Protein AF-0000000072307096 (afdb_homodimer)

Radius of gyration: 30.8 Å; Cα contacts (8 Å, |Δi|>4): 710; chains: 2; bounding box: 93×84×82 Å

Secondary structure (DSSP, 8-state):
---------THHHHHHHHHGGG-----S-------TTSS--GGG-----TTPPEEEEEEEEEEEEE-GGGPBPPGGG-S-EEEEEEEETTEEEEESSPP-TTSPPPHHHHHT-EE-TT-EEEE-TT--SSSSEEEEE-TT--EEEEE-SSHHHHHHHHHHHHHHHHHHBPPPPP------SS--PPP---SBP-S-HHHHHHHHHHHHHHHHHHHHHHHHHHHHHHHHHHHHHHHHHHT---HHHHHHHHHHHHHHHHHHHHHT-S-----------------------/---------THHHHHHHHHGGG-----S-------TTSS--GGG-----TTPPEEEEEEEEEEEEE-GGGPBPPGGG-S-EEEEEEEETTEEEEESSPP-TTSPPPHHHHHT-EE-TT-EEEE-TT--SSSSEEEEE-TT--EEEEE-SSHHHHHHHHHHHHHHHHHHBPPPPP------SS--PPP---SBP-S-HHHHHHHHHHHHHHHHHHHHHHHHHHHHHHHHHHHHHHHHHHT---HHHHHHHHHHHHHHHHHHHHHT-S-----------------------

pLDDT: mean 71.33, std 25.33, range [21.66, 97.88]

Structure (mmCIF, N/CA/C/O backbone):
data_AF-0000000072307096-model_v1
#
loop_
_entity.id
_entity.type
_entity.pdbx_description
1 polymer 'PH domain-containing protein'
#
loop_
_atom_site.group_PDB
_atom_site.id
_atom_site.type_symbol
_atom_site.label_atom_id
_atom_site.label_alt_id
_atom_site.label_comp_id
_atom_site.label_asym_id
_atom_site.label_entity_id
_atom_site.label_seq_id
_atom_site.pdbx_PDB_ins_code
_atom_site.Cartn_x
_atom_site.Cartn_y
_atom_site.Cartn_z
_atom_site.occupancy
_atom_site.B_iso_or_equiv
_atom_site.auth_seq_id
_atom_site.auth_comp_id
_atom_site.auth_asym_id
_atom_site.auth_atom_id
_atom_site.pdbx_PDB_model_num
ATOM 1 N N . MET A 1 1 ? -25.578 -25.109 53.594 1 22.08 1 MET A N 1
ATOM 2 C CA . MET A 1 1 ? -24.125 -24.984 53.656 1 22.08 1 MET A CA 1
ATOM 3 C C . MET A 1 1 ? -23.469 -25.406 52.344 1 22.08 1 MET A C 1
ATOM 5 O O . MET A 1 1 ? -22.281 -25.719 52.312 1 22.08 1 MET A O 1
ATOM 9 N N . SER A 1 2 ? -24.062 -25.375 51.312 1 25.19 2 SER A N 1
ATOM 10 C CA . SER A 1 2 ? -23.938 -26.109 50.062 1 25.19 2 SER A CA 1
ATOM 11 C C . SER A 1 2 ? -22.719 -25.625 49.281 1 25.19 2 SER A C 1
ATOM 13 O O . SER A 1 2 ? -22.578 -24.438 49.031 1 25.19 2 SER A O 1
ATOM 15 N N . SER A 1 3 ? -21.609 -26.375 49.312 1 24.27 3 SER A N 1
ATOM 16 C CA . SER A 1 3 ? -20.172 -26.281 49.031 1 24.27 3 SER A CA 1
ATOM 17 C C . SER A 1 3 ? -19.922 -26.047 47.562 1 24.27 3 SER A C 1
ATOM 19 O O . SER A 1 3 ? -20.25 -26.906 46.719 1 24.27 3 SER A O 1
ATOM 21 N N . LEU A 1 4 ? -20.172 -24.906 47.062 1 25.03 4 LEU A N 1
ATOM 22 C CA . LEU A 1 4 ? -20.141 -24.438 45.688 1 25.03 4 LEU A CA 1
ATOM 23 C C . LEU A 1 4 ? -18.766 -24.703 45.062 1 25.03 4 LEU A C 1
ATOM 25 O O . LEU A 1 4 ? -17.766 -24.172 45.531 1 25.03 4 LEU A O 1
ATOM 29 N N . ASN A 1 5 ? -18.516 -25.953 44.625 1 25.84 5 ASN A N 1
ATOM 30 C CA . ASN A 1 5 ? -17.328 -26.594 44.031 1 25.84 5 ASN A CA 1
ATOM 31 C C . ASN A 1 5 ? -16.719 -25.75 42.938 1 25.84 5 ASN A C 1
ATOM 33 O O . ASN A 1 5 ? -17.406 -25.391 41.969 1 25.84 5 ASN A O 1
ATOM 37 N N . LEU A 1 6 ? -15.75 -24.984 43.25 1 24.81 6 LEU A N 1
ATOM 38 C CA . LEU A 1 6 ? -14.867 -24 42.625 1 24.81 6 LEU A CA 1
ATOM 39 C C . LEU A 1 6 ? -14.164 -24.578 41.406 1 24.81 6 LEU A C 1
ATOM 41 O O . LEU A 1 6 ? -13.477 -25.594 41.5 1 24.81 6 LEU A O 1
ATOM 45 N N . PHE A 1 7 ? -14.844 -24.625 40.219 1 28.94 7 PHE A N 1
ATOM 46 C CA . PHE A 1 7 ? -14.383 -25.266 39 1 28.94 7 PHE A CA 1
ATOM 47 C C . PHE A 1 7 ? -12.922 -24.938 38.719 1 28.94 7 PHE A C 1
ATOM 49 O O . PHE A 1 7 ? -12.484 -23.812 38.938 1 28.94 7 PHE A O 1
ATOM 56 N N . PRO A 1 8 ? -12.016 -25.969 38.812 1 31.23 8 PRO A N 1
ATOM 57 C CA . PRO A 1 8 ? -10.562 -25.891 38.656 1 31.23 8 PRO A CA 1
ATOM 58 C C . PRO A 1 8 ? -10.133 -25.062 37.469 1 31.23 8 PRO A C 1
ATOM 60 O O . PRO A 1 8 ? -10.852 -24.984 36.469 1 31.23 8 PRO A O 1
ATOM 63 N N . SER A 1 9 ? -9.523 -23.953 37.719 1 31.58 9 SER A N 1
ATOM 64 C CA . SER A 1 9 ? -9.078 -22.891 36.812 1 31.58 9 SER A CA 1
ATOM 65 C C . SER A 1 9 ? -8.234 -23.453 35.656 1 31.58 9 SER A C 1
ATOM 67 O O . SER A 1 9 ? -7.301 -24.219 35.906 1 31.58 9 SER A O 1
ATOM 69 N N . ASP A 1 10 ? -8.828 -23.672 34.469 1 30.02 10 ASP A N 1
ATOM 70 C CA . ASP A 1 10 ? -8.328 -24.203 33.188 1 30.02 10 ASP A CA 1
ATOM 71 C C . ASP A 1 10 ? -6.977 -23.594 32.844 1 30.02 10 ASP A C 1
ATOM 73 O O . ASP A 1 10 ? -6.453 -23.812 31.75 1 30.02 10 ASP A O 1
ATOM 77 N N . GLU A 1 11 ? -6.496 -22.719 33.656 1 30.25 11 GLU A N 1
ATOM 78 C CA . GLU A 1 11 ? -5.203 -22.078 33.438 1 30.25 11 GLU A CA 1
ATOM 79 C C . GLU A 1 11 ? -4.074 -23.109 33.406 1 30.25 11 GLU A C 1
ATOM 81 O O . GLU A 1 11 ? -3.086 -22.938 32.688 1 30.25 11 GLU A O 1
ATOM 86 N N . ASP A 1 12 ? -4.102 -24.031 34.344 1 28.72 12 ASP A N 1
ATOM 87 C CA . ASP A 1 12 ? -2.998 -24.953 34.594 1 28.72 12 ASP A CA 1
ATOM 88 C C . ASP A 1 12 ? -2.762 -25.859 33.406 1 28.72 12 ASP A C 1
ATOM 90 O O . ASP A 1 12 ? -1.631 -26.281 33.156 1 28.72 12 ASP A O 1
ATOM 94 N N . GLU A 1 13 ? -3.877 -26.312 32.812 1 30.36 13 GLU A N 1
ATOM 95 C CA . GLU A 1 13 ? -3.703 -27.328 31.797 1 30.36 13 GLU A CA 1
ATOM 96 C C . GLU A 1 13 ? -2.959 -26.766 30.578 1 30.36 13 GLU A C 1
ATOM 98 O O . GLU A 1 13 ? -2.318 -27.5 29.844 1 30.36 13 GLU A O 1
ATOM 103 N N . LEU A 1 14 ? -3.197 -25.469 30.391 1 29.59 14 LEU A N 1
ATOM 104 C CA . LEU A 1 14 ? -2.592 -24.938 29.172 1 29.59 14 LEU A CA 1
ATOM 105 C C . LEU A 1 14 ? -1.073 -24.859 29.312 1 29.59 14 LEU A C 1
ATOM 107 O O . LEU A 1 14 ? -0.349 -25.062 28.328 1 29.59 14 LEU A O 1
ATOM 111 N N . ARG A 1 15 ? -0.475 -24.688 30.469 1 30.3 15 ARG A N 1
ATOM 112 C CA . ARG A 1 15 ? 0.961 -24.609 30.703 1 30.3 15 ARG A CA 1
ATOM 113 C C . ARG A 1 15 ? 1.629 -25.969 30.516 1 30.3 15 ARG A C 1
ATOM 115 O O . ARG A 1 15 ? 2.805 -26.031 30.141 1 30.3 15 ARG A O 1
ATOM 122 N N . LYS A 1 16 ? 1.022 -27 31.016 1 31.73 16 LYS A N 1
ATOM 123 C CA . LYS A 1 16 ? 1.671 -28.312 30.969 1 31.73 16 LYS A CA 1
ATOM 124 C C . LYS A 1 16 ? 1.947 -28.75 29.531 1 31.73 16 LYS A C 1
ATOM 126 O O . LYS A 1 16 ? 2.984 -29.344 29.25 1 31.73 16 LYS A O 1
ATOM 131 N N . SER A 1 17 ? 0.899 -28.562 28.672 1 29.41 17 SER A N 1
ATOM 132 C CA . SER A 1 17 ? 1.1 -29.109 27.328 1 29.41 17 SER A CA 1
ATOM 133 C C . SER A 1 17 ? 2.248 -28.406 26.609 1 29.41 17 SER A C 1
ATOM 135 O O . SER A 1 17 ? 2.865 -28.984 25.719 1 29.41 17 SER A O 1
ATOM 137 N N . LEU A 1 18 ? 2.568 -27.234 27 1 29.7 18 LEU A N 1
ATOM 138 C CA . LEU A 1 18 ? 3.699 -26.547 26.375 1 29.7 18 LEU A CA 1
ATOM 139 C C . LEU A 1 18 ? 5.02 -27.078 26.922 1 29.7 18 LEU A C 1
ATOM 141 O O . LEU A 1 18 ? 6.008 -27.188 26.188 1 29.7 18 LEU A O 1
ATOM 145 N N . SER A 1 19 ? 5.07 -27.359 28.141 1 29.02 19 SER A N 1
ATOM 146 C CA . SER A 1 19 ? 6.32 -27.734 28.797 1 29.02 19 SER A CA 1
ATOM 147 C C . SER A 1 19 ? 6.781 -29.109 28.359 1 29.02 19 SER A C 1
ATOM 149 O O . SER A 1 19 ? 7.953 -29.469 28.516 1 29.02 19 SER A O 1
ATOM 151 N N . GLU A 1 20 ? 5.859 -30.125 28.312 1 30.7 20 GLU A N 1
ATOM 152 C CA . GLU A 1 20 ? 6.336 -31.469 28.016 1 30.7 20 GLU A CA 1
ATOM 153 C C . GLU A 1 20 ? 7.133 -31.484 26.719 1 30.7 20 GLU A C 1
ATOM 155 O O . GLU A 1 20 ? 7.883 -32.438 26.453 1 30.7 20 GLU A O 1
ATOM 160 N N . LEU A 1 21 ? 6.863 -30.625 25.797 1 26.22 21 LEU A N 1
ATOM 161 C CA . LEU A 1 21 ? 7.66 -30.781 24.594 1 26.22 21 LEU A CA 1
ATOM 162 C C . LEU A 1 21 ? 9.117 -30.422 24.844 1 26.22 21 LEU A C 1
ATOM 164 O O . LEU A 1 21 ? 10 -30.781 24.062 1 26.22 21 LEU A O 1
ATOM 168 N N . VAL A 1 22 ? 9.391 -29.594 25.875 1 26.91 22 VAL A N 1
ATOM 169 C CA . VAL A 1 22 ? 10.773 -29.156 26.016 1 26.91 22 VAL A CA 1
ATOM 170 C C . VAL A 1 22 ? 11.539 -30.156 26.891 1 26.91 22 VAL A C 1
ATOM 172 O O . VAL A 1 22 ? 12.68 -29.891 27.281 1 26.91 22 VAL A O 1
ATOM 175 N N . ASP A 1 23 ? 10.906 -31.109 27.438 1 25.27 23 ASP A N 1
ATOM 176 C CA . ASP A 1 23 ? 11.711 -31.812 28.438 1 25.27 23 ASP A CA 1
ATOM 177 C C . ASP A 1 23 ? 13.016 -32.312 27.828 1 25.27 23 ASP A C 1
ATOM 179 O O . ASP A 1 23 ? 13.094 -32.594 26.625 1 25.27 23 ASP A O 1
ATOM 183 N N . ASP A 1 24 ? 14.094 -32.438 28.656 1 24.56 24 ASP A N 1
ATOM 184 C CA . ASP A 1 24 ? 15.539 -32.594 28.766 1 24.56 24 ASP A CA 1
ATOM 185 C C . ASP A 1 24 ? 16.016 -33.906 28.156 1 24.56 24 ASP A C 1
ATOM 187 O O . ASP A 1 24 ? 17.219 -34.156 28.047 1 24.56 24 ASP A O 1
ATOM 191 N N . LYS A 1 25 ? 15.438 -35.062 28.641 1 26.38 25 LYS A N 1
ATOM 192 C CA . LYS A 1 25 ? 16.344 -36.188 28.672 1 26.38 25 LYS A CA 1
ATOM 193 C C . LYS A 1 25 ? 16.906 -36.5 27.281 1 26.38 25 LYS A C 1
ATOM 195 O O . LYS A 1 25 ? 16.234 -37.094 26.453 1 26.38 25 LYS A O 1
ATOM 200 N N . PHE A 1 26 ? 17.812 -35.469 26.656 1 24.84 26 PHE A N 1
ATOM 201 C CA . PHE A 1 26 ? 18.656 -35.438 25.469 1 24.84 26 PHE A CA 1
ATOM 202 C C . PHE A 1 26 ? 19.578 -36.656 25.453 1 24.84 26 PHE A C 1
ATOM 204 O O . PHE A 1 26 ? 20.672 -36.625 26.031 1 24.84 26 PHE A O 1
ATOM 211 N N . GLY A 1 27 ? 19.203 -37.781 25.953 1 23.33 27 GLY A N 1
ATOM 212 C CA . GLY A 1 27 ? 20.203 -38.844 25.781 1 23.33 27 GLY A CA 1
ATOM 213 C C . GLY A 1 27 ? 20.891 -38.781 24.438 1 23.33 27 GLY A C 1
ATOM 214 O O . GLY A 1 27 ? 20.422 -38.125 23.516 1 23.33 27 GLY A O 1
ATOM 215 N N . ALA A 1 28 ? 22.234 -39.406 24.312 1 24.14 28 ALA A N 1
ATOM 216 C CA . ALA A 1 28 ? 23.375 -39.375 23.406 1 24.14 28 ALA A CA 1
ATOM 217 C C . ALA A 1 28 ? 22.938 -39.656 21.969 1 24.14 28 ALA A C 1
ATOM 219 O O . ALA A 1 28 ? 23.781 -39.812 21.078 1 24.14 28 ALA A O 1
ATOM 220 N N . SER A 1 29 ? 21.828 -40.344 21.859 1 23.67 29 SER A N 1
ATOM 221 C CA . SER A 1 29 ? 21.766 -40.969 20.531 1 23.67 29 SER A CA 1
ATOM 222 C C . SER A 1 29 ? 21.891 -39.938 19.422 1 23.67 29 SER A C 1
ATOM 224 O O . SER A 1 29 ? 21.281 -38.844 19.5 1 23.67 29 SER A O 1
ATOM 226 N N . ALA A 1 30 ? 22.891 -40 18.531 1 24.56 30 ALA A N 1
ATOM 227 C CA . ALA A 1 30 ? 23.453 -39.25 17.406 1 24.56 30 ALA A CA 1
ATOM 228 C C . ALA A 1 30 ? 22.344 -38.781 16.469 1 24.56 30 ALA A C 1
ATOM 230 O O . ALA A 1 30 ? 21.906 -39.531 15.594 1 24.56 30 ALA A O 1
ATOM 231 N N . LYS A 1 31 ? 21.281 -38.438 17 1 27.06 31 LYS A N 1
ATOM 232 C CA . LYS A 1 31 ? 20.281 -38.281 15.945 1 27.06 31 LYS A CA 1
ATOM 233 C C . LYS A 1 31 ? 20.766 -37.344 14.859 1 27.06 31 LYS A C 1
ATOM 235 O O . LYS A 1 31 ? 21.188 -36.219 15.148 1 27.06 31 LYS A O 1
ATOM 240 N N . LYS A 1 32 ? 21.125 -37.906 13.672 1 24.28 32 LYS A N 1
ATOM 241 C CA . LYS A 1 32 ? 21.594 -37.312 12.422 1 24.28 32 LYS A CA 1
ATOM 242 C C . LYS A 1 32 ? 20.875 -36 12.102 1 24.28 32 LYS A C 1
ATOM 244 O O . LYS A 1 32 ? 19.641 -36 11.984 1 24.28 32 LYS A O 1
ATOM 249 N N . VAL A 1 33 ? 21.281 -34.969 12.664 1 26.83 33 VAL A N 1
ATOM 250 C CA . VAL A 1 33 ? 20.938 -33.594 12.328 1 26.83 33 VAL A CA 1
ATOM 251 C C . VAL A 1 33 ? 20.812 -33.438 10.812 1 26.83 33 VAL A C 1
ATOM 253 O O . VAL A 1 33 ? 21.828 -33.406 10.102 1 26.83 33 VAL A O 1
ATOM 256 N N . THR A 1 34 ? 19.906 -34.312 10.242 1 26.34 34 THR A N 1
ATOM 257 C CA . THR A 1 34 ? 19.859 -34.188 8.789 1 26.34 34 THR A CA 1
ATOM 258 C C . THR A 1 34 ? 19.859 -32.719 8.375 1 26.34 34 THR A C 1
ATOM 260 O O . THR A 1 34 ? 19.078 -31.906 8.883 1 26.34 34 THR A O 1
ATOM 263 N N . ARG A 1 35 ? 20.922 -32.188 8.094 1 27.25 35 ARG A N 1
ATOM 264 C CA . ARG A 1 35 ? 21.188 -30.891 7.441 1 27.25 35 ARG A CA 1
ATOM 265 C C . ARG A 1 35 ? 20.031 -30.484 6.535 1 27.25 35 ARG A C 1
ATOM 267 O O . ARG A 1 35 ? 19.688 -31.219 5.605 1 27.25 35 ARG A O 1
ATOM 274 N N . ILE A 1 36 ? 19.016 -29.938 7.105 1 31.09 36 ILE A N 1
ATOM 275 C CA . ILE A 1 36 ? 17.938 -29.359 6.297 1 31.09 36 ILE A CA 1
ATOM 276 C C . ILE A 1 36 ? 18.547 -28.578 5.125 1 31.09 36 ILE A C 1
ATOM 278 O O . ILE A 1 36 ? 18.812 -27.391 5.234 1 31.09 36 ILE A O 1
ATOM 282 N N . VAL A 1 37 ? 19.828 -28.703 4.738 1 29.19 37 VAL A N 1
ATOM 283 C CA . VAL A 1 37 ? 20.594 -28.078 3.656 1 29.19 37 VAL A CA 1
ATOM 284 C C . VAL A 1 37 ? 19.719 -27.984 2.408 1 29.19 37 VAL A C 1
ATOM 286 O O . VAL A 1 37 ? 19.844 -27.031 1.631 1 29.19 37 VAL A O 1
ATOM 289 N N . ASP A 1 38 ? 19.344 -29.188 1.849 1 32.5 38 ASP A N 1
ATOM 290 C CA . ASP A 1 38 ? 18.953 -29.359 0.45 1 32.5 38 ASP A CA 1
ATOM 291 C C . ASP A 1 38 ? 17.688 -28.562 0.135 1 32.5 38 ASP A C 1
ATOM 293 O O . ASP A 1 38 ? 16.859 -28.328 1.019 1 32.5 38 ASP A O 1
ATOM 297 N N . SER A 1 39 ? 17.609 -27.781 -1.004 1 35.25 39 SER A N 1
ATOM 298 C CA . SER A 1 39 ? 16.688 -26.922 -1.733 1 35.25 39 SER A CA 1
ATOM 299 C C . SER A 1 39 ? 15.25 -27.453 -1.613 1 35.25 39 SER A C 1
ATOM 301 O O . SER A 1 39 ? 14.359 -27.016 -2.344 1 35.25 39 SER A O 1
ATOM 303 N N . SER A 1 40 ? 15 -28.641 -1.005 1 34.62 40 SER A N 1
ATOM 304 C CA . SER A 1 40 ? 13.68 -29.234 -0.907 1 34.62 40 SER A CA 1
ATOM 305 C C . SER A 1 40 ? 12.781 -28.469 0.055 1 34.62 40 SER A C 1
ATOM 307 O O . SER A 1 40 ? 13.109 -28.328 1.235 1 34.62 40 SER A O 1
ATOM 309 N N . ASN A 1 41 ? 12.258 -27.312 -0.322 1 36.97 41 ASN A N 1
ATOM 310 C CA . ASN A 1 41 ? 11.227 -26.625 0.443 1 36.97 41 ASN A CA 1
ATOM 311 C C . ASN A 1 41 ? 10.375 -27.609 1.241 1 36.97 41 ASN A C 1
ATOM 313 O O . ASN A 1 41 ? 9.742 -28.5 0.667 1 36.97 41 ASN A O 1
ATOM 317 N N . PRO A 1 42 ? 10.711 -27.984 2.459 1 42.28 42 PRO A N 1
ATOM 318 C CA . PRO A 1 42 ? 9.93 -28.891 3.299 1 42.28 42 PRO A CA 1
ATOM 319 C C . PRO A 1 42 ? 8.438 -28.828 3.002 1 42.28 42 PRO A C 1
ATOM 321 O O . PRO A 1 42 ? 7.703 -29.766 3.314 1 42.28 42 PRO A O 1
ATOM 324 N N . PHE A 1 43 ? 7.996 -27.703 2.758 1 40.16 43 PHE A N 1
ATOM 325 C CA . PHE A 1 43 ? 6.586 -27.609 2.402 1 40.16 43 PHE A CA 1
ATOM 326 C C . PHE A 1 43 ? 6.316 -28.281 1.06 1 40.16 43 PHE A C 1
ATOM 328 O O . PHE A 1 43 ? 5.195 -28.234 0.551 1 40.16 43 PHE A O 1
ATOM 335 N N . LEU A 1 44 ? 7.414 -28.516 0.395 1 45.44 44 LEU A N 1
ATOM 336 C CA . LEU A 1 44 ? 7.238 -29.234 -0.867 1 45.44 44 LEU A CA 1
ATOM 337 C C . LEU A 1 44 ? 6.926 -30.703 -0.625 1 45.44 44 LEU A C 1
ATOM 339 O O . LEU A 1 44 ? 7.055 -31.531 -1.533 1 45.44 44 LEU A O 1
ATOM 343 N N . ASP A 1 45 ? 6.98 -31.234 0.556 1 46 45 ASP A N 1
ATOM 344 C CA . ASP A 1 45 ? 6.41 -32.562 0.433 1 46 45 ASP A CA 1
ATOM 345 C C . ASP A 1 45 ? 5.184 -32.562 -0.479 1 46 45 ASP A C 1
ATOM 347 O O . ASP A 1 45 ? 4.129 -32.062 -0.107 1 46 45 ASP A O 1
ATOM 351 N N . ILE A 1 46 ? 5.359 -32.219 -1.738 1 49.12 46 ILE A N 1
ATOM 352 C CA . ILE A 1 46 ? 4.27 -32.312 -2.701 1 49.12 46 ILE A CA 1
ATOM 353 C C . ILE A 1 46 ? 3.52 -33.625 -2.484 1 49.12 46 ILE A C 1
ATOM 355 O O . ILE A 1 46 ? 4.043 -34.719 -2.779 1 49.12 46 ILE A O 1
ATOM 359 N N . PRO A 1 47 ? 2.896 -33.781 -1.371 1 44.69 47 PRO A N 1
ATOM 360 C CA . PRO A 1 47 ? 2.074 -35 -1.443 1 44.69 47 PRO A CA 1
ATOM 361 C C . PRO A 1 47 ? 1.438 -35.188 -2.816 1 44.69 47 PRO A C 1
ATOM 363 O O . PRO A 1 47 ? 0.76 -34.312 -3.324 1 44.69 47 PRO A O 1
ATOM 366 N N . GLN A 1 48 ? 2.258 -35.625 -3.705 1 50.28 48 GLN A N 1
ATOM 367 C CA . GLN A 1 48 ? 1.693 -36.031 -4.988 1 50.28 48 GLN A CA 1
ATOM 368 C C . GLN A 1 48 ? 0.354 -36.719 -4.801 1 50.28 48 GLN A C 1
ATOM 370 O O . GLN A 1 48 ? 0.301 -37.844 -4.27 1 50.28 48 GLN A O 1
ATOM 375 N N . ALA A 1 49 ? -0.56 -36 -4.418 1 52.75 49 ALA A N 1
ATOM 376 C CA . ALA A 1 49 ? -1.788 -36.781 -4.391 1 52.75 49 ALA A CA 1
ATOM 377 C C . ALA A 1 49 ? -2.029 -37.469 -5.734 1 52.75 49 ALA A C 1
ATOM 379 O O . ALA A 1 49 ? -2.234 -36.812 -6.75 1 52.75 49 ALA A O 1
ATOM 380 N N . LEU A 1 50 ? -1.391 -38.625 -5.949 1 55.91 50 LEU A N 1
ATOM 381 C CA . LEU A 1 50 ? -1.63 -39.5 -7.098 1 55.91 50 LEU A CA 1
ATOM 382 C C . LEU A 1 50 ? -3.045 -39.312 -7.633 1 55.91 50 LEU A C 1
ATOM 384 O O . LEU A 1 50 ? -3.27 -39.375 -8.844 1 55.91 50 LEU A O 1
ATOM 388 N N . ASN A 1 51 ? -3.992 -38.906 -6.746 1 69.31 51 ASN A N 1
ATOM 389 C CA . ASN A 1 51 ? -5.379 -38.844 -7.199 1 69.31 51 ASN A CA 1
ATOM 390 C C . ASN A 1 51 ? -5.859 -37.406 -7.312 1 69.31 51 ASN A C 1
ATOM 392 O O . ASN A 1 51 ? -7.062 -37.156 -7.305 1 69.31 51 ASN A O 1
ATOM 396 N N . ALA A 1 52 ? -4.82 -36.5 -7.664 1 81.5 52 ALA A N 1
ATOM 397 C CA . ALA A 1 52 ? -5.258 -35.094 -7.758 1 81.5 52 ALA A CA 1
ATOM 398 C C . ALA A 1 52 ? -5.805 -34.781 -9.148 1 81.5 52 ALA A C 1
ATOM 400 O O . ALA A 1 52 ? -5.445 -35.469 -10.125 1 81.5 52 ALA A O 1
ATOM 401 N N . ILE A 1 53 ? -6.746 -33.906 -9.234 1 88.19 53 ILE A N 1
ATOM 402 C CA . ILE A 1 53 ? -7.383 -33.5 -10.477 1 88.19 53 ILE A CA 1
ATOM 403 C C . ILE A 1 53 ? -6.398 -32.688 -11.305 1 88.19 53 ILE A C 1
ATOM 405 O O . ILE A 1 53 ? -5.672 -31.844 -10.766 1 88.19 53 ILE A O 1
ATOM 409 N N . THR A 1 54 ? -6.336 -33 -12.57 1 91.25 54 THR A N 1
ATOM 410 C CA . THR A 1 54 ? -5.574 -32.188 -13.508 1 91.25 54 THR A CA 1
ATOM 411 C C . THR A 1 54 ? -6.434 -31.047 -14.07 1 91.25 54 THR A C 1
ATOM 413 O O . THR A 1 54 ? -7.484 -31.297 -14.664 1 91.25 54 THR A O 1
ATOM 416 N N . TYR A 1 55 ? -5.977 -29.828 -13.938 1 94.12 55 TYR A N 1
ATOM 417 C CA . TYR A 1 55 ? -6.777 -28.672 -14.336 1 94.12 55 TYR A CA 1
ATOM 418 C C . TYR A 1 55 ? -6.359 -28.172 -15.711 1 94.12 55 TYR A C 1
ATOM 420 O O . TYR A 1 55 ? -7.133 -27.5 -16.391 1 94.12 55 TYR A O 1
ATOM 428 N N . LYS A 1 56 ? -5.117 -28.422 -16.016 1 95.06 56 LYS A N 1
ATOM 429 C CA . LYS A 1 56 ? -4.625 -28 -17.312 1 95.06 56 LYS A CA 1
ATOM 430 C C . LYS A 1 56 ? -3.283 -28.656 -17.641 1 95.06 56 LYS A C 1
ATOM 432 O O . LYS A 1 56 ? -2.527 -29 -16.734 1 95.06 56 LYS A O 1
ATOM 437 N N . HIS A 1 57 ? -2.982 -28.922 -18.875 1 94.44 57 HIS A N 1
ATOM 438 C CA . HIS A 1 57 ? -1.681 -29.391 -19.344 1 94.44 57 HIS A CA 1
ATOM 439 C C . HIS A 1 57 ? -1.353 -28.828 -20.719 1 94.44 57 HIS A C 1
ATOM 441 O O . HIS A 1 57 ? -2.256 -28.484 -21.484 1 94.44 57 HIS A O 1
ATOM 447 N N . GLY A 1 58 ? -0.141 -28.609 -20.984 1 95.12 58 GLY A N 1
ATOM 448 C CA . GLY A 1 58 ? 0.306 -28.062 -22.25 1 95.12 58 GLY A CA 1
ATOM 449 C C . GLY A 1 58 ? 1.764 -27.641 -22.25 1 95.12 58 GLY A C 1
ATOM 450 O O . GLY A 1 58 ? 2.436 -27.734 -21.219 1 95.12 58 GLY A O 1
ATOM 451 N N . VAL A 1 59 ? 2.203 -27.25 -23.375 1 95.38 59 VAL A N 1
ATOM 452 C CA . VAL A 1 59 ? 3.6 -26.859 -23.531 1 95.38 59 VAL A CA 1
ATOM 453 C C . VAL A 1 59 ? 3.783 -25.406 -23.141 1 95.38 59 VAL A C 1
ATOM 455 O O . VAL A 1 59 ? 3.025 -24.531 -23.578 1 95.38 59 VAL A O 1
ATOM 458 N N . LEU A 1 60 ? 4.77 -25.156 -22.266 1 96.75 60 LEU A N 1
ATOM 459 C CA . LEU A 1 60 ? 5.164 -23.812 -21.875 1 96.75 60 LEU A CA 1
ATOM 460 C C . LEU A 1 60 ? 6.68 -23.656 -21.922 1 96.75 60 LEU A C 1
ATOM 462 O O . LEU A 1 60 ? 7.418 -24.609 -21.672 1 96.75 60 LEU A O 1
ATOM 466 N N . THR A 1 61 ? 7.125 -22.469 -22.297 1 96.31 61 THR A N 1
ATOM 467 C CA . THR A 1 61 ? 8.531 -22.094 -22.203 1 96.31 61 THR A CA 1
ATOM 468 C C . THR A 1 61 ? 8.766 -21.172 -21.016 1 96.31 61 THR A C 1
ATOM 470 O O . THR A 1 61 ? 8.148 -20.109 -20.906 1 96.31 61 THR A O 1
ATOM 473 N N . ARG A 1 62 ? 9.656 -21.641 -20.125 1 96 62 ARG A N 1
ATOM 474 C CA . ARG A 1 62 ? 9.75 -20.969 -18.828 1 96 62 ARG A CA 1
ATOM 475 C C . ARG A 1 62 ? 11.094 -20.266 -18.688 1 96 62 ARG A C 1
ATOM 477 O O . ARG A 1 62 ? 12.133 -20.797 -19.062 1 96 62 ARG A O 1
ATOM 484 N N . LYS A 1 63 ? 11.07 -19.094 -18.047 1 94.25 63 LYS A N 1
ATOM 485 C CA . LYS A 1 63 ? 12.227 -18.344 -17.562 1 94.25 63 LYS A CA 1
ATOM 486 C C . LYS A 1 63 ? 12.086 -17.984 -16.094 1 94.25 63 LYS A C 1
ATOM 488 O O . LYS A 1 63 ? 11.039 -17.484 -15.672 1 94.25 63 LYS A O 1
ATOM 493 N N . THR A 1 64 ? 13.156 -18.344 -15.328 1 91.31 64 THR A N 1
ATOM 494 C CA . THR A 1 64 ? 13.156 -17.938 -13.922 1 91.31 64 THR A CA 1
ATOM 495 C C . THR A 1 64 ? 13.625 -16.484 -13.773 1 91.31 64 THR A C 1
ATOM 497 O O . THR A 1 64 ? 14.734 -16.141 -14.188 1 91.31 64 THR A O 1
ATOM 500 N N . HIS A 1 65 ? 12.766 -15.648 -13.266 1 90.06 65 HIS A N 1
ATOM 501 C CA . HIS A 1 65 ? 13.039 -14.219 -13.148 1 90.06 65 HIS A CA 1
ATOM 502 C C . HIS A 1 65 ? 13.547 -13.875 -11.758 1 90.06 65 HIS A C 1
ATOM 504 O O . HIS A 1 65 ? 14.484 -13.086 -11.617 1 90.06 65 HIS A O 1
ATOM 510 N N . ALA A 1 66 ? 12.922 -14.352 -10.75 1 89.44 66 ALA A N 1
ATOM 511 C CA . ALA A 1 66 ? 13.344 -14.117 -9.375 1 89.44 66 ALA A CA 1
ATOM 512 C C . ALA A 1 66 ? 13.234 -15.398 -8.539 1 89.44 66 ALA A C 1
ATOM 514 O O . ALA A 1 66 ? 12.273 -16.156 -8.688 1 89.44 66 ALA A O 1
ATOM 515 N N . ASP A 1 67 ? 14.18 -15.531 -7.621 1 86.31 67 ASP A N 1
ATOM 516 C CA . ASP A 1 67 ? 14.172 -16.656 -6.695 1 86.31 67 ASP A CA 1
ATOM 517 C C . ASP A 1 67 ? 13.547 -16.266 -5.359 1 86.31 67 ASP A C 1
ATOM 519 O O . ASP A 1 67 ? 12.828 -15.273 -5.27 1 86.31 67 ASP A O 1
ATOM 523 N N . MET A 1 68 ? 13.711 -17.188 -4.426 1 77.44 68 MET A N 1
ATOM 524 C CA . MET A 1 68 ? 13.078 -17.016 -3.125 1 77.44 68 MET A CA 1
ATOM 525 C C . MET A 1 68 ? 13.336 -15.609 -2.58 1 77.44 68 MET A C 1
ATOM 527 O O . MET A 1 68 ? 14.445 -15.086 -2.699 1 77.44 68 MET A O 1
ATOM 531 N N . ASP A 1 69 ? 12.258 -14.938 -2.074 1 74.12 69 ASP A N 1
ATOM 532 C CA . ASP A 1 69 ? 12.266 -13.617 -1.449 1 74.12 69 ASP A CA 1
ATOM 533 C C . ASP A 1 69 ? 12.656 -12.539 -2.453 1 74.12 69 ASP A C 1
ATOM 535 O O . ASP A 1 69 ? 13.18 -11.484 -2.072 1 74.12 69 ASP A O 1
ATOM 539 N N . GLY A 1 70 ? 12.531 -12.891 -3.674 1 75.44 70 GLY A N 1
ATOM 540 C CA . GLY A 1 70 ? 12.703 -11.883 -4.707 1 75.44 70 GLY A CA 1
ATOM 541 C C . GLY A 1 70 ? 14.148 -11.703 -5.125 1 75.44 70 GLY A C 1
ATOM 542 O O . GLY A 1 70 ? 14.484 -10.742 -5.816 1 75.44 70 GLY A O 1
ATOM 543 N N . LYS A 1 71 ? 14.969 -12.57 -4.645 1 77.06 71 LYS A N 1
ATOM 544 C CA . LYS A 1 71 ? 16.375 -12.492 -5.031 1 77.06 71 LYS A CA 1
ATOM 545 C C . LYS A 1 71 ? 16.547 -12.742 -6.527 1 77.06 71 LYS A C 1
ATOM 547 O O . LYS A 1 71 ? 15.867 -13.594 -7.102 1 77.06 71 LYS A O 1
ATOM 552 N N . ARG A 1 72 ? 17.469 -11.93 -7.016 1 80.62 72 ARG A N 1
ATOM 553 C CA . ARG A 1 72 ? 17.703 -12.094 -8.445 1 80.62 72 ARG A CA 1
ATOM 554 C C . ARG A 1 72 ? 18.219 -13.5 -8.758 1 80.62 72 ARG A C 1
ATOM 556 O O . ARG A 1 72 ? 19.125 -14 -8.094 1 80.62 72 ARG A O 1
ATOM 563 N N . THR A 1 73 ? 17.688 -14.086 -9.781 1 78.19 73 THR A N 1
ATOM 564 C CA . THR A 1 73 ? 18.109 -15.422 -10.211 1 78.19 73 THR A CA 1
ATOM 565 C C . THR A 1 73 ? 19.5 -15.375 -10.82 1 78.19 73 THR A C 1
ATOM 567 O O . THR A 1 73 ? 19.828 -14.461 -11.586 1 78.19 73 THR A O 1
ATOM 570 N N . PRO A 1 74 ? 20.312 -16.281 -10.406 1 72.31 74 PRO A N 1
ATOM 571 C CA . PRO A 1 74 ? 21.656 -16.328 -11 1 72.31 74 PRO A CA 1
ATOM 572 C C . PRO A 1 74 ? 21.625 -16.422 -12.523 1 72.31 74 PRO A C 1
ATOM 574 O O . PRO A 1 74 ? 20.688 -17 -13.086 1 72.31 74 PRO A O 1
ATOM 577 N N . ARG A 1 75 ? 22.578 -15.914 -13.211 1 74.81 75 ARG A N 1
ATOM 578 C CA . ARG A 1 75 ? 22.656 -15.789 -14.664 1 74.81 75 ARG A CA 1
ATOM 579 C C . ARG A 1 75 ? 22.516 -17.156 -15.336 1 74.81 75 ARG A C 1
ATOM 581 O O . ARG A 1 75 ? 21.844 -17.281 -16.359 1 74.81 75 ARG A O 1
ATOM 588 N N . GLY A 1 76 ? 23.109 -18.266 -14.938 1 72.19 76 GLY A N 1
ATOM 589 C CA . GLY A 1 76 ? 23.094 -19.578 -15.547 1 72.19 76 GLY A CA 1
ATOM 590 C C . GLY A 1 76 ? 21.719 -20.234 -15.508 1 72.19 76 GLY A C 1
ATOM 591 O O . GLY A 1 76 ? 21.453 -21.172 -16.266 1 72.19 76 GLY A O 1
ATOM 592 N N . ARG A 1 77 ? 20.828 -19.719 -14.75 1 76.19 77 ARG A N 1
ATOM 593 C CA . ARG A 1 77 ? 19.516 -20.328 -14.57 1 76.19 77 ARG A CA 1
ATOM 594 C C . ARG A 1 77 ? 18.422 -19.453 -15.156 1 76.19 77 ARG A C 1
ATOM 596 O O . ARG A 1 77 ? 17.234 -19.734 -14.992 1 76.19 77 ARG A O 1
ATOM 603 N N . ARG A 1 78 ? 18.734 -18.422 -15.961 1 80.38 78 ARG A N 1
ATOM 604 C CA . ARG A 1 78 ? 17.766 -17.422 -16.406 1 80.38 78 ARG A CA 1
ATOM 605 C C . ARG A 1 78 ? 17.328 -17.703 -17.844 1 80.38 78 ARG A C 1
ATOM 607 O O . ARG A 1 78 ? 16.578 -16.922 -18.422 1 80.38 78 ARG A O 1
ATOM 614 N N . GLY A 1 79 ? 17.781 -18.719 -18.438 1 87.44 79 GLY A N 1
ATOM 615 C CA . GLY A 1 79 ? 17.422 -18.984 -19.828 1 87.44 79 GLY A CA 1
ATOM 616 C C . GLY A 1 79 ? 16.031 -19.531 -20 1 87.44 79 GLY A C 1
ATOM 617 O O . GLY A 1 79 ? 15.445 -20.062 -19.047 1 87.44 79 GLY A O 1
ATOM 618 N N . TRP A 1 80 ? 15.43 -19.297 -21.188 1 93.5 80 TRP A N 1
ATOM 619 C CA . TRP A 1 80 ? 14.133 -19.859 -21.531 1 93.5 80 TRP A CA 1
ATOM 620 C C . TRP A 1 80 ? 14.258 -21.359 -21.797 1 93.5 80 TRP A C 1
ATOM 622 O O . TRP A 1 80 ? 15.148 -21.797 -22.531 1 93.5 80 TRP A O 1
ATOM 632 N N . LYS A 1 81 ? 13.477 -22.188 -21.156 1 93.38 81 LYS A N 1
ATOM 633 C CA . LYS A 1 81 ? 13.461 -23.641 -21.312 1 93.38 81 LYS A CA 1
ATOM 634 C C . LYS A 1 81 ? 12.047 -24.141 -21.562 1 93.38 81 LYS A C 1
ATOM 636 O O . LYS A 1 81 ? 11.094 -23.688 -20.938 1 93.38 81 LYS A O 1
ATOM 641 N N . LYS A 1 82 ? 11.992 -25.062 -22.531 1 94.06 82 LYS A N 1
ATOM 642 C CA . LYS A 1 82 ? 10.703 -25.641 -22.891 1 94.06 82 LYS A CA 1
ATOM 643 C C . LYS A 1 82 ? 10.32 -26.781 -21.953 1 94.06 82 LYS A C 1
ATOM 645 O O . LYS A 1 82 ? 11.148 -27.641 -21.656 1 94.06 82 LYS A O 1
ATOM 650 N N . PHE A 1 83 ? 9.062 -26.812 -21.469 1 94.38 83 PHE A N 1
ATOM 651 C CA . PHE A 1 83 ? 8.539 -27.859 -20.594 1 94.38 83 PHE A CA 1
ATOM 652 C C . PHE A 1 83 ? 7.145 -28.281 -21.031 1 94.38 83 PHE A C 1
ATOM 654 O O . PHE A 1 83 ? 6.453 -27.547 -21.734 1 94.38 83 PHE A O 1
ATOM 661 N N . TYR A 1 84 ? 6.863 -29.516 -20.75 1 93.94 84 TYR A N 1
ATOM 662 C CA . TYR A 1 84 ? 5.457 -29.891 -20.688 1 93.94 84 TYR A CA 1
ATOM 663 C C . TYR A 1 84 ? 4.887 -29.641 -19.297 1 93.94 84 TYR A C 1
ATOM 665 O O . TYR A 1 84 ? 5.285 -30.312 -18.328 1 93.94 84 TYR A O 1
ATOM 673 N N . ALA A 1 85 ? 4.004 -28.688 -19.203 1 95.31 85 ALA A N 1
ATOM 674 C CA . ALA A 1 85 ? 3.459 -28.25 -17.922 1 95.31 85 ALA A CA 1
ATOM 675 C C . ALA A 1 85 ? 2.146 -28.969 -17.609 1 95.31 85 ALA A C 1
ATOM 677 O O . ALA A 1 85 ? 1.306 -29.156 -18.5 1 95.31 85 ALA A O 1
ATOM 678 N N . VAL A 1 86 ? 2.031 -29.453 -16.375 1 92.88 86 VAL A N 1
ATOM 679 C CA . VAL A 1 86 ? 0.808 -30.094 -15.906 1 92.88 86 VAL A CA 1
ATOM 680 C C . VAL A 1 86 ? 0.369 -29.453 -14.586 1 92.88 86 VAL A C 1
ATOM 682 O O . VAL A 1 86 ? 1.085 -29.531 -13.586 1 92.88 86 VAL A O 1
ATOM 685 N N . LEU A 1 87 ? -0.772 -28.766 -14.656 1 94.19 87 LEU A N 1
ATOM 686 C CA . LEU A 1 87 ? -1.366 -28.25 -13.43 1 94.19 87 LEU A CA 1
ATOM 687 C C . LEU A 1 87 ? -2.242 -29.297 -12.758 1 94.19 87 LEU A C 1
ATOM 689 O O . LEU A 1 87 ? -3.389 -29.516 -13.164 1 94.19 87 LEU A O 1
ATOM 693 N N . LYS A 1 88 ? -1.697 -29.969 -11.781 1 90.81 88 LYS A N 1
ATOM 694 C CA . LYS A 1 88 ? -2.354 -31.047 -11.039 1 90.81 88 LYS A CA 1
ATOM 695 C C . LYS A 1 88 ? -2.475 -30.688 -9.555 1 90.81 88 LYS A C 1
ATOM 697 O O . LYS A 1 88 ? -1.468 -30.469 -8.883 1 90.81 88 LYS A O 1
ATOM 702 N N . GLY A 1 89 ? -3.756 -30.688 -9.094 1 89.62 89 GLY A N 1
ATOM 703 C CA . GLY A 1 89 ? -3.943 -30.125 -7.77 1 89.62 89 GLY A CA 1
ATOM 704 C C . GLY A 1 89 ? -3.506 -28.672 -7.676 1 89.62 89 GLY A C 1
ATOM 705 O O . GLY A 1 89 ? -3.941 -27.828 -8.469 1 89.62 89 GLY A O 1
ATOM 706 N N . THR A 1 90 ? -2.689 -28.359 -6.703 1 91.62 90 THR A N 1
ATOM 707 C CA . THR A 1 90 ? -2.191 -26.984 -6.547 1 91.62 90 THR A CA 1
ATOM 708 C C . THR A 1 90 ? -0.721 -26.906 -6.945 1 91.62 90 THR A C 1
ATOM 710 O O . THR A 1 90 ? 0.004 -26.016 -6.477 1 91.62 90 THR A O 1
ATOM 713 N N . ILE A 1 91 ? -0.343 -27.844 -7.762 1 90.56 91 ILE A N 1
ATOM 714 C CA . ILE A 1 91 ? 1.062 -27.875 -8.156 1 90.56 91 ILE A CA 1
ATOM 715 C C . ILE A 1 91 ? 1.175 -27.797 -9.672 1 90.56 91 ILE A C 1
ATOM 717 O O . ILE A 1 91 ? 0.43 -28.469 -10.391 1 90.56 91 ILE A O 1
ATOM 721 N N . LEU A 1 92 ? 2.016 -27 -10.195 1 94.5 92 LEU A N 1
ATOM 722 C CA . LEU A 1 92 ? 2.396 -26.938 -11.602 1 94.5 92 LEU A CA 1
ATOM 723 C C . LEU A 1 92 ? 3.672 -27.734 -11.859 1 94.5 92 LEU A C 1
ATOM 725 O O . LEU A 1 92 ? 4.766 -27.297 -11.484 1 94.5 92 LEU A O 1
ATOM 729 N N . TYR A 1 93 ? 3.494 -28.891 -12.406 1 90.94 93 TYR A N 1
ATOM 730 C CA . TYR A 1 93 ? 4.641 -29.719 -12.742 1 90.94 93 TYR A CA 1
ATOM 731 C C . TYR A 1 93 ? 5.219 -29.344 -14.094 1 90.94 93 TYR A C 1
ATOM 733 O O . TYR A 1 93 ? 4.477 -29.141 -15.062 1 90.94 93 TYR A O 1
ATOM 741 N N . LEU A 1 94 ? 6.535 -29.203 -14.141 1 93.06 94 LEU A N 1
ATOM 742 C CA . LEU A 1 94 ? 7.242 -28.875 -15.375 1 93.06 94 LEU A CA 1
ATOM 743 C C . LEU A 1 94 ? 8.148 -30.016 -15.797 1 93.06 94 LEU A C 1
ATOM 745 O O . LEU A 1 94 ? 9.219 -30.219 -15.219 1 93.06 94 LEU A O 1
ATOM 749 N N . GLN A 1 95 ? 7.652 -30.688 -16.766 1 90.31 95 GLN A N 1
ATOM 750 C CA . GLN A 1 95 ? 8.367 -31.875 -17.219 1 90.31 95 GLN A CA 1
ATOM 751 C C . GLN A 1 95 ? 9.234 -31.547 -18.438 1 90.31 95 GLN A C 1
ATOM 753 O O . GLN A 1 95 ? 8.75 -31 -19.422 1 90.31 95 GLN A O 1
ATOM 758 N N . LYS A 1 96 ? 10.484 -31.688 -18.438 1 83.69 96 LYS A N 1
ATOM 759 C CA . LYS A 1 96 ? 11.414 -31.406 -19.516 1 83.69 96 LYS A CA 1
ATOM 760 C C . LYS A 1 96 ? 11.219 -32.375 -20.688 1 83.69 96 LYS A C 1
ATOM 762 O O . LYS A 1 96 ? 11.297 -31.969 -21.844 1 83.69 96 LYS A O 1
ATOM 767 N N . ASP A 1 97 ? 10.969 -33.625 -20.438 1 73.19 97 ASP A N 1
ATOM 768 C CA . ASP A 1 97 ? 10.852 -34.625 -21.5 1 73.19 97 ASP A CA 1
ATOM 769 C C . ASP A 1 97 ? 9.406 -34.75 -21.984 1 73.19 97 ASP A C 1
ATOM 771 O O . ASP A 1 97 ? 8.516 -34.062 -21.484 1 73.19 97 ASP A O 1
ATOM 775 N N . GLU A 1 98 ? 9.195 -35.469 -23.047 1 68.94 98 GLU A N 1
ATOM 776 C CA . GLU A 1 98 ? 7.855 -35.75 -23.562 1 68.94 98 GLU A CA 1
ATOM 777 C C . GLU A 1 98 ? 6.918 -36.219 -22.453 1 68.94 98 GLU A C 1
ATOM 779 O O . GLU A 1 98 ? 7.309 -37.031 -21.609 1 68.94 98 GLU A O 1
ATOM 784 N N . TYR A 1 99 ? 5.867 -35.344 -22.344 1 69.62 99 TYR A N 1
ATOM 785 C CA . TYR A 1 99 ? 4.852 -35.75 -21.375 1 69.62 99 TYR A CA 1
ATOM 786 C C . TYR A 1 99 ? 4.418 -37.188 -21.594 1 69.62 99 TYR A C 1
ATOM 788 O O . TYR A 1 99 ? 4.133 -37.594 -22.719 1 69.62 99 TYR A O 1
ATOM 796 N N . LYS A 1 100 ? 4.613 -38.094 -20.562 1 66.88 100 LYS A N 1
ATOM 797 C CA . LYS A 1 100 ? 4 -39.406 -20.562 1 66.88 100 LYS A CA 1
ATOM 798 C C . LYS A 1 100 ? 3.061 -39.594 -19.359 1 66.88 100 LYS A C 1
ATOM 800 O O . LYS A 1 100 ? 3.5 -39.531 -18.219 1 66.88 100 LYS A O 1
ATOM 805 N N . PRO A 1 101 ? 1.688 -39.531 -19.703 1 63.53 101 PRO A N 1
ATOM 806 C CA . PRO A 1 101 ? 0.694 -39.594 -18.625 1 63.53 101 PRO A CA 1
ATOM 807 C C . PRO A 1 101 ? 1.038 -40.656 -17.578 1 63.53 101 PRO A C 1
ATOM 809 O O . PRO A 1 101 ? 0.731 -40.469 -16.391 1 63.53 101 PRO A O 1
ATOM 812 N N . ASP A 1 102 ? 1.62 -41.781 -18.031 1 61 102 ASP A N 1
ATOM 813 C CA . ASP A 1 102 ? 1.792 -42.906 -17.125 1 61 102 ASP A CA 1
ATOM 814 C C . ASP A 1 102 ? 3.205 -42.938 -16.547 1 61 102 ASP A C 1
ATOM 816 O O . ASP A 1 102 ? 3.572 -43.875 -15.836 1 61 102 ASP A O 1
ATOM 820 N N . LYS A 1 103 ? 3.895 -41.906 -16.859 1 67.19 103 LYS A N 1
ATOM 821 C CA . LYS A 1 103 ? 5.258 -41.938 -16.344 1 67.19 103 LYS A CA 1
ATOM 822 C C . LYS A 1 103 ? 5.352 -41.188 -15.008 1 67.19 103 LYS A C 1
ATOM 824 O O . LYS A 1 103 ? 4.719 -40.156 -14.828 1 67.19 103 LYS A O 1
ATOM 829 N N . ASP A 1 104 ? 6.023 -41.906 -14.109 1 74 104 ASP A N 1
ATOM 830 C CA . ASP A 1 104 ? 6.285 -41.281 -12.805 1 74 104 ASP A CA 1
ATOM 831 C C . ASP A 1 104 ? 7.105 -40 -12.953 1 74 104 ASP A C 1
ATOM 833 O O . ASP A 1 104 ? 7.945 -39.906 -13.844 1 74 104 ASP A O 1
ATOM 837 N N . LEU A 1 105 ? 6.773 -39.031 -12.188 1 76.5 105 LEU A N 1
ATOM 838 C CA . LEU A 1 105 ? 7.531 -37.781 -12.172 1 76.5 105 LEU A CA 1
ATOM 839 C C . LEU A 1 105 ? 8.984 -38.031 -11.773 1 76.5 105 LEU A C 1
ATOM 841 O O . LEU A 1 105 ? 9.25 -38.75 -10.805 1 76.5 105 LEU A O 1
ATOM 845 N N . SER A 1 106 ? 9.898 -37.562 -12.578 1 78.06 106 SER A N 1
ATOM 846 C CA . SER A 1 106 ? 11.32 -37.656 -12.266 1 78.06 106 SER A CA 1
ATOM 847 C C . SER A 1 106 ? 11.703 -36.688 -11.133 1 78.06 106 SER A C 1
ATOM 849 O O . SER A 1 106 ? 10.898 -35.844 -10.742 1 78.06 106 SER A O 1
ATOM 851 N N . GLU A 1 107 ? 12.82 -36.938 -10.562 1 79.75 107 GLU A N 1
ATOM 852 C CA . GLU A 1 107 ? 13.352 -36.031 -9.531 1 79.75 107 GLU A CA 1
ATOM 853 C C . GLU A 1 107 ? 13.492 -34.594 -10.055 1 79.75 107 GLU A C 1
ATOM 855 O O . GLU A 1 107 ? 13.25 -33.656 -9.32 1 79.75 107 GLU A O 1
ATOM 860 N N . VAL A 1 108 ? 13.914 -34.594 -11.297 1 81 108 VAL A N 1
ATOM 861 C CA . VAL A 1 108 ? 14.102 -33.281 -11.922 1 81 108 VAL A CA 1
ATOM 862 C C . VAL A 1 108 ? 12.758 -32.594 -12.062 1 81 108 VAL A C 1
ATOM 864 O O . VAL A 1 108 ? 12.656 -31.375 -11.836 1 81 108 VAL A O 1
ATOM 867 N N . ASP A 1 109 ? 11.727 -33.344 -12.398 1 81.88 109 ASP A N 1
ATOM 868 C CA . ASP A 1 109 ? 10.383 -32.781 -12.516 1 81.88 109 ASP A CA 1
ATOM 869 C C . ASP A 1 109 ? 9.906 -32.219 -11.18 1 81.88 109 ASP A C 1
ATOM 871 O O . ASP A 1 109 ? 9.281 -31.141 -11.141 1 81.88 109 ASP A O 1
ATOM 875 N N . LEU A 1 110 ? 10.258 -32.938 -10.188 1 80.56 110 LEU A N 1
ATOM 876 C CA . LEU A 1 110 ? 9.852 -32.531 -8.852 1 80.56 110 LEU A CA 1
ATOM 877 C C . LEU A 1 110 ? 10.586 -31.266 -8.43 1 80.56 110 LEU A C 1
ATOM 879 O O . LEU A 1 110 ? 10.016 -30.391 -7.758 1 80.56 110 LEU A O 1
ATOM 883 N N . LYS A 1 111 ? 11.828 -31.188 -8.82 1 83.75 111 LYS A N 1
ATOM 884 C CA . LYS A 1 111 ? 12.633 -30.016 -8.508 1 83.75 111 LYS A CA 1
ATOM 885 C C . LYS A 1 111 ? 12.109 -28.781 -9.227 1 83.75 111 LYS A C 1
ATOM 887 O O . LYS A 1 111 ? 12.211 -27.656 -8.711 1 83.75 111 LYS A O 1
ATOM 892 N N . ASN A 1 112 ? 11.477 -29 -10.398 1 88.56 112 ASN A N 1
ATOM 893 C CA . ASN A 1 112 ? 10.992 -27.891 -11.211 1 88.56 112 ASN A CA 1
ATOM 894 C C . ASN A 1 112 ? 9.531 -27.578 -10.898 1 88.56 112 ASN A C 1
ATOM 896 O O . ASN A 1 112 ? 8.977 -26.625 -11.445 1 88.56 112 ASN A O 1
ATOM 900 N N . ALA A 1 113 ? 8.938 -28.359 -10.016 1 90.44 113 ALA A N 1
ATOM 901 C CA . ALA A 1 113 ? 7.52 -28.172 -9.695 1 90.44 113 ALA A CA 1
ATOM 902 C C . ALA A 1 113 ? 7.297 -26.875 -8.93 1 90.44 113 ALA A C 1
ATOM 904 O O . ALA A 1 113 ? 8.125 -26.484 -8.109 1 90.44 113 ALA A O 1
ATOM 905 N N . ILE A 1 114 ? 6.219 -26.172 -9.219 1 92.25 114 ILE A N 1
ATOM 906 C CA . ILE A 1 114 ? 5.887 -24.906 -8.602 1 92.25 114 ILE A CA 1
ATOM 907 C C . ILE A 1 114 ? 4.566 -25.016 -7.844 1 92.25 114 ILE A C 1
ATOM 909 O O . ILE A 1 114 ? 3.543 -25.391 -8.422 1 92.25 114 ILE A O 1
ATOM 913 N N . ARG A 1 115 ? 4.582 -24.766 -6.555 1 89.69 115 ARG A N 1
ATOM 914 C CA . ARG A 1 115 ? 3.355 -24.672 -5.77 1 89.69 115 ARG A CA 1
ATOM 915 C C . ARG A 1 115 ? 2.602 -23.391 -6.062 1 89.69 115 ARG A C 1
ATOM 917 O O . ARG A 1 115 ? 3.16 -22.297 -5.945 1 89.69 115 ARG A O 1
ATOM 924 N N . VAL A 1 116 ? 1.315 -23.531 -6.375 1 93.81 116 VAL A N 1
ATOM 925 C CA . VAL A 1 116 ? 0.624 -22.328 -6.84 1 93.81 116 VAL A CA 1
ATOM 926 C C . VAL A 1 116 ? -0.29 -21.797 -5.738 1 93.81 116 VAL A C 1
ATOM 928 O O . VAL A 1 116 ? -1.026 -20.828 -5.945 1 93.81 116 VAL A O 1
ATOM 931 N N . HIS A 1 117 ? -0.218 -22.406 -4.457 1 91.12 117 HIS A N 1
ATOM 932 C CA . HIS A 1 117 ? -0.936 -21.828 -3.33 1 91.12 117 HIS A CA 1
ATOM 933 C C . HIS A 1 117 ? -0.571 -20.344 -3.15 1 91.12 117 HIS A C 1
ATOM 935 O O . HIS A 1 117 ? 0.61 -20 -3.076 1 91.12 117 HIS A O 1
ATOM 941 N N . HIS A 1 118 ? -1.643 -19.5 -3.057 1 91.44 118 HIS A N 1
ATOM 942 C CA . HIS A 1 118 ? -1.473 -18.078 -2.758 1 91.44 118 HIS A CA 1
ATOM 943 C C . HIS A 1 118 ? -0.64 -17.391 -3.83 1 91.44 118 HIS A C 1
ATOM 945 O O . HIS A 1 118 ? -0.036 -16.344 -3.574 1 91.44 118 HIS A O 1
ATOM 951 N N . ALA A 1 119 ? -0.53 -18.047 -4.996 1 93.69 119 ALA A N 1
ATOM 952 C CA . ALA A 1 119 ? 0.21 -17.438 -6.102 1 93.69 119 ALA A CA 1
ATOM 953 C C . ALA A 1 119 ? -0.694 -16.547 -6.945 1 93.69 119 ALA A C 1
ATOM 955 O O . ALA A 1 119 ? -1.915 -16.547 -6.773 1 93.69 119 ALA A O 1
ATOM 956 N N . LEU A 1 120 ? -0.128 -15.766 -7.785 1 96.75 120 LEU A N 1
ATOM 957 C CA . LEU A 1 120 ? -0.866 -14.914 -8.719 1 96.75 120 LEU A CA 1
ATOM 958 C C . LEU A 1 120 ? -0.202 -14.906 -10.086 1 96.75 120 LEU A C 1
ATOM 960 O O . LEU A 1 120 ? 0.986 -14.602 -10.211 1 96.75 120 LEU A O 1
ATOM 964 N N . ALA A 1 121 ? -0.956 -15.344 -11.055 1 97.81 121 ALA A N 1
ATOM 965 C CA . ALA A 1 121 ? -0.53 -15.266 -12.445 1 97.81 121 ALA A CA 1
ATOM 966 C C . ALA A 1 121 ? -1.156 -14.062 -13.148 1 97.81 121 ALA A C 1
ATOM 968 O O . ALA A 1 121 ? -2.348 -13.789 -12.984 1 97.81 121 ALA A O 1
ATOM 969 N N . THR A 1 122 ? -0.35 -13.32 -13.836 1 96.75 122 THR A N 1
ATOM 970 C CA . THR A 1 122 ? -0.799 -12.156 -14.594 1 96.75 122 THR A CA 1
ATOM 971 C C . THR A 1 122 ? -0.088 -12.078 -15.938 1 96.75 122 THR A C 1
ATOM 973 O O . THR A 1 122 ? 0.904 -12.781 -16.156 1 96.75 122 THR A O 1
ATOM 976 N N . LYS A 1 123 ? -0.69 -11.328 -16.781 1 95.19 123 LYS A N 1
ATOM 977 C CA . LYS A 1 123 ? 0.025 -11.039 -18.016 1 95.19 123 LYS A CA 1
ATOM 978 C C . LYS A 1 123 ? 1.301 -10.25 -17.75 1 95.19 123 LYS A C 1
ATOM 980 O O . LYS A 1 123 ? 1.3 -9.32 -16.938 1 95.19 123 LYS A O 1
ATOM 985 N N . ALA A 1 124 ? 2.328 -10.688 -18.359 1 94.44 124 ALA A N 1
ATOM 986 C CA . ALA A 1 124 ? 3.572 -9.93 -18.234 1 94.44 124 ALA A CA 1
ATOM 987 C C . ALA A 1 124 ? 3.559 -8.688 -19.125 1 94.44 124 ALA A C 1
ATOM 989 O O . ALA A 1 124 ? 4.168 -8.68 -20.188 1 94.44 124 ALA A O 1
ATOM 990 N N . SER A 1 125 ? 2.961 -7.648 -18.688 1 87.12 125 SER A N 1
ATOM 991 C CA . SER A 1 125 ? 2.787 -6.445 -19.5 1 87.12 125 SER A CA 1
ATOM 992 C C . SER A 1 125 ? 4.098 -5.684 -19.641 1 87.12 125 SER A C 1
ATOM 994 O O . SER A 1 125 ? 4.285 -4.941 -20.609 1 87.12 125 SER A O 1
ATOM 996 N N . ASP A 1 126 ? 4.961 -5.844 -18.781 1 80.88 126 ASP A N 1
ATOM 997 C CA . ASP A 1 126 ? 6.242 -5.145 -18.797 1 80.88 126 ASP A CA 1
ATOM 998 C C . ASP A 1 126 ? 7.27 -5.91 -19.641 1 80.88 126 ASP A C 1
ATOM 1000 O O . ASP A 1 126 ? 8.398 -5.457 -19.812 1 80.88 126 ASP A O 1
ATOM 1004 N N . TYR A 1 127 ? 6.859 -7.043 -20.016 1 81.69 127 TYR A N 1
ATOM 1005 C CA . TYR A 1 127 ? 7.766 -7.871 -20.797 1 81.69 127 TYR A CA 1
ATOM 1006 C C . TYR A 1 127 ? 7.43 -7.793 -22.281 1 81.69 127 TYR A C 1
ATOM 1008 O O . TYR A 1 127 ? 6.34 -8.195 -22.703 1 81.69 127 TYR A O 1
ATOM 1016 N N . SER A 1 128 ? 8.25 -7.188 -23.094 1 85.06 128 SER A N 1
ATOM 1017 C CA . SER A 1 128 ? 7.941 -6.93 -24.5 1 85.06 128 SER A CA 1
ATOM 1018 C C . SER A 1 128 ? 8.773 -7.82 -25.422 1 85.06 128 SER A C 1
ATOM 1020 O O . SER A 1 128 ? 8.5 -7.906 -26.625 1 85.06 128 SER A O 1
ATOM 1022 N N . LYS A 1 129 ? 9.703 -8.562 -25.031 1 87.62 129 LYS A N 1
ATOM 1023 C CA . LYS A 1 129 ? 10.609 -9.328 -25.875 1 87.62 129 LYS A CA 1
ATOM 1024 C C . LYS A 1 129 ? 9.914 -10.547 -26.469 1 87.62 129 LYS A C 1
ATOM 1026 O O . LYS A 1 129 ? 10.258 -11 -27.562 1 87.62 129 LYS A O 1
ATOM 1031 N N . LYS A 1 130 ? 9.008 -11.109 -25.75 1 91.94 130 LYS A N 1
ATOM 1032 C CA . LYS A 1 130 ? 8.25 -12.266 -26.219 1 91.94 130 LYS A CA 1
ATOM 1033 C C . LYS A 1 130 ? 6.75 -12.031 -26.094 1 91.94 130 LYS A C 1
ATOM 1035 O O . LYS A 1 130 ? 6.301 -11.266 -25.234 1 91.94 130 LYS A O 1
ATOM 1040 N N . SER A 1 131 ? 6.098 -12.656 -27.016 1 94.12 131 SER A N 1
ATOM 1041 C CA . SER A 1 131 ? 4.645 -12.531 -27 1 94.12 131 SER A CA 1
ATOM 1042 C C . SER A 1 131 ? 4.012 -13.602 -26.109 1 94.12 131 SER A C 1
ATOM 1044 O O . SER A 1 131 ? 4.617 -14.641 -25.844 1 94.12 131 SER A O 1
ATOM 1046 N N . ASN A 1 132 ? 2.861 -13.352 -25.625 1 96.75 132 ASN A N 1
ATOM 1047 C CA . ASN A 1 132 ? 2.027 -14.289 -24.891 1 96.75 132 ASN A CA 1
ATOM 1048 C C . ASN A 1 132 ? 2.742 -14.805 -23.641 1 96.75 132 ASN A C 1
ATOM 1050 O O . ASN A 1 132 ? 2.781 -16.016 -23.406 1 96.75 132 ASN A O 1
ATOM 1054 N N . VAL A 1 133 ? 3.324 -13.875 -22.922 1 97.62 133 VAL A N 1
ATOM 1055 C CA . VAL A 1 133 ? 4.086 -14.227 -21.719 1 97.62 133 VAL A CA 1
ATOM 1056 C C . VAL A 1 133 ? 3.256 -13.938 -20.469 1 97.62 133 VAL A C 1
ATOM 1058 O O . VAL A 1 133 ? 2.67 -12.859 -20.344 1 97.62 133 VAL A O 1
ATOM 1061 N N . LEU A 1 134 ? 3.076 -14.984 -19.625 1 97.19 134 LEU A N 1
ATOM 1062 C CA . LEU A 1 134 ? 2.463 -14.766 -18.312 1 97.19 134 LEU A CA 1
ATOM 1063 C C . LEU A 1 134 ? 3.518 -14.742 -17.219 1 97.19 134 LEU A C 1
ATOM 1065 O O . LEU A 1 134 ? 4.574 -15.367 -17.359 1 97.19 134 LEU A O 1
ATOM 1069 N N . LYS A 1 135 ? 3.303 -13.984 -16.219 1 97.38 135 LYS A N 1
ATOM 1070 C CA . LYS A 1 135 ? 4.137 -13.859 -15.016 1 97.38 135 LYS A CA 1
ATOM 1071 C C . LYS A 1 135 ? 3.488 -14.562 -13.828 1 97.38 135 LYS A C 1
ATOM 1073 O O . LYS A 1 135 ? 2.314 -14.336 -13.531 1 97.38 135 LYS A O 1
ATOM 1078 N N . LEU A 1 136 ? 4.203 -15.484 -13.281 1 96.88 136 LEU A N 1
ATOM 1079 C CA . LEU A 1 136 ? 3.73 -16.203 -12.102 1 96.88 136 LEU A CA 1
ATOM 1080 C C . LEU A 1 136 ? 4.555 -15.836 -10.875 1 96.88 136 LEU A C 1
ATOM 1082 O O . LEU A 1 136 ? 5.766 -16.078 -10.836 1 96.88 136 LEU A O 1
ATOM 1086 N N . LYS A 1 137 ? 3.893 -15.195 -9.945 1 94.94 137 LYS A N 1
ATOM 1087 C CA . LYS A 1 137 ? 4.516 -14.898 -8.656 1 94.94 137 LYS A CA 1
ATOM 1088 C C . LYS A 1 137 ? 3.969 -15.805 -7.559 1 94.94 137 LYS A C 1
ATOM 1090 O O . LYS A 1 137 ? 2.754 -15.891 -7.371 1 94.94 137 LYS A O 1
ATOM 1095 N N . THR A 1 138 ? 4.852 -16.484 -6.836 1 91.56 138 THR A N 1
ATOM 1096 C CA . THR A 1 138 ? 4.434 -17.438 -5.812 1 91.56 138 THR A CA 1
ATOM 1097 C C . THR A 1 138 ? 4.418 -16.781 -4.434 1 91.56 138 THR A C 1
ATOM 1099 O O . THR A 1 138 ? 4.832 -15.633 -4.285 1 91.56 138 THR A O 1
ATOM 1102 N N . ALA A 1 139 ? 3.889 -17.516 -3.438 1 85 139 ALA A N 1
ATOM 1103 C CA . ALA A 1 139 ? 3.742 -17.031 -2.07 1 85 139 ALA A CA 1
ATOM 1104 C C . ALA A 1 139 ? 5.094 -16.641 -1.478 1 85 139 ALA A C 1
ATOM 1106 O O . ALA A 1 139 ? 5.184 -15.719 -0.668 1 85 139 ALA A O 1
ATOM 1107 N N . ASP A 1 140 ? 6.117 -17.328 -1.86 1 80.31 140 ASP A N 1
ATOM 1108 C CA . ASP A 1 140 ? 7.453 -17.062 -1.337 1 80.31 140 ASP A CA 1
ATOM 1109 C C . ASP A 1 140 ? 8.188 -16.047 -2.215 1 80.31 140 ASP A C 1
ATOM 1111 O O . ASP A 1 140 ? 9.422 -15.977 -2.188 1 80.31 140 ASP A O 1
ATOM 1115 N N . TRP A 1 141 ? 7.535 -15.438 -3.123 1 86.56 141 TRP A N 1
ATOM 1116 C CA . TRP A 1 141 ? 7.977 -14.281 -3.896 1 86.56 141 TRP A CA 1
ATOM 1117 C C . TRP A 1 141 ? 8.906 -14.703 -5.031 1 86.56 141 TRP A C 1
ATOM 1119 O O . TRP A 1 141 ? 9.688 -13.898 -5.535 1 86.56 141 TRP A O 1
ATOM 1129 N N . ARG A 1 142 ? 8.875 -15.945 -5.43 1 88.31 142 ARG A N 1
ATOM 1130 C CA . ARG A 1 142 ? 9.516 -16.328 -6.688 1 88.31 142 ARG A CA 1
ATOM 1131 C C . ARG A 1 142 ? 8.711 -15.828 -7.883 1 88.31 142 ARG A C 1
ATOM 1133 O O . ARG A 1 142 ? 7.492 -15.68 -7.801 1 88.31 142 ARG A O 1
ATOM 1140 N N . VAL A 1 143 ? 9.469 -15.477 -8.898 1 93.62 143 VAL A N 1
ATOM 1141 C CA . VAL A 1 143 ? 8.797 -14.992 -10.109 1 93.62 143 VAL A CA 1
ATOM 1142 C C . VAL A 1 143 ? 9.258 -15.812 -11.312 1 93.62 143 VAL A C 1
ATOM 1144 O O . VAL A 1 143 ? 10.461 -16 -11.523 1 93.62 143 VAL A O 1
ATOM 1147 N N . PHE A 1 144 ? 8.297 -16.344 -12.031 1 94.56 144 PHE A N 1
ATOM 1148 C CA . PHE A 1 144 ? 8.539 -17.078 -13.266 1 94.56 144 PHE A CA 1
ATOM 1149 C C . PHE A 1 144 ? 7.844 -16.422 -14.445 1 94.56 144 PHE A C 1
ATOM 1151 O O . PHE A 1 144 ? 6.75 -15.867 -14.297 1 94.56 144 PHE A O 1
ATOM 1158 N N . LEU A 1 145 ? 8.492 -16.469 -15.531 1 96.06 145 LEU A N 1
ATOM 1159 C CA . LEU A 1 145 ? 7.863 -16.094 -16.797 1 96.06 145 LEU A CA 1
ATOM 1160 C C . LEU A 1 145 ? 7.598 -17.328 -17.656 1 96.06 145 LEU A C 1
ATOM 1162 O O . LEU A 1 145 ? 8.453 -18.219 -17.75 1 96.06 145 LEU A O 1
ATOM 1166 N N . PHE A 1 146 ? 6.414 -17.422 -18.219 1 97.56 146 PHE A N 1
ATOM 1167 C CA . PHE A 1 146 ? 6.035 -18.516 -19.109 1 97.56 146 PHE A CA 1
ATOM 1168 C C . PHE A 1 146 ? 5.531 -17.984 -20.438 1 97.56 146 PHE A C 1
ATOM 1170 O O . PHE A 1 146 ? 4.617 -17.156 -20.469 1 97.56 146 PHE A O 1
ATOM 1177 N N . GLN A 1 147 ? 6.117 -18.469 -21.422 1 97.38 147 GLN A N 1
ATOM 1178 C CA . GLN A 1 147 ? 5.598 -18.156 -22.75 1 97.38 147 GLN A CA 1
ATOM 1179 C C . GLN A 1 147 ? 4.66 -19.25 -23.25 1 97.38 147 GLN A C 1
ATOM 1181 O O . GLN A 1 147 ? 5.02 -20.438 -23.234 1 97.38 147 GLN A O 1
ATOM 1186 N N . ALA A 1 148 ? 3.445 -18.891 -23.562 1 97.81 148 ALA A N 1
ATOM 1187 C CA . ALA A 1 148 ? 2.461 -19.812 -24.125 1 97.81 148 ALA A CA 1
ATOM 1188 C C . ALA A 1 148 ? 2.461 -19.75 -25.656 1 97.81 148 ALA A C 1
ATOM 1190 O O . ALA A 1 148 ? 2.902 -18.766 -26.234 1 97.81 148 ALA A O 1
ATOM 1191 N N . PRO A 1 149 ? 1.974 -20.828 -26.266 1 96.56 149 PRO A N 1
ATOM 1192 C CA . PRO A 1 149 ? 1.965 -20.875 -27.734 1 96.56 149 PRO A CA 1
ATOM 1193 C C . PRO A 1 149 ? 1.043 -19.828 -28.359 1 96.56 149 PRO A C 1
ATOM 1195 O O . PRO A 1 149 ? 1.232 -19.438 -29.5 1 96.56 149 PRO A O 1
ATOM 1198 N N . SER A 1 150 ? 0.013 -19.375 -27.656 1 96.69 150 SER A N 1
ATOM 1199 C CA . SER A 1 150 ? -0.928 -18.375 -28.141 1 96.69 150 SER A CA 1
ATOM 1200 C C . SER A 1 150 ? -1.45 -17.484 -27.016 1 96.69 150 SER A C 1
ATOM 1202 O O . SER A 1 150 ? -1.271 -17.812 -25.844 1 96.69 150 SER A O 1
ATOM 1204 N N . LYS A 1 151 ? -2.062 -16.375 -27.375 1 95.12 151 LYS A N 1
ATOM 1205 C CA . LYS A 1 151 ? -2.682 -15.484 -26.406 1 95.12 151 LYS A CA 1
ATOM 1206 C C . LYS A 1 151 ? -3.797 -16.188 -25.641 1 95.12 151 LYS A C 1
ATOM 1208 O O . LYS A 1 151 ? -3.936 -16.016 -24.422 1 95.12 151 LYS A O 1
ATOM 1213 N N . GLU A 1 152 ? -4.57 -16.953 -26.359 1 94.56 152 GLU A N 1
ATOM 1214 C CA . GLU A 1 152 ? -5.672 -17.703 -25.75 1 94.56 152 GLU A CA 1
ATOM 1215 C C . GLU A 1 152 ? -5.156 -18.688 -24.703 1 94.56 152 GLU A C 1
ATOM 1217 O O . GLU A 1 152 ? -5.719 -18.797 -23.609 1 94.56 152 GLU A O 1
ATOM 1222 N N . GLU A 1 153 ? -4.098 -19.344 -25.109 1 96.75 153 GLU A N 1
ATOM 1223 C CA . GLU A 1 153 ? -3.5 -20.297 -24.172 1 96.75 153 GLU A CA 1
ATOM 1224 C C . GLU A 1 153 ? -2.928 -19.594 -22.953 1 96.75 153 GLU A C 1
ATOM 1226 O O . GLU A 1 153 ? -3.049 -20.078 -21.828 1 96.75 153 GLU A O 1
ATOM 1231 N N . MET A 1 154 ? -2.271 -18.484 -23.219 1 97.19 154 MET A N 1
ATOM 1232 C CA . MET A 1 154 ? -1.715 -17.688 -22.125 1 97.19 154 MET A CA 1
ATOM 1233 C C . MET A 1 154 ? -2.799 -17.312 -21.109 1 97.19 154 MET A C 1
ATOM 1235 O O . MET A 1 154 ? -2.639 -17.516 -19.906 1 97.19 154 MET A O 1
ATOM 1239 N N . LEU A 1 155 ? -3.898 -16.781 -21.594 1 95.81 155 LEU A N 1
ATOM 1240 C CA . LEU A 1 155 ? -5.004 -16.344 -20.75 1 95.81 155 LEU A CA 1
ATOM 1241 C C . LEU A 1 155 ? -5.645 -17.516 -20.031 1 95.81 155 LEU A C 1
ATOM 1243 O O . LEU A 1 155 ? -6.051 -17.391 -18.875 1 95.81 155 LEU A O 1
ATOM 1247 N N . SER A 1 156 ? -5.746 -18.609 -20.719 1 96.38 156 SER A N 1
ATOM 1248 C CA . SER A 1 156 ? -6.297 -19.828 -20.109 1 96.38 156 SER A CA 1
ATOM 1249 C C . SER A 1 156 ? -5.441 -20.297 -18.938 1 96.38 156 SER A C 1
ATOM 1251 O O . SER A 1 156 ? -5.965 -20.656 -17.891 1 96.38 156 SER A O 1
ATOM 1253 N N . TRP A 1 157 ? -4.141 -20.297 -19.141 1 97.88 157 TRP A N 1
ATOM 1254 C CA . TRP A 1 157 ? -3.229 -20.672 -18.062 1 97.88 157 TRP A CA 1
ATOM 1255 C C . TRP A 1 157 ? -3.373 -19.734 -16.875 1 97.88 157 TRP A C 1
ATOM 1257 O O . TRP A 1 157 ? -3.439 -20.188 -15.727 1 97.88 157 TRP A O 1
ATOM 1267 N N . ILE A 1 158 ? -3.41 -18.469 -17.156 1 97.5 158 ILE A N 1
ATOM 1268 C CA . ILE A 1 158 ? -3.547 -17.469 -16.094 1 97.5 158 ILE A CA 1
ATOM 1269 C C . ILE A 1 158 ? -4.824 -17.75 -15.297 1 97.5 158 ILE A C 1
ATOM 1271 O O . ILE A 1 158 ? -4.797 -17.797 -14.062 1 97.5 158 ILE A O 1
ATOM 1275 N N . LEU A 1 159 ? -5.883 -17.969 -16 1 95.94 159 LEU A N 1
ATOM 1276 C CA . LEU A 1 159 ? -7.176 -18.188 -15.359 1 95.94 159 LEU A CA 1
ATOM 1277 C C . LEU A 1 159 ? -7.156 -19.453 -14.516 1 95.94 159 LEU A C 1
ATOM 1279 O O . LEU A 1 159 ? -7.586 -19.438 -13.359 1 95.94 159 LEU A O 1
ATOM 1283 N N . ARG A 1 160 ? -6.691 -20.516 -15.039 1 96.06 160 ARG A N 1
ATOM 1284 C CA . ARG A 1 160 ? -6.738 -21.797 -14.352 1 96.06 160 ARG A CA 1
ATOM 1285 C C . ARG A 1 160 ? -5.828 -21.812 -13.133 1 96.06 160 ARG A C 1
ATOM 1287 O O . ARG A 1 160 ? -6.199 -22.328 -12.078 1 96.06 160 ARG A O 1
ATOM 1294 N N . ILE A 1 161 ? -4.66 -21.266 -13.297 1 96.88 161 ILE A N 1
ATOM 1295 C CA . ILE A 1 161 ? -3.74 -21.172 -12.164 1 96.88 161 ILE A CA 1
ATOM 1296 C C . ILE A 1 161 ? -4.379 -20.375 -11.039 1 96.88 161 ILE A C 1
ATOM 1298 O O . ILE A 1 161 ? -4.375 -20.812 -9.883 1 96.88 161 ILE A O 1
ATOM 1302 N N . ASN A 1 162 ? -4.883 -19.234 -11.383 1 95.94 162 ASN A N 1
ATOM 1303 C CA . ASN A 1 162 ? -5.488 -18.359 -10.383 1 95.94 162 ASN A CA 1
ATOM 1304 C C . ASN A 1 162 ? -6.734 -19 -9.773 1 95.94 162 ASN A C 1
ATOM 1306 O O . ASN A 1 162 ? -7.016 -18.812 -8.586 1 95.94 162 ASN A O 1
ATOM 1310 N N . LEU A 1 163 ? -7.488 -19.672 -10.586 1 93.88 163 LEU A N 1
ATOM 1311 C CA . LEU A 1 163 ? -8.688 -20.344 -10.094 1 93.88 163 LEU A CA 1
ATOM 1312 C C . LEU A 1 163 ? -8.336 -21.406 -9.055 1 93.88 163 LEU A C 1
ATOM 1314 O O . LEU A 1 163 ? -8.938 -21.453 -7.984 1 93.88 163 LEU A O 1
ATOM 1318 N N . VAL A 1 164 ? -7.398 -22.219 -9.367 1 92.81 164 VAL A N 1
ATOM 1319 C CA . VAL A 1 164 ? -6.945 -23.266 -8.461 1 92.81 164 VAL A CA 1
ATOM 1320 C C . VAL A 1 164 ? -6.445 -22.641 -7.156 1 92.81 164 VAL A C 1
ATOM 1322 O O . VAL A 1 164 ? -6.809 -23.094 -6.066 1 92.81 164 VAL A O 1
ATOM 1325 N N . ALA A 1 165 ? -5.641 -21.672 -7.277 1 93.5 165 ALA A N 1
ATOM 1326 C CA . ALA A 1 165 ? -5.113 -21 -6.094 1 93.5 165 ALA A CA 1
ATOM 1327 C C . ALA A 1 165 ? -6.242 -20.391 -5.262 1 93.5 165 ALA A C 1
ATOM 1329 O O . ALA A 1 165 ? -6.23 -20.484 -4.031 1 93.5 165 ALA A O 1
ATOM 1330 N N . ALA A 1 166 ? -7.195 -19.766 -5.918 1 92.56 166 ALA A N 1
ATOM 1331 C CA . ALA A 1 166 ? -8.312 -19.109 -5.234 1 92.56 166 ALA A CA 1
ATOM 1332 C C . ALA A 1 166 ? -9.148 -20.141 -4.465 1 92.56 166 ALA A C 1
ATOM 1334 O O . ALA A 1 166 ? -9.547 -19.891 -3.322 1 92.56 166 ALA A O 1
ATOM 1335 N N . ILE A 1 167 ? -9.367 -21.234 -5.027 1 88.94 167 ILE A N 1
ATOM 1336 C CA . ILE A 1 167 ? -10.281 -22.234 -4.496 1 88.94 167 ILE A CA 1
ATOM 1337 C C . ILE A 1 167 ? -9.617 -23 -3.352 1 88.94 167 ILE A C 1
ATOM 1339 O O . ILE A 1 167 ? -10.258 -23.312 -2.354 1 88.94 167 ILE A O 1
ATOM 1343 N N . PHE A 1 168 ? -8.367 -23.219 -3.465 1 88.75 168 PHE A N 1
ATOM 1344 C CA . PHE A 1 168 ? -7.812 -24.25 -2.596 1 88.75 168 PHE A CA 1
ATOM 1345 C C . PHE A 1 168 ? -6.871 -23.641 -1.563 1 88.75 168 PHE A C 1
ATOM 1347 O O . PHE A 1 168 ? -6.52 -24.297 -0.577 1 88.75 168 PHE A O 1
ATOM 1354 N N . SER A 1 169 ? -6.422 -22.422 -1.815 1 88.19 169 SER A N 1
ATOM 1355 C CA . SER A 1 169 ? -5.496 -21.828 -0.855 1 88.19 169 SER A CA 1
ATOM 1356 C C . SER A 1 169 ? -6.172 -21.594 0.493 1 88.19 169 SER A C 1
ATOM 1358 O O . SER A 1 169 ? -7.25 -21 0.561 1 88.19 169 SER A O 1
ATOM 1360 N N . ALA A 1 170 ? -5.527 -22.016 1.52 1 84.31 170 ALA A N 1
ATOM 1361 C CA . ALA A 1 170 ? -6.039 -21.828 2.875 1 84.31 170 ALA A CA 1
ATOM 1362 C C . ALA A 1 170 ? -5.754 -20.422 3.389 1 84.31 170 ALA A C 1
ATOM 1364 O O . ALA A 1 170 ? -4.766 -19.797 2.988 1 84.31 170 ALA A O 1
ATOM 1365 N N . PRO A 1 171 ? -6.652 -20 4.238 1 76.5 171 PRO A N 1
ATOM 1366 C CA . PRO A 1 171 ? -6.43 -18.656 4.785 1 76.5 171 PRO A CA 1
ATOM 1367 C C . PRO A 1 171 ? -5.102 -18.531 5.531 1 76.5 171 PRO A C 1
ATOM 1369 O O . PRO A 1 171 ? -4.621 -19.516 6.105 1 76.5 171 PRO A O 1
ATOM 1372 N N . ALA A 1 172 ? -4.617 -17.375 5.414 1 73.75 172 ALA A N 1
ATOM 1373 C CA . ALA A 1 172 ? -3.354 -17.078 6.086 1 73.75 172 ALA A CA 1
ATOM 1374 C C . ALA A 1 17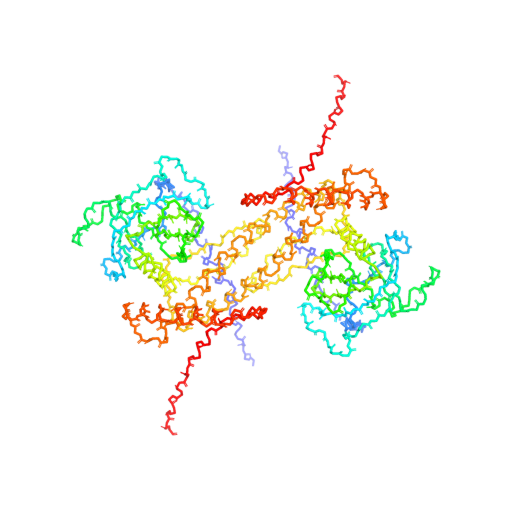2 ? -3.494 -17.203 7.598 1 73.75 172 ALA A C 1
ATOM 1376 O O . ALA A 1 172 ? -4.582 -17.031 8.148 1 73.75 172 ALA A O 1
ATOM 1377 N N . PHE A 1 173 ? -2.338 -17.578 8.188 1 61.88 173 PHE A N 1
ATOM 1378 C CA . PHE A 1 173 ? -2.307 -17.656 9.641 1 61.88 173 PHE A CA 1
ATOM 1379 C C . PHE A 1 173 ? -2.316 -16.25 10.258 1 61.88 173 PHE A C 1
ATOM 1381 O O . PHE A 1 173 ? -1.792 -15.305 9.664 1 61.88 173 PHE A O 1
ATOM 1388 N N . PRO A 1 174 ? -3.088 -16.109 11.352 1 55.84 174 PRO A N 1
ATOM 1389 C CA . PRO A 1 174 ? -3.027 -14.805 12.023 1 55.84 174 PRO A CA 1
ATOM 1390 C C . PRO A 1 174 ? -1.596 -14.352 12.305 1 55.84 174 PRO A C 1
ATOM 1392 O O . PRO A 1 174 ? -0.724 -15.188 12.578 1 55.84 174 PRO A O 1
ATOM 1395 N N . ALA A 1 175 ? -1.252 -13.172 11.812 1 53.59 175 ALA A N 1
ATOM 1396 C CA . ALA A 1 175 ? 0.091 -12.625 12 1 53.59 175 ALA A CA 1
ATOM 1397 C C . ALA A 1 175 ? 0.586 -12.875 13.422 1 53.59 175 ALA A C 1
ATOM 1399 O O . ALA A 1 175 ? -0.177 -12.75 14.383 1 53.59 175 ALA A O 1
ATOM 1400 N N . ALA A 1 176 ? 1.582 -13.742 13.484 1 45.16 176 ALA A N 1
ATOM 1401 C CA . ALA A 1 176 ? 2.221 -13.859 14.789 1 45.16 176 ALA A CA 1
ATOM 1402 C C . ALA A 1 176 ? 2.592 -12.484 15.344 1 45.16 176 ALA A C 1
ATOM 1404 O O . ALA A 1 176 ? 2.896 -11.562 14.578 1 45.16 176 ALA A O 1
ATOM 1405 N N . ILE A 1 177 ? 2.004 -12.016 16.344 1 43.66 177 ILE A N 1
ATOM 1406 C CA . ILE A 1 177 ? 2.391 -10.812 17.062 1 43.66 177 ILE A CA 1
ATOM 1407 C C . ILE A 1 177 ? 3.908 -10.656 17.031 1 43.66 177 ILE A C 1
ATOM 1409 O O . ILE A 1 177 ? 4.641 -11.469 17.609 1 43.66 177 ILE A O 1
ATOM 1413 N N . CYS A 1 178 ? 4.414 -10.734 15.938 1 41 178 CYS A N 1
ATOM 1414 C CA . CYS A 1 178 ? 5.852 -10.578 16.109 1 41 178 CYS A CA 1
ATOM 1415 C C . CYS A 1 178 ? 6.207 -9.125 16.406 1 41 178 CYS A C 1
ATOM 1417 O O . CYS A 1 178 ? 5.547 -8.211 15.922 1 41 178 CYS A O 1
ATOM 1419 N N . SER A 1 179 ? 6.613 -8.891 17.547 1 40.66 179 SER A N 1
ATOM 1420 C CA . SER A 1 179 ? 7.223 -7.672 18.062 1 40.66 179 SER A CA 1
ATOM 1421 C C . SER A 1 179 ? 8.039 -6.965 17 1 40.66 179 SER A C 1
ATOM 1423 O O . SER A 1 179 ? 8.766 -6.016 17.281 1 40.66 179 SER A O 1
ATOM 1425 N N . MET A 1 180 ? 8.18 -7.594 15.781 1 44.94 180 MET A N 1
ATOM 1426 C CA . MET A 1 180 ? 9.375 -7.152 15.078 1 44.94 180 MET A CA 1
ATOM 1427 C C . MET A 1 180 ? 9.141 -5.809 14.391 1 44.94 180 MET A C 1
ATOM 1429 O O . MET A 1 180 ? 8.086 -5.586 13.805 1 44.94 180 MET A O 1
ATOM 1433 N N . LYS A 1 181 ? 9.977 -4.832 14.711 1 56.16 181 LYS A N 1
ATOM 1434 C CA . LYS A 1 181 ? 10.211 -3.494 14.18 1 56.16 181 LYS A CA 1
ATOM 1435 C C . LYS A 1 181 ? 10.281 -3.514 12.656 1 56.16 181 LYS A C 1
ATOM 1437 O O . LYS A 1 181 ? 9.836 -2.568 12 1 56.16 181 LYS A O 1
ATOM 1442 N N . LYS A 1 182 ? 10.852 -4.723 12.133 1 63.69 182 LYS A N 1
ATOM 1443 C CA . LYS A 1 182 ? 11.07 -4.766 10.688 1 63.69 182 LYS A CA 1
ATOM 1444 C C . LYS A 1 182 ? 10 -5.602 9.992 1 63.69 182 LYS A C 1
ATOM 1446 O O . LYS A 1 182 ? 9.539 -6.609 10.539 1 63.69 182 LYS A O 1
ATOM 1451 N N . PHE A 1 183 ? 9.523 -5.164 8.961 1 70 183 PHE A N 1
ATOM 1452 C CA . PHE A 1 183 ? 8.508 -5.859 8.18 1 70 183 PHE A CA 1
ATOM 1453 C C . PHE A 1 183 ? 8.984 -7.25 7.789 1 70 183 PHE A C 1
ATOM 1455 O O . PHE A 1 183 ? 10.102 -7.418 7.297 1 70 183 PHE A O 1
ATOM 1462 N N . CYS A 1 184 ? 8.227 -8.289 8.219 1 65.81 184 CYS A N 1
ATOM 1463 C CA . CYS A 1 184 ? 8.422 -9.656 7.75 1 65.81 184 CYS A CA 1
ATOM 1464 C C . CYS A 1 184 ? 7.184 -10.18 7.043 1 65.81 184 CYS A C 1
ATOM 1466 O O . CYS A 1 184 ? 6.062 -10 7.523 1 65.81 184 CYS A O 1
ATOM 1468 N N . ARG A 1 185 ? 7.359 -10.766 5.863 1 69.75 185 ARG A N 1
ATOM 1469 C CA . ARG A 1 185 ? 6.25 -11.336 5.105 1 69.75 185 ARG A CA 1
ATOM 1470 C C . ARG A 1 185 ? 5.605 -12.492 5.863 1 69.75 185 ARG A C 1
ATOM 1472 O O . ARG A 1 185 ? 6.301 -13.383 6.355 1 69.75 185 ARG A O 1
ATOM 1479 N N . PRO A 1 186 ? 4.371 -12.43 5.957 1 67.12 186 PRO A N 1
ATOM 1480 C CA . PRO A 1 186 ? 3.689 -13.531 6.637 1 67.12 186 PRO A CA 1
ATOM 1481 C C . PRO A 1 186 ? 3.873 -14.867 5.922 1 67.12 186 PRO A C 1
ATOM 1483 O O . PRO A 1 186 ? 3.959 -14.906 4.691 1 67.12 186 PRO A O 1
ATOM 1486 N N . LEU A 1 187 ? 3.965 -15.922 6.738 1 68.19 187 LEU A N 1
ATOM 1487 C CA . LEU A 1 187 ? 4.008 -17.266 6.168 1 68.19 187 LEU A CA 1
ATOM 1488 C C . LEU A 1 187 ? 2.615 -17.734 5.762 1 68.19 187 LEU A C 1
ATOM 1490 O O . LEU A 1 187 ? 1.656 -17.578 6.52 1 68.19 187 LEU A O 1
ATOM 1494 N N . LEU A 1 188 ? 2.496 -18.156 4.59 1 74.44 188 LEU A N 1
ATOM 1495 C CA . LEU A 1 188 ? 1.218 -18.625 4.066 1 74.44 188 LEU A CA 1
ATOM 1496 C C . LEU A 1 188 ? 1.185 -20.156 3.99 1 74.44 188 LEU A C 1
ATOM 1498 O O . LEU A 1 188 ? 2.189 -20.781 3.658 1 74.44 188 LEU A O 1
ATOM 1502 N N . PRO A 1 189 ? 0.064 -20.766 4.363 1 73 189 PRO A N 1
ATOM 1503 C CA . PRO A 1 189 ? -0.041 -22.234 4.352 1 73 189 PRO A CA 1
ATOM 1504 C C . PRO A 1 189 ? -0.012 -22.812 2.939 1 73 189 PRO A C 1
ATOM 1506 O O . PRO A 1 189 ? -0.434 -22.156 1.987 1 73 189 PRO A O 1
ATOM 1509 N N . SER A 1 190 ? 0.496 -24.062 2.863 1 74.5 190 SER A N 1
ATOM 1510 C CA . SER A 1 190 ? 0.474 -24.797 1.605 1 74.5 190 SER A CA 1
ATOM 1511 C C . SER A 1 190 ? -0.607 -25.875 1.617 1 74.5 190 SER A C 1
ATOM 1513 O O . SER A 1 190 ? -0.743 -26.641 0.656 1 74.5 190 SER A O 1
ATOM 1515 N N . SER A 1 191 ? -1.41 -25.875 2.664 1 74 191 SER A N 1
ATOM 1516 C CA . SER A 1 191 ? -2.496 -26.828 2.777 1 74 191 SER A CA 1
ATOM 1517 C C . SER A 1 191 ? -3.768 -26.328 2.109 1 74 191 SER A C 1
ATOM 1519 O O . SER A 1 191 ? -3.926 -25.109 1.91 1 74 191 SER A O 1
ATOM 1521 N N . MET A 1 192 ? -4.629 -27.266 1.746 1 79.25 192 MET A N 1
ATOM 1522 C CA . MET A 1 192 ? -5.902 -26.906 1.129 1 79.25 192 MET A CA 1
ATOM 1523 C C . MET A 1 192 ? -6.891 -26.406 2.174 1 79.25 192 MET A C 1
ATOM 1525 O O . MET A 1 192 ? -6.949 -26.922 3.285 1 79.25 192 MET A O 1
ATOM 1529 N N . THR A 1 193 ? -7.586 -25.469 1.75 1 82.75 193 THR A N 1
ATOM 1530 C CA . THR A 1 193 ? -8.57 -24.891 2.658 1 82.75 193 THR A CA 1
ATOM 1531 C C . THR A 1 193 ? -9.68 -25.891 2.959 1 82.75 193 THR A C 1
ATOM 1533 O O . THR A 1 193 ? -10.023 -26.719 2.109 1 82.75 193 THR A O 1
ATOM 1536 N N . LYS A 1 194 ? -10.203 -25.812 4.125 1 83.56 194 LYS A N 1
ATOM 1537 C CA . LYS A 1 194 ? -11.336 -26.641 4.527 1 83.56 194 LYS A CA 1
ATOM 1538 C C . LYS A 1 194 ? -12.648 -25.859 4.426 1 83.56 194 LYS A C 1
ATOM 1540 O O . LYS A 1 194 ? -13.719 -26.406 4.703 1 83.56 194 LYS A O 1
ATOM 1545 N N . LEU A 1 195 ? -12.594 -24.672 3.994 1 84.06 195 LEU A N 1
ATOM 1546 C CA . LEU A 1 195 ? -13.758 -23.797 3.887 1 84.06 195 LEU A CA 1
ATOM 1547 C C . LEU A 1 195 ? -14.461 -23.984 2.545 1 84.06 195 LEU A C 1
ATOM 1549 O O . LEU A 1 195 ? -13.805 -24.234 1.53 1 84.06 195 LEU A O 1
ATOM 1553 N N . CYS A 1 196 ? -15.766 -23.906 2.67 1 89.12 196 CYS A N 1
ATOM 1554 C CA . CYS A 1 196 ? -16.5 -23.938 1.414 1 89.12 196 CYS A CA 1
ATOM 1555 C C . CYS A 1 196 ? -16.312 -22.641 0.637 1 89.12 196 CYS A C 1
ATOM 1557 O O . CYS A 1 196 ? -15.742 -21.672 1.161 1 89.12 196 CYS A O 1
ATOM 1559 N N . GLN A 1 197 ? -16.703 -22.625 -0.572 1 87.69 197 GLN A N 1
ATOM 1560 C CA . GLN A 1 197 ? -16.453 -21.5 -1.467 1 87.69 197 GLN A CA 1
ATOM 1561 C C . GLN A 1 197 ? -17.094 -20.234 -0.932 1 87.69 197 GLN A C 1
ATOM 1563 O O . GLN A 1 197 ? -16.484 -19.156 -1.003 1 87.69 197 GLN A O 1
ATOM 1568 N N . GLU A 1 198 ? -18.297 -20.297 -0.336 1 87.25 198 GLU A N 1
ATOM 1569 C CA . GLU A 1 198 ? -18.984 -19.125 0.208 1 87.25 198 GLU A CA 1
ATOM 1570 C C . GLU A 1 198 ? -18.25 -18.562 1.418 1 87.25 198 GLU A C 1
ATOM 1572 O O . GLU A 1 198 ? -18.125 -17.344 1.562 1 87.25 198 GLU A O 1
ATOM 1577 N N . GLU A 1 199 ? -17.797 -19.5 2.17 1 88.94 199 GLU A N 1
ATOM 1578 C CA . GLU A 1 199 ? -17.031 -19.078 3.336 1 88.94 199 GLU A CA 1
ATOM 1579 C C . GLU A 1 199 ? -15.703 -18.438 2.92 1 88.94 199 GLU A C 1
ATOM 1581 O O . GLU A 1 199 ? -15.281 -17.438 3.52 1 88.94 199 GLU A O 1
ATOM 1586 N N . GLN A 1 200 ? -15.117 -19.016 1.909 1 89.19 200 GLN A N 1
ATOM 1587 C CA . GLN A 1 200 ? -13.875 -18.469 1.39 1 89.19 200 GLN A CA 1
ATOM 1588 C C . GLN A 1 200 ? -14.086 -17.062 0.838 1 89.19 200 GLN A C 1
ATOM 1590 O O . GLN A 1 200 ? -13.273 -16.156 1.075 1 89.19 200 GLN A O 1
ATOM 1595 N N . LEU A 1 201 ? -15.125 -16.984 0.091 1 89.44 201 LEU A N 1
ATOM 1596 C CA . LEU A 1 201 ? -15.445 -15.688 -0.492 1 89.44 201 LEU A CA 1
ATOM 1597 C C . LEU A 1 201 ? -15.633 -14.633 0.595 1 89.44 201 LEU A C 1
ATOM 1599 O O . LEU A 1 201 ? -15.117 -13.516 0.481 1 89.44 201 LEU A O 1
ATOM 1603 N N . SER A 1 202 ? -16.328 -14.93 1.652 1 90.25 202 SER A N 1
ATOM 1604 C CA . SER A 1 202 ? -16.562 -14.008 2.766 1 90.25 202 SER A CA 1
ATOM 1605 C C . SER A 1 202 ? -15.242 -13.633 3.441 1 90.25 202 SER A C 1
ATOM 1607 O O . SER A 1 202 ? -14.984 -12.453 3.701 1 90.25 202 SER A O 1
ATOM 1609 N N . LEU A 1 203 ? -14.508 -14.609 3.656 1 86.75 203 LEU A N 1
ATOM 1610 C CA . LEU A 1 203 ? -13.242 -14.391 4.355 1 86.75 203 LEU A CA 1
ATOM 1611 C C . LEU A 1 203 ? -12.281 -13.578 3.49 1 86.75 203 LEU A C 1
ATOM 1613 O O . LEU A 1 203 ? -11.656 -12.633 3.971 1 86.75 203 LEU A O 1
ATOM 1617 N N . LYS A 1 204 ? -12.094 -13.961 2.244 1 88.69 204 LYS A N 1
ATOM 1618 C CA . LYS A 1 204 ? -11.188 -13.266 1.34 1 88.69 204 LYS A CA 1
ATOM 1619 C C . LYS A 1 204 ? -11.625 -11.82 1.127 1 88.69 204 LYS A C 1
ATOM 1621 O O . LYS A 1 204 ? -10.789 -10.922 0.986 1 88.69 204 LYS A O 1
ATOM 1626 N N . SER A 1 205 ? -12.93 -11.625 1.145 1 90.06 205 SER A N 1
ATOM 1627 C CA . SER A 1 205 ? -13.438 -10.266 0.996 1 90.06 205 SER A CA 1
ATOM 1628 C C . SER A 1 205 ? -13.078 -9.406 2.205 1 90.06 205 SER A C 1
ATOM 1630 O O . SER A 1 205 ? -12.695 -8.242 2.057 1 90.06 205 SER A O 1
ATOM 1632 N N . LYS A 1 206 ? -13.211 -9.945 3.324 1 87.19 206 LYS A N 1
ATOM 1633 C CA . LYS A 1 206 ? -12.828 -9.234 4.543 1 87.19 206 LYS A CA 1
ATOM 1634 C C . LYS A 1 206 ? -11.336 -8.914 4.555 1 87.19 206 LYS A C 1
ATOM 1636 O O . LYS A 1 206 ? -10.938 -7.809 4.918 1 87.19 206 LYS A O 1
ATOM 1641 N N . GLU A 1 207 ? -10.594 -9.891 4.164 1 84.12 207 GLU A N 1
ATOM 1642 C CA . GLU A 1 207 ? -9.148 -9.695 4.102 1 84.12 207 GLU A CA 1
ATOM 1643 C C . GLU A 1 207 ? -8.781 -8.617 3.088 1 84.12 207 GLU A C 1
ATOM 1645 O O . GLU A 1 207 ? -7.891 -7.805 3.336 1 84.12 207 GLU A O 1
ATOM 1650 N N . ALA A 1 208 ? -9.453 -8.672 1.977 1 87.75 208 ALA A N 1
ATOM 1651 C CA . ALA A 1 208 ? -9.195 -7.672 0.94 1 87.75 208 ALA A CA 1
ATOM 1652 C C . ALA A 1 208 ? -9.477 -6.262 1.452 1 87.75 208 ALA A C 1
ATOM 1654 O O . ALA A 1 208 ? -8.742 -5.324 1.148 1 87.75 208 ALA A O 1
ATOM 1655 N N . GLU A 1 209 ? -10.531 -6.074 2.229 1 87.12 209 GLU A N 1
ATOM 1656 C CA . GLU A 1 209 ? -10.859 -4.777 2.809 1 87.12 209 GLU A CA 1
ATOM 1657 C C . GLU A 1 209 ? -9.781 -4.316 3.781 1 87.12 209 GLU A C 1
ATOM 1659 O O . GLU A 1 209 ? -9.414 -3.139 3.803 1 87.12 209 GLU A O 1
ATOM 1664 N N . GLU A 1 210 ? -9.281 -5.238 4.504 1 83.25 210 GLU A N 1
ATOM 1665 C CA . GLU A 1 210 ? -8.203 -4.922 5.438 1 83.25 210 GLU A CA 1
ATOM 1666 C C . GLU A 1 210 ? -6.949 -4.473 4.699 1 83.25 210 GLU A C 1
ATOM 1668 O O . GLU A 1 210 ? -6.285 -3.52 5.117 1 83.25 210 GLU A O 1
ATOM 1673 N N . TYR A 1 211 ? -6.656 -5.148 3.66 1 83.62 211 TYR A N 1
ATOM 1674 C CA . TYR A 1 211 ? -5.48 -4.781 2.875 1 83.62 211 TYR A CA 1
ATOM 1675 C C . TYR A 1 211 ? -5.66 -3.412 2.234 1 83.62 211 TYR A C 1
ATOM 1677 O O . TYR A 1 211 ? -4.703 -2.643 2.117 1 83.62 211 TYR A O 1
ATOM 1685 N N . ARG A 1 212 ? -6.867 -3.146 1.838 1 86.12 212 ARG A N 1
ATOM 1686 C CA . ARG A 1 212 ? -7.148 -1.841 1.249 1 86.12 212 ARG A CA 1
ATOM 1687 C C . ARG A 1 212 ? -6.922 -0.724 2.262 1 86.12 212 ARG A C 1
ATOM 1689 O O . ARG A 1 212 ? -6.324 0.305 1.938 1 86.12 212 ARG A O 1
ATOM 1696 N N . LEU A 1 213 ? -7.398 -0.937 3.461 1 82.69 213 LEU A N 1
ATOM 1697 C CA . LEU A 1 213 ? -7.227 0.052 4.52 1 82.69 213 LEU A CA 1
ATOM 1698 C C . LEU A 1 213 ? -5.75 0.248 4.848 1 82.69 213 LEU A C 1
ATOM 1700 O O . LEU A 1 213 ? -5.289 1.381 4.992 1 82.69 213 LEU A O 1
ATOM 1704 N N . LYS A 1 214 ? -5.082 -0.834 4.934 1 84.12 214 LYS A N 1
ATOM 1705 C CA . LYS A 1 214 ? -3.65 -0.778 5.215 1 84.12 214 LYS A CA 1
ATOM 1706 C C . LYS A 1 214 ? -2.898 -0.053 4.102 1 84.12 214 LYS A C 1
ATOM 1708 O O . LYS A 1 214 ? -1.98 0.725 4.367 1 84.12 214 LYS A O 1
ATOM 1713 N N . GLU A 1 215 ? -3.277 -0.34 2.977 1 84.94 215 GLU A N 1
ATOM 1714 C CA . GLU A 1 215 ? -2.648 0.316 1.835 1 84.94 215 GLU A CA 1
ATOM 1715 C C . GLU A 1 215 ? -2.842 1.829 1.891 1 84.94 215 GLU A C 1
ATOM 1717 O O . GLU A 1 215 ? -1.902 2.59 1.652 1 84.94 215 GLU A O 1
ATOM 1722 N N . HIS A 1 216 ? -4.066 2.193 2.17 1 84.19 216 HIS A N 1
ATOM 1723 C CA . HIS A 1 216 ? -4.355 3.619 2.281 1 84.19 216 HIS A CA 1
ATOM 1724 C C . HIS A 1 216 ? -3.461 4.281 3.324 1 84.19 216 HIS A C 1
ATOM 1726 O O . HIS A 1 216 ? -2.895 5.348 3.076 1 84.19 216 HIS A 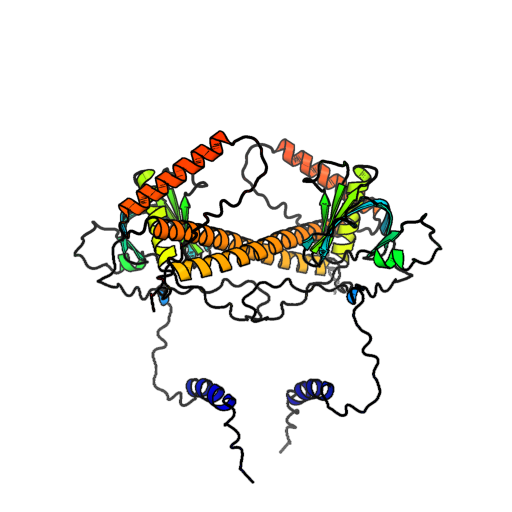O 1
ATOM 1732 N N . TYR A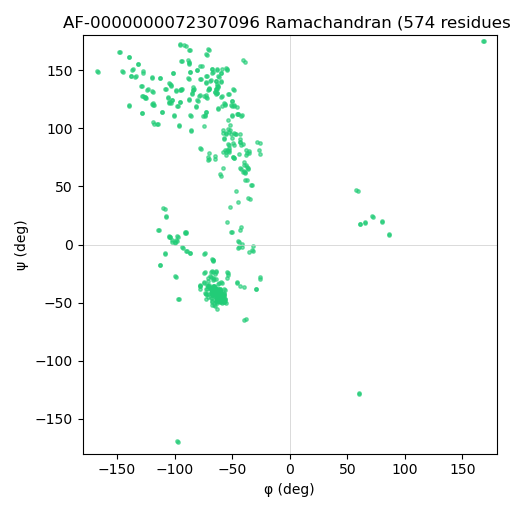 1 217 ? -3.395 3.656 4.398 1 85 217 TYR A N 1
ATOM 1733 C CA . TYR A 1 217 ? -2.531 4.148 5.465 1 85 217 TYR A CA 1
ATOM 1734 C C . TYR A 1 217 ? -1.082 4.23 5 1 85 217 TYR A C 1
ATOM 1736 O O . TYR A 1 217 ? -0.412 5.246 5.211 1 85 217 TYR A O 1
ATOM 1744 N N . LEU A 1 218 ? -0.607 3.229 4.355 1 85.5 218 LEU A N 1
ATOM 1745 C CA . LEU A 1 218 ? 0.796 3.156 3.963 1 85.5 218 LEU A CA 1
ATOM 1746 C C . LEU A 1 218 ? 1.112 4.188 2.885 1 85.5 218 LEU A C 1
ATOM 1748 O O . LEU A 1 218 ? 2.215 4.734 2.85 1 85.5 218 LEU A O 1
ATOM 1752 N N . ILE A 1 219 ? 0.164 4.367 2.002 1 86.06 219 ILE A N 1
ATOM 1753 C CA . ILE A 1 219 ? 0.35 5.367 0.958 1 86.06 219 ILE A CA 1
ATOM 1754 C C . ILE A 1 219 ? 0.555 6.742 1.591 1 86.06 219 ILE A C 1
ATOM 1756 O O . ILE A 1 219 ? 1.462 7.48 1.202 1 86.06 219 ILE A O 1
ATOM 1760 N N . PHE A 1 220 ? -0.225 7.051 2.6 1 86.75 220 PHE A N 1
ATOM 1761 C CA . PHE A 1 220 ? -0.103 8.32 3.307 1 86.75 220 PHE A CA 1
ATOM 1762 C C . PHE A 1 220 ? 1.23 8.406 4.039 1 86.75 220 PHE A C 1
ATOM 1764 O O . PHE A 1 220 ? 1.94 9.406 3.936 1 86.75 220 PHE A O 1
ATOM 1771 N N . GLU A 1 221 ? 1.508 7.434 4.797 1 86.62 221 GLU A N 1
ATOM 1772 C CA . GLU A 1 221 ? 2.732 7.441 5.59 1 86.62 221 GLU A CA 1
ATOM 1773 C C . GLU A 1 221 ? 3.969 7.543 4.699 1 86.62 221 GLU A C 1
ATOM 1775 O O . GLU A 1 221 ? 4.91 8.266 5.02 1 86.62 221 GLU A O 1
ATOM 1780 N N . LYS A 1 222 ? 3.973 6.797 3.637 1 88.56 222 LYS A N 1
ATOM 1781 C CA . LYS A 1 222 ? 5.082 6.887 2.691 1 88.56 222 LYS A CA 1
ATOM 1782 C C . LYS A 1 222 ? 5.25 8.312 2.176 1 88.56 222 LYS A C 1
ATOM 1784 O O . LYS A 1 222 ? 6.363 8.836 2.129 1 88.56 222 LYS A O 1
ATOM 1789 N N . SER A 1 223 ? 4.188 8.922 1.742 1 90.75 223 SER A N 1
ATOM 1790 C CA . SER A 1 223 ? 4.215 10.297 1.242 1 90.75 223 SER A CA 1
ATOM 1791 C C . SER A 1 223 ? 4.703 11.266 2.314 1 90.75 223 SER A C 1
ATOM 1793 O O . SER A 1 223 ? 5.512 12.156 2.035 1 90.75 223 SER A O 1
ATOM 1795 N N . ARG A 1 224 ? 4.223 11.086 3.482 1 91.5 224 ARG A N 1
ATOM 1796 C CA . ARG A 1 224 ? 4.609 11.93 4.609 1 91.5 224 ARG A CA 1
ATOM 1797 C C . ARG A 1 224 ? 6.109 11.836 4.875 1 91.5 224 ARG A C 1
ATOM 1799 O O . ARG A 1 224 ? 6.801 12.859 4.93 1 91.5 224 ARG A O 1
ATOM 1806 N N . TYR A 1 225 ? 6.637 10.641 4.953 1 91.06 225 TYR A N 1
ATOM 1807 C CA . TYR A 1 225 ? 8.055 10.445 5.246 1 91.06 225 TYR A CA 1
ATOM 1808 C C . TYR A 1 225 ? 8.922 10.961 4.102 1 91.06 225 TYR A C 1
ATOM 1810 O O . TYR A 1 225 ? 9.977 11.547 4.336 1 91.06 225 TYR A O 1
ATOM 1818 N N . GLU A 1 226 ? 8.477 10.703 2.904 1 91.25 226 GLU A N 1
ATOM 1819 C CA . GLU A 1 226 ? 9.227 11.203 1.757 1 91.25 226 GLU A CA 1
ATOM 1820 C C . GLU A 1 226 ? 9.32 12.727 1.778 1 91.25 226 GLU A C 1
ATOM 1822 O O . GLU A 1 226 ? 10.383 13.297 1.516 1 91.25 226 GLU A O 1
ATOM 1827 N N . THR A 1 227 ? 8.242 13.359 2.059 1 92.44 227 THR A N 1
ATOM 1828 C CA . THR A 1 227 ? 8.219 14.812 2.154 1 92.44 227 THR A CA 1
ATOM 1829 C C . THR A 1 227 ? 9.125 15.297 3.279 1 92.44 227 THR A C 1
ATOM 1831 O O . THR A 1 227 ? 9.922 16.219 3.088 1 92.44 227 THR A O 1
ATOM 1834 N N . TYR A 1 228 ? 9.055 14.695 4.473 1 92.81 228 TYR A N 1
ATOM 1835 C CA . TYR A 1 228 ? 9.875 15.062 5.625 1 92.81 228 TYR A CA 1
ATOM 1836 C C . TYR A 1 228 ? 11.359 14.914 5.312 1 92.81 228 TYR A C 1
ATOM 1838 O O . TYR A 1 228 ? 12.156 15.797 5.629 1 92.81 228 TYR A O 1
ATOM 1846 N N . ILE A 1 229 ? 11.68 13.781 4.707 1 91.56 229 ILE A N 1
ATOM 1847 C CA . ILE A 1 229 ? 13.07 13.5 4.371 1 91.56 229 ILE A CA 1
ATOM 1848 C C . ILE A 1 229 ? 13.594 14.562 3.41 1 91.56 229 ILE A C 1
ATOM 1850 O O . ILE A 1 229 ? 14.695 15.086 3.596 1 91.56 229 ILE A O 1
ATOM 1854 N N . ASN A 1 230 ? 12.812 14.836 2.377 1 90.75 230 ASN A N 1
ATOM 1855 C CA . ASN A 1 230 ? 13.211 15.844 1.407 1 90.75 230 ASN A CA 1
ATOM 1856 C C . ASN A 1 230 ? 13.453 17.203 2.076 1 90.75 230 ASN A C 1
ATOM 1858 O O . ASN A 1 230 ? 14.438 17.875 1.786 1 90.75 230 ASN A O 1
ATOM 1862 N N . LEU A 1 231 ? 12.633 17.594 2.977 1 92.06 231 LEU A N 1
ATOM 1863 C CA . LEU A 1 231 ? 12.719 18.891 3.643 1 92.06 231 LEU A CA 1
ATOM 1864 C C . LEU A 1 231 ? 13.891 18.906 4.621 1 92.06 231 LEU A C 1
ATOM 1866 O O . LEU A 1 231 ? 14.602 19.922 4.715 1 92.06 231 LEU A O 1
ATOM 1870 N N . LEU A 1 232 ? 14.062 17.828 5.371 1 90.94 232 LEU A N 1
ATOM 1871 C CA . LEU A 1 232 ? 15.188 17.75 6.297 1 90.94 232 LEU A CA 1
ATOM 1872 C C . LEU A 1 232 ? 16.516 17.812 5.551 1 90.94 232 LEU A C 1
ATOM 1874 O O . LEU A 1 232 ? 17.453 18.484 5.988 1 90.94 232 LEU A O 1
ATOM 1878 N N . CYS A 1 233 ? 16.531 17.078 4.445 1 90.06 233 CYS A N 1
ATOM 1879 C CA . CYS A 1 233 ? 17.734 17.109 3.617 1 90.06 233 CYS A CA 1
ATOM 1880 C C . CYS A 1 233 ? 18.031 18.531 3.15 1 90.06 233 CYS A C 1
ATOM 1882 O O . CYS A 1 233 ? 19.188 18.969 3.213 1 90.06 233 CYS A O 1
ATOM 1884 N N . MET A 1 234 ? 17.047 19.203 2.699 1 88.19 234 MET A N 1
ATOM 1885 C CA . MET A 1 234 ? 17.219 20.578 2.238 1 88.19 234 MET A CA 1
ATOM 1886 C C . MET A 1 234 ? 17.672 21.469 3.379 1 88.19 234 MET A C 1
ATOM 1888 O O . MET A 1 234 ? 18.562 22.312 3.197 1 88.19 234 MET A O 1
ATOM 1892 N N . LYS A 1 235 ? 17.062 21.312 4.512 1 89.88 235 LYS A N 1
ATOM 1893 C CA . LYS A 1 235 ? 17.422 22.125 5.672 1 89.88 235 LYS A CA 1
ATOM 1894 C C . LYS A 1 235 ? 18.891 21.938 6.055 1 89.88 235 LYS A C 1
ATOM 1896 O O . LYS A 1 235 ? 19.594 22.891 6.355 1 89.88 235 LYS A O 1
ATOM 1901 N N . ILE A 1 236 ? 19.281 20.719 6.004 1 88.94 236 ILE A N 1
ATOM 1902 C CA . ILE A 1 236 ? 20.656 20.391 6.359 1 88.94 236 ILE A CA 1
ATOM 1903 C C . ILE A 1 236 ? 21.625 20.984 5.328 1 88.94 236 ILE A C 1
ATOM 1905 O O . ILE A 1 236 ? 22.672 21.516 5.684 1 88.94 236 ILE A O 1
ATOM 1909 N N . LYS A 1 237 ? 21.266 20.906 4.117 1 89.5 237 LYS A N 1
ATOM 1910 C CA . LYS A 1 237 ? 22.094 21.406 3.027 1 89.5 237 LYS A CA 1
ATOM 1911 C C . LYS A 1 237 ? 22.234 22.922 3.078 1 89.5 237 LYS A C 1
ATOM 1913 O O . LYS A 1 237 ? 23.328 23.469 2.869 1 89.5 237 LYS A O 1
ATOM 1918 N N . VAL A 1 238 ? 21.188 23.594 3.322 1 90.12 238 VAL A N 1
ATOM 1919 C CA . VAL A 1 238 ? 21.203 25.047 3.354 1 90.12 238 VAL A CA 1
ATOM 1920 C C . VAL A 1 238 ? 21.938 25.531 4.602 1 90.12 238 VAL A C 1
ATOM 1922 O O . VAL A 1 238 ? 22.625 26.547 4.566 1 90.12 238 VAL A O 1
ATOM 1925 N N . GLY A 1 239 ? 21.844 24.844 5.738 1 88.25 239 GLY A N 1
ATOM 1926 C CA . GLY A 1 239 ? 22.625 25.094 6.941 1 88.25 239 GLY A CA 1
ATOM 1927 C C . GLY A 1 239 ? 22.219 26.375 7.645 1 88.25 239 GLY A C 1
ATOM 1928 O O . GLY A 1 239 ? 23.078 27.094 8.164 1 88.25 239 GLY A O 1
ATOM 1929 N N . THR A 1 240 ? 20.969 26.812 7.418 1 88.56 240 THR A N 1
ATOM 1930 C CA . THR A 1 240 ? 20.469 28.016 8.078 1 88.56 240 THR A CA 1
ATOM 1931 C C . THR A 1 240 ? 19.094 27.766 8.695 1 88.56 240 THR A C 1
ATOM 1933 O O . THR A 1 240 ? 18.406 26.812 8.32 1 88.56 240 THR A O 1
ATOM 1936 N N . ASP A 1 241 ? 18.797 28.547 9.68 1 86.81 241 ASP A N 1
ATOM 1937 C CA . ASP A 1 241 ? 17.469 28.484 10.297 1 86.81 241 ASP A CA 1
ATOM 1938 C C . ASP A 1 241 ? 16.562 29.578 9.75 1 86.81 241 ASP A C 1
ATOM 1940 O O . ASP A 1 241 ? 15.414 29.719 10.188 1 86.81 241 ASP A O 1
ATOM 1944 N N . ASP A 1 242 ? 17.125 30.281 8.828 1 90.81 242 ASP A N 1
ATOM 1945 C CA . ASP A 1 242 ? 16.328 31.328 8.195 1 90.81 242 ASP A CA 1
ATOM 1946 C C . ASP A 1 242 ? 15.273 30.734 7.27 1 90.81 242 ASP A C 1
ATOM 1948 O O . ASP A 1 242 ? 15.594 30.203 6.207 1 90.81 242 ASP A O 1
ATOM 1952 N N . LEU A 1 243 ? 14.07 30.891 7.574 1 89.19 243 LEU A N 1
ATOM 1953 C CA . LEU A 1 243 ? 12.945 30.266 6.875 1 89.19 243 LEU A CA 1
ATOM 1954 C C . LEU A 1 243 ? 12.836 30.797 5.449 1 89.19 243 LEU A C 1
ATOM 1956 O O . LEU A 1 243 ? 12.484 30.047 4.535 1 89.19 243 LEU A O 1
ATOM 1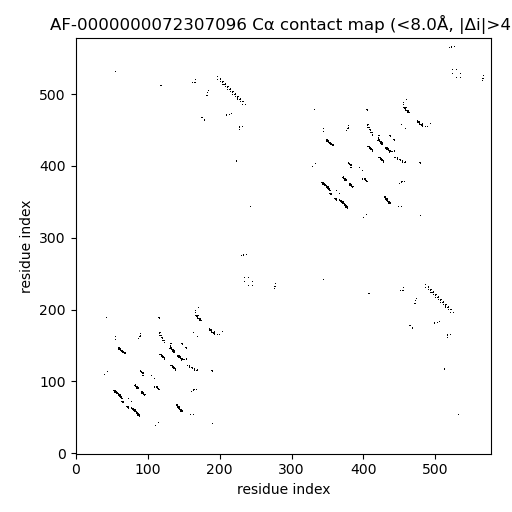960 N N . GLU A 1 244 ? 13.102 32.062 5.285 1 91 244 GLU A N 1
ATOM 1961 C CA . GLU A 1 244 ? 13.031 32.656 3.953 1 91 244 GLU A CA 1
ATOM 1962 C C . GLU A 1 244 ? 14.086 32.062 3.023 1 91 244 GLU A C 1
ATOM 1964 O O . GLU A 1 244 ? 13.805 31.781 1.853 1 91 244 GLU A O 1
ATOM 1969 N N . ARG A 1 245 ? 15.297 31.859 3.547 1 90.44 245 ARG A N 1
ATOM 1970 C CA . ARG A 1 245 ? 16.359 31.266 2.758 1 90.44 245 ARG A CA 1
ATOM 1971 C C . ARG A 1 245 ? 16.062 29.812 2.426 1 90.44 245 ARG A C 1
ATOM 1973 O O . ARG A 1 245 ? 16.328 29.359 1.313 1 90.44 245 ARG A O 1
ATOM 1980 N N . ILE A 1 246 ? 15.516 29.172 3.385 1 88.94 246 ILE A N 1
ATOM 1981 C CA . ILE A 1 246 ? 15.156 27.781 3.182 1 88.94 246 ILE A CA 1
ATOM 1982 C C . ILE A 1 246 ? 14.094 27.672 2.088 1 88.94 246 ILE A C 1
ATOM 1984 O O . ILE A 1 246 ? 14.211 26.844 1.179 1 88.94 246 ILE A O 1
ATOM 1988 N N . GLU A 1 247 ? 13.117 28.516 2.115 1 91.19 247 GLU A N 1
ATOM 1989 C CA . GLU A 1 247 ? 12.023 28.516 1.146 1 91.19 247 GLU A CA 1
ATOM 1990 C C . GLU A 1 247 ? 12.539 28.812 -0.261 1 91.19 247 GLU A C 1
ATOM 1992 O O . GLU A 1 247 ? 12.156 28.141 -1.22 1 91.19 247 GLU A O 1
ATOM 1997 N N . THR A 1 248 ? 13.352 29.812 -0.325 1 91.38 248 THR A N 1
ATOM 1998 C CA . THR A 1 248 ? 13.906 30.188 -1.617 1 91.38 248 THR A CA 1
ATOM 1999 C C . THR A 1 248 ? 14.727 29.047 -2.213 1 91.38 248 THR A C 1
ATOM 2001 O O . THR A 1 248 ? 14.641 28.781 -3.412 1 91.38 248 THR A O 1
ATOM 2004 N N . SER A 1 249 ? 15.539 28.453 -1.378 1 89.06 249 SER A N 1
ATOM 2005 C CA . SER A 1 249 ? 16.344 27.328 -1.832 1 89.06 249 SER A CA 1
ATOM 2006 C C . SER A 1 249 ? 15.477 26.172 -2.301 1 89.06 249 SER A C 1
ATOM 2008 O O . SER A 1 249 ? 15.766 25.531 -3.316 1 89.06 249 SER A O 1
ATOM 2010 N N . PHE A 1 250 ? 14.453 25.938 -1.572 1 88.62 250 PHE A N 1
ATOM 2011 C CA . PHE A 1 250 ? 13.547 24.844 -1.9 1 88.62 250 PHE A CA 1
ATOM 2012 C C . PHE A 1 250 ? 12.883 25.078 -3.252 1 88.62 250 PHE A C 1
ATOM 2014 O O . PHE A 1 250 ? 12.852 24.172 -4.098 1 88.62 250 PHE A O 1
ATOM 2021 N N . PHE A 1 251 ? 12.336 26.188 -3.461 1 89.31 251 PHE A N 1
ATOM 2022 C CA . PHE A 1 251 ? 11.586 26.469 -4.68 1 89.31 251 PHE A CA 1
ATOM 2023 C C . PHE A 1 251 ? 12.523 26.531 -5.883 1 89.31 251 PHE A C 1
ATOM 2025 O O . PHE A 1 251 ? 12.125 26.203 -7.004 1 89.31 251 PHE A O 1
ATOM 2032 N N . LYS A 1 252 ? 13.758 26.906 -5.602 1 87.75 252 LYS A N 1
ATOM 2033 C CA . LYS A 1 252 ? 14.742 26.891 -6.68 1 87.75 252 LYS A CA 1
ATOM 2034 C C . LYS A 1 252 ? 15.047 25.469 -7.133 1 87.75 252 LYS A C 1
ATOM 2036 O O . LYS A 1 252 ? 15.094 25.188 -8.328 1 87.75 252 LYS A O 1
ATOM 2041 N N . VAL A 1 253 ? 15.25 24.609 -6.156 1 84.19 253 VAL A N 1
ATOM 2042 C CA . VAL A 1 253 ? 15.562 23.219 -6.449 1 84.19 253 VAL A CA 1
ATOM 2043 C C . VAL A 1 253 ? 14.383 22.562 -7.172 1 84.19 253 VAL A C 1
ATOM 2045 O O . VAL A 1 253 ? 14.57 21.812 -8.125 1 84.19 253 VAL A O 1
ATOM 2048 N N . GLU A 1 254 ? 13.195 22.828 -6.691 1 83.38 254 GLU A N 1
ATOM 2049 C CA . GLU A 1 254 ? 11.992 22.266 -7.305 1 83.38 254 GLU A CA 1
ATOM 2050 C C . GLU A 1 254 ? 11.828 22.75 -8.742 1 83.38 254 GLU A C 1
ATOM 2052 O O . GLU A 1 254 ? 11.43 21.984 -9.625 1 83.38 254 GLU A O 1
ATOM 2057 N N . ALA A 1 255 ? 12.078 23.969 -8.922 1 83.19 255 ALA A N 1
ATOM 2058 C CA . ALA A 1 255 ? 11.992 24.531 -10.258 1 83.19 255 ALA A CA 1
ATOM 2059 C C . ALA A 1 255 ? 13.008 23.891 -11.195 1 83.19 255 ALA A C 1
ATOM 2061 O O . ALA A 1 255 ? 12.703 23.609 -12.359 1 83.19 255 ALA A O 1
ATOM 2062 N N . ASP A 1 256 ? 14.172 23.641 -10.734 1 81.5 256 ASP A N 1
ATOM 2063 C CA . ASP A 1 256 ? 15.227 23.016 -11.523 1 81.5 256 ASP A CA 1
ATOM 2064 C C . ASP A 1 256 ? 14.859 21.578 -11.883 1 81.5 256 ASP A C 1
ATOM 2066 O O . ASP A 1 256 ? 15.133 21.125 -12.992 1 81.5 256 ASP A O 1
ATOM 2070 N N . ASP A 1 257 ? 14.328 20.969 -10.945 1 75.62 257 ASP A N 1
ATOM 2071 C CA . ASP A 1 257 ? 13.914 19.594 -11.164 1 75.62 257 ASP A CA 1
ATOM 2072 C C . ASP A 1 257 ? 12.82 19.516 -12.227 1 75.62 257 ASP A C 1
ATOM 2074 O O . ASP A 1 257 ? 12.836 18.609 -13.078 1 75.62 257 ASP A O 1
ATOM 2078 N N . ILE A 1 258 ? 11.875 20.312 -12.164 1 73.44 258 ILE A N 1
ATOM 2079 C CA . ILE A 1 258 ? 10.789 20.359 -13.141 1 73.44 258 ILE A CA 1
ATOM 2080 C C . ILE A 1 258 ? 11.352 20.672 -14.523 1 73.44 258 ILE A C 1
ATOM 2082 O O . ILE A 1 258 ? 10.938 20.078 -15.516 1 73.44 258 ILE A O 1
ATOM 2086 N N . ALA A 1 259 ? 12.273 21.516 -14.516 1 73.88 259 ALA A N 1
ATOM 2087 C CA . ALA A 1 259 ? 12.906 21.891 -15.781 1 73.88 259 ALA A CA 1
ATOM 2088 C C . ALA A 1 259 ? 13.688 20.719 -16.375 1 73.88 259 ALA A C 1
ATOM 2090 O O . ALA A 1 259 ? 13.656 20.5 -17.594 1 73.88 259 ALA A O 1
ATOM 2091 N N . LEU A 1 260 ? 14.266 19.969 -15.492 1 69.81 260 LEU A N 1
ATOM 2092 C CA . LEU A 1 260 ? 15.031 18.812 -15.945 1 69.81 260 LEU A CA 1
ATOM 2093 C C . LEU A 1 260 ? 14.102 17.719 -16.438 1 69.81 260 LEU A C 1
ATOM 2095 O O . LEU A 1 260 ? 14.414 17.031 -17.422 1 69.81 260 LEU A O 1
ATOM 2099 N N . ARG A 1 261 ? 13.039 17.578 -15.758 1 67.94 261 ARG A N 1
ATOM 2100 C CA . ARG A 1 261 ? 12.07 16.562 -16.156 1 67.94 261 ARG A CA 1
ATOM 2101 C C . ARG A 1 261 ? 11.438 16.922 -17.5 1 67.94 261 ARG A C 1
ATOM 2103 O O . ARG A 1 261 ? 11.148 16.031 -18.312 1 67.94 261 ARG A O 1
ATOM 2110 N N . LYS A 1 262 ? 11.094 18.094 -17.766 1 64.25 262 LYS A N 1
ATOM 2111 C CA . LYS A 1 262 ? 10.547 18.562 -19.047 1 64.25 262 LYS A CA 1
ATOM 2112 C C . LYS A 1 262 ? 11.547 18.328 -20.172 1 64.25 262 LYS A C 1
ATOM 2114 O O . LYS A 1 262 ? 11.148 18.016 -21.297 1 64.25 262 LYS A O 1
ATOM 2119 N N . THR A 1 263 ? 12.727 18.578 -19.859 1 61.09 263 THR A N 1
ATOM 2120 C CA . THR A 1 263 ? 13.727 18.359 -20.891 1 61.09 263 THR A CA 1
ATOM 2121 C C . THR A 1 263 ? 13.914 16.859 -21.156 1 61.09 263 THR A C 1
ATOM 2123 O O . THR A 1 263 ? 14.188 16.453 -22.281 1 61.09 263 THR A O 1
ATOM 2126 N N . HIS A 1 264 ? 13.797 16.094 -20.078 1 49.56 264 HIS A N 1
ATOM 2127 C CA . HIS A 1 264 ? 13.977 14.656 -20.25 1 49.56 264 HIS A CA 1
ATOM 2128 C C . HIS A 1 264 ? 12.648 13.969 -20.562 1 49.56 264 HIS A C 1
ATOM 2130 O O . HIS A 1 264 ? 12.5 12.766 -20.359 1 49.56 264 HIS A O 1
ATOM 2136 N N . SER A 1 265 ? 11.664 14.672 -20.812 1 42.84 265 SER A N 1
ATOM 2137 C CA . SER A 1 265 ? 10.43 14 -21.203 1 42.84 265 SER A CA 1
ATOM 2138 C C . SER A 1 265 ? 10.68 13.008 -22.344 1 42.84 265 SER A C 1
ATOM 2140 O O . SER A 1 265 ? 9.781 12.734 -23.141 1 42.84 265 SER A O 1
ATOM 2142 N N . SER A 1 266 ? 11.922 12.695 -22.688 1 36.34 266 SER A N 1
ATOM 2143 C CA . SER A 1 266 ? 11.898 11.453 -23.438 1 36.34 266 SER A CA 1
ATOM 2144 C C . SER A 1 266 ? 11.391 10.297 -22.594 1 36.34 266 SER A C 1
ATOM 2146 O O . SER A 1 266 ? 11.594 10.281 -21.375 1 36.34 266 SER A O 1
ATOM 2148 N N . PRO A 1 267 ? 10.43 9.32 -23.156 1 36.59 267 PRO A N 1
ATOM 2149 C CA . PRO A 1 267 ? 9.711 8.234 -22.469 1 36.59 267 PRO A CA 1
ATOM 2150 C C . PRO A 1 267 ? 10.602 7.438 -21.531 1 36.59 267 PRO A C 1
ATOM 2152 O O . PRO A 1 267 ? 10.25 6.324 -21.141 1 36.59 267 PRO A O 1
ATOM 2155 N N . SER A 1 268 ? 11.883 7.707 -21.312 1 33.09 268 SER A N 1
ATOM 2156 C CA . SER A 1 268 ? 12.617 6.652 -20.625 1 33.09 268 SER A CA 1
ATOM 2157 C C . SER A 1 268 ? 12.055 6.406 -19.234 1 33.09 268 SER A C 1
ATOM 2159 O O . SER A 1 268 ? 11.617 7.34 -18.562 1 33.09 268 SER A O 1
ATOM 2161 N N . LEU A 1 269 ? 11.508 5.188 -18.922 1 34.19 269 LEU A N 1
ATOM 2162 C CA . LEU A 1 269 ? 10.914 4.426 -17.828 1 34.19 269 LEU A CA 1
ATOM 2163 C C . LEU A 1 269 ? 11.688 4.656 -16.531 1 34.19 269 LEU A C 1
ATOM 2165 O O . LEU A 1 269 ? 11.539 3.896 -15.57 1 34.19 269 LEU A O 1
ATOM 2169 N N . SER A 1 270 ? 12.789 5.5 -16.516 1 31.27 270 SER A N 1
ATOM 2170 C CA . SER A 1 270 ? 13.594 5.367 -15.305 1 31.27 270 SER A CA 1
ATOM 2171 C C . SER A 1 270 ? 12.859 5.934 -14.094 1 31.27 270 SER A C 1
ATOM 2173 O O . SER A 1 270 ? 12.523 7.117 -14.062 1 31.27 270 SER A O 1
ATOM 2175 N N . GLN A 1 271 ? 11.914 5.305 -13.609 1 33.75 271 GLN A N 1
ATOM 2176 C CA . GLN A 1 271 ? 11.398 5.555 -12.273 1 33.75 271 GLN A CA 1
ATOM 2177 C C . GLN A 1 271 ? 12.523 5.918 -11.305 1 33.75 271 GLN A C 1
ATOM 2179 O O . GLN A 1 271 ? 13.086 5.043 -10.641 1 33.75 271 GLN A O 1
ATOM 2184 N N . GLY A 1 272 ? 13.539 6.727 -11.68 1 31.5 272 GLY A N 1
ATOM 2185 C CA . GLY A 1 272 ? 14.609 7.078 -10.758 1 31.5 272 GLY A CA 1
ATOM 2186 C C . GLY A 1 272 ? 14.109 7.762 -9.5 1 31.5 272 GLY A C 1
ATOM 2187 O O . GLY A 1 272 ? 13.289 8.68 -9.57 1 31.5 272 GLY A O 1
ATOM 2188 N N . HIS A 1 273 ? 13.906 7.055 -8.43 1 35.16 273 HIS A N 1
ATOM 2189 C CA . HIS A 1 273 ? 13.859 7.621 -7.086 1 35.16 273 HIS A CA 1
ATOM 2190 C C . HIS A 1 273 ? 14.852 8.766 -6.938 1 35.16 273 HIS A C 1
ATOM 2192 O O . HIS A 1 273 ? 16.062 8.578 -7.141 1 35.16 273 HIS A O 1
ATOM 2198 N N . MET A 1 274 ? 14.641 9.93 -7.34 1 35.09 274 MET A N 1
ATOM 2199 C CA . MET A 1 274 ? 15.477 11.062 -6.949 1 35.09 274 MET A CA 1
ATOM 2200 C C . MET A 1 274 ? 15.945 10.922 -5.504 1 35.09 274 MET A C 1
ATOM 2202 O O . MET A 1 274 ? 15.156 11.102 -4.574 1 35.09 274 MET A O 1
ATOM 2206 N N . SER A 1 275 ? 16.75 9.938 -5.148 1 37.16 275 SER A N 1
ATOM 2207 C CA . SER A 1 275 ? 17.484 9.922 -3.885 1 37.16 275 SER A CA 1
ATOM 2208 C C . SER A 1 275 ? 18.281 11.203 -3.699 1 37.16 275 SER A C 1
ATOM 2210 O O . SER A 1 275 ? 19.172 11.508 -4.496 1 37.16 275 SER A O 1
ATOM 2212 N N . VAL A 1 276 ? 17.797 12.25 -3.314 1 41.31 276 VAL A N 1
ATOM 2213 C CA . VAL A 1 276 ? 18.688 13.281 -2.799 1 41.31 276 VAL A CA 1
ATOM 2214 C C . VAL A 1 276 ? 19.734 12.648 -1.88 1 41.31 276 VAL A C 1
ATOM 2216 O O . VAL A 1 276 ? 19.391 12.062 -0.849 1 41.31 276 VAL A O 1
ATOM 2219 N N . SER A 1 277 ? 20.859 12.203 -2.396 1 40.66 277 SER A N 1
ATOM 2220 C CA . SER A 1 277 ? 22.031 11.859 -1.611 1 40.66 277 SER A CA 1
ATOM 2221 C C . SER A 1 277 ? 22.391 12.969 -0.63 1 40.66 277 SER A C 1
ATOM 2223 O O . SER A 1 277 ? 22.828 14.047 -1.037 1 40.66 277 SER A O 1
ATOM 2225 N N . CYS A 1 278 ? 21.75 13.195 0.432 1 43.75 278 CYS A N 1
ATOM 2226 C CA . CYS A 1 278 ? 22.266 13.992 1.541 1 43.75 278 CYS A CA 1
ATOM 2227 C C . CYS A 1 278 ? 23.547 13.375 2.107 1 43.75 278 CYS A C 1
ATOM 2229 O O . CYS A 1 278 ? 23.484 12.523 2.988 1 43.75 278 CYS A O 1
ATOM 2231 N N . LYS A 1 279 ? 24.734 13.188 1.333 1 39.22 279 LYS A N 1
ATOM 2232 C CA . LYS A 1 279 ? 26.031 12.859 1.921 1 39.22 279 LYS A CA 1
ATOM 2233 C C . LYS A 1 279 ? 26.453 13.914 2.943 1 39.22 279 LYS A C 1
ATOM 2235 O O . LYS A 1 279 ? 26.656 15.078 2.592 1 39.22 279 LYS A O 1
ATOM 2240 N N . VAL A 1 280 ? 26.141 13.734 4.152 1 39.81 280 VAL A N 1
ATOM 2241 C CA . VAL A 1 280 ? 26.828 14.461 5.23 1 39.81 280 VAL A CA 1
ATOM 2242 C C . VAL A 1 280 ? 28.328 14.227 5.141 1 39.81 280 VAL A C 1
ATOM 2244 O O . VAL A 1 280 ? 28.797 13.086 5.164 1 39.81 280 VAL A O 1
ATOM 2247 N N . GLU A 1 281 ? 29.203 15.008 4.559 1 35.28 281 GLU A N 1
ATOM 2248 C CA . GLU A 1 281 ? 30.656 14.969 4.672 1 35.28 281 GLU A CA 1
ATOM 2249 C C . GLU A 1 281 ? 31.109 14.875 6.129 1 35.28 281 GLU A C 1
ATOM 2251 O O . GLU A 1 281 ? 30.75 15.727 6.945 1 35.28 281 GLU A O 1
ATOM 2256 N N . LYS A 1 282 ? 31.375 13.766 6.703 1 36.69 282 LYS A N 1
ATOM 2257 C CA . LYS A 1 282 ? 32.188 13.57 7.902 1 36.69 282 LYS A CA 1
ATOM 2258 C C . LYS A 1 282 ? 33.531 14.312 7.797 1 36.69 282 LYS A C 1
ATOM 2260 O O . LYS A 1 282 ? 34.375 13.953 6.984 1 36.69 282 LYS A O 1
ATOM 2265 N N . ASP A 1 283 ? 33.625 15.578 7.934 1 32.19 283 ASP A N 1
ATOM 2266 C CA . ASP A 1 283 ? 34.938 16.109 8.258 1 32.19 283 ASP A CA 1
ATOM 2267 C C . ASP A 1 283 ? 35.531 15.422 9.484 1 32.19 283 ASP A C 1
ATOM 2269 O O . ASP A 1 283 ? 34.969 15.492 10.578 1 32.19 283 ASP A O 1
ATOM 2273 N N . ILE A 1 284 ? 36.219 14.258 9.391 1 33.41 284 ILE A N 1
ATOM 2274 C CA . ILE A 1 284 ? 37.281 13.719 10.258 1 33.41 284 ILE A CA 1
ATOM 2275 C C . ILE A 1 284 ? 38.219 14.828 10.656 1 33.41 284 ILE A C 1
ATOM 2277 O O . ILE A 1 284 ? 38.906 15.398 9.805 1 33.41 284 ILE A O 1
ATOM 2281 N N . ILE A 1 285 ? 37.938 15.555 11.711 1 32.5 285 ILE A N 1
ATOM 2282 C CA . ILE A 1 285 ? 39 16.203 12.453 1 32.5 285 ILE A CA 1
ATOM 2283 C C . ILE A 1 285 ? 40.094 15.188 12.75 1 32.5 285 ILE A C 1
ATOM 2285 O O . ILE A 1 285 ? 39.875 14.195 13.438 1 32.5 285 ILE A O 1
ATOM 2289 N N . GLU A 1 286 ? 41.094 14.961 11.852 1 31.45 286 GLU A N 1
ATOM 2290 C CA . GLU A 1 286 ? 42.469 14.547 12.117 1 31.45 286 GLU A CA 1
ATOM 2291 C C . GLU A 1 286 ? 43.031 15.25 13.352 1 31.45 286 GLU A C 1
ATOM 2293 O O . GLU A 1 286 ? 43.188 16.469 13.352 1 31.45 286 GLU A O 1
ATOM 2298 N N . GLN A 1 287 ? 42.562 14.969 14.57 1 26.73 287 GLN A N 1
ATOM 2299 C CA . GLN A 1 287 ? 43.406 15.219 15.719 1 26.73 287 GLN A CA 1
ATOM 2300 C C . GLN A 1 287 ? 44.781 14.578 15.523 1 26.73 287 GLN A C 1
ATOM 2302 O O . GLN A 1 287 ? 44.875 13.375 15.266 1 26.73 287 GLN A O 1
ATOM 2307 N N . ASN A 1 288 ? 45.781 15.336 15.023 1 27.77 288 ASN A N 1
ATOM 2308 C CA . ASN A 1 288 ? 47.219 15.312 15.195 1 27.77 288 ASN A CA 1
ATOM 2309 C C . ASN A 1 288 ? 47.594 14.992 16.641 1 27.77 288 ASN A C 1
ATOM 2311 O O . ASN A 1 288 ? 47.344 15.773 17.547 1 27.77 288 ASN A O 1
ATOM 2315 N N . THR A 1 289 ? 47.25 13.812 17.266 1 24.53 289 THR A N 1
ATOM 2316 C CA . THR A 1 289 ? 48.344 13.273 18.062 1 24.53 289 THR A CA 1
ATOM 2317 C C . THR A 1 289 ? 49.312 12.5 17.188 1 24.53 289 THR A C 1
ATOM 2319 O O . THR A 1 289 ? 48.906 11.82 16.25 1 24.53 289 THR A O 1
ATOM 2322 N N . MET B 1 1 ? 37.75 -19.141 51.031 1 21.66 1 MET B N 1
ATOM 2323 C CA . MET B 1 1 ? 36.344 -19.484 51.188 1 21.66 1 MET B CA 1
ATOM 2324 C C . MET B 1 1 ? 35.438 -18.328 50.781 1 21.66 1 MET B C 1
ATOM 2326 O O . MET B 1 1 ? 34.281 -18.266 51.156 1 21.66 1 MET B O 1
ATOM 2330 N N . SER B 1 2 ? 35.812 -17.5 50 1 25.06 2 SER B N 1
ATOM 2331 C CA . SER B 1 2 ? 35.344 -16.125 49.812 1 25.06 2 SER B CA 1
ATOM 2332 C C . SER B 1 2 ? 34 -16.109 49.094 1 25.06 2 SER B C 1
ATOM 2334 O O . SER B 1 2 ? 33.781 -16.812 48.094 1 25.06 2 SER B O 1
ATOM 2336 N N . SER B 1 3 ? 32.875 -15.734 49.781 1 24.42 3 SER B N 1
ATOM 2337 C CA . SER B 1 3 ? 31.438 -15.766 49.719 1 24.42 3 SER B CA 1
ATOM 2338 C C . SER B 1 3 ? 30.922 -14.922 48.531 1 24.42 3 SER B C 1
ATOM 2340 O O . SER B 1 3 ? 31.125 -13.703 48.531 1 24.42 3 SER B O 1
ATOM 2342 N N . LEU B 1 4 ? 31 -15.367 47.375 1 24.52 4 LEU B N 1
ATOM 2343 C CA . LEU B 1 4 ? 30.688 -14.773 46.094 1 24.52 4 LEU B CA 1
ATOM 2344 C C . LEU B 1 4 ? 29.234 -14.312 46.031 1 24.52 4 LEU B C 1
ATOM 2346 O O . LEU B 1 4 ? 28.312 -15.125 46.156 1 24.52 4 LEU B O 1
ATOM 2350 N N . ASN B 1 5 ? 28.906 -13.125 46.625 1 25.91 5 ASN B N 1
ATOM 2351 C CA . ASN B 1 5 ? 27.641 -12.422 46.844 1 25.91 5 ASN B CA 1
ATOM 2352 C C . ASN B 1 5 ? 26.828 -12.32 45.562 1 25.91 5 ASN B C 1
ATOM 2354 O O . ASN B 1 5 ? 27.281 -11.75 44.594 1 25.91 5 ASN B O 1
ATOM 2358 N N . LEU B 1 6 ? 25.984 -13.234 45.312 1 24.98 6 LEU B N 1
ATOM 2359 C CA . LEU B 1 6 ? 25.047 -13.609 44.25 1 24.98 6 LEU B CA 1
ATOM 2360 C C . LEU B 1 6 ? 24.078 -12.469 43.969 1 24.98 6 LEU B C 1
ATOM 2362 O O . LEU B 1 6 ? 23.359 -12.023 44.875 1 24.98 6 LEU B O 1
ATOM 2366 N N . PHE B 1 7 ? 24.438 -11.461 43.188 1 29.22 7 PHE B N 1
ATOM 2367 C CA . PHE B 1 7 ? 23.703 -10.234 42.906 1 29.22 7 PHE B CA 1
ATOM 2368 C C . PHE B 1 7 ? 22.25 -10.539 42.594 1 29.22 7 PHE B C 1
ATOM 2370 O O . PHE B 1 7 ? 21.938 -11.523 41.906 1 29.22 7 PHE B O 1
ATOM 2377 N N . PRO B 1 8 ? 21.328 -10.086 43.531 1 31.66 8 PRO B N 1
ATOM 2378 C CA . PRO B 1 8 ? 19.891 -10.312 43.531 1 31.66 8 PRO B CA 1
ATOM 2379 C C . PRO B 1 8 ? 19.266 -10.07 42.156 1 31.66 8 PRO B C 1
ATOM 2381 O O . PRO B 1 8 ? 19.797 -9.289 41.344 1 31.66 8 PRO B O 1
ATOM 2384 N N . SER B 1 9 ? 18.688 -11.109 41.594 1 31.94 9 SER B N 1
ATOM 2385 C CA . SER B 1 9 ? 18.109 -11.234 40.25 1 31.94 9 SER B CA 1
ATOM 2386 C C . SER B 1 9 ? 17.078 -10.133 40 1 31.94 9 SER B C 1
ATOM 2388 O O . SER B 1 9 ? 16.219 -9.875 40.844 1 31.94 9 SER B O 1
ATOM 2390 N N . ASP B 1 10 ? 17.469 -9.055 39.281 1 30.77 10 ASP B N 1
ATOM 2391 C CA . ASP B 1 10 ? 16.766 -7.848 38.875 1 30.77 10 ASP B CA 1
ATOM 2392 C C . ASP B 1 10 ? 15.367 -8.172 38.344 1 30.77 10 ASP B C 1
ATOM 2394 O O . ASP B 1 10 ? 14.68 -7.301 37.812 1 30.77 10 ASP B O 1
ATOM 2398 N N . GLU B 1 11 ? 15.07 -9.422 38.281 1 30.23 11 GLU B N 1
ATOM 2399 C CA . GLU B 1 11 ? 13.758 -9.852 37.812 1 30.23 11 GLU B CA 1
ATOM 2400 C C . GLU B 1 11 ? 12.641 -9.336 38.688 1 30.23 11 GLU B C 1
ATOM 2402 O O . GLU B 1 11 ? 11.539 -9.047 38.219 1 30.23 11 GLU B O 1
ATOM 2407 N N . ASP B 1 12 ? 12.836 -9.43 40 1 28.64 12 ASP B N 1
ATOM 2408 C CA . ASP B 1 12 ? 11.789 -9.164 41 1 28.64 12 ASP B CA 1
ATOM 2409 C C . ASP B 1 12 ? 11.359 -7.695 40.938 1 28.64 12 ASP B C 1
ATOM 2411 O O . ASP B 1 12 ? 10.203 -7.371 41.25 1 28.64 12 ASP B O 1
ATOM 2415 N N . GLU B 1 13 ? 12.352 -6.84 40.812 1 30.11 13 GLU B N 1
ATOM 2416 C CA . GLU B 1 13 ? 12.016 -5.422 40.938 1 30.11 13 GLU B CA 1
ATOM 2417 C C . GLU B 1 13 ? 11.078 -4.988 39.812 1 30.11 13 GLU B C 1
ATOM 2419 O O . GLU B 1 13 ? 10.383 -3.98 39.938 1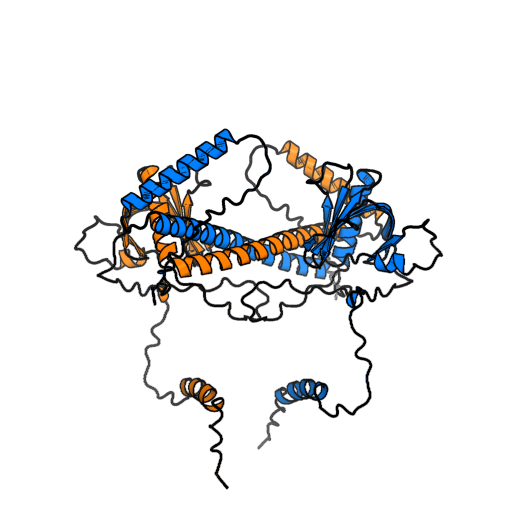 30.11 13 GLU B O 1
ATOM 2424 N N . LEU B 1 14 ? 11.219 -5.66 38.688 1 29.75 14 LEU B N 1
ATOM 2425 C CA . LEU B 1 14 ? 10.414 -5.195 37.562 1 29.75 14 LEU B CA 1
ATOM 2426 C C . LEU B 1 14 ? 8.945 -5.512 37.781 1 29.75 14 LEU B C 1
ATOM 2428 O O . LEU B 1 14 ? 8.07 -4.707 37.438 1 29.75 14 LEU B O 1
ATOM 2432 N N . ARG B 1 15 ? 8.578 -6.586 38.469 1 30.59 15 ARG B N 1
ATOM 2433 C CA . ARG B 1 15 ? 7.199 -6.992 38.719 1 30.59 15 ARG B CA 1
ATOM 2434 C C . ARG B 1 15 ? 6.551 -6.086 39.75 1 30.59 15 ARG B C 1
ATOM 2436 O O . ARG B 1 15 ? 5.332 -5.895 39.75 1 30.59 15 ARG B O 1
ATOM 2443 N N . LYS B 1 16 ? 7.266 -5.754 40.781 1 30.34 16 LYS B N 1
ATOM 2444 C CA . LYS B 1 16 ? 6.668 -5 41.875 1 30.34 16 LYS B CA 1
ATOM 2445 C C . LYS B 1 16 ? 6.152 -3.646 41.406 1 30.34 16 LYS B C 1
ATOM 2447 O O . LYS B 1 16 ? 5.109 -3.178 41.875 1 30.34 16 LYS B O 1
ATOM 2452 N N . SER B 1 17 ? 7.02 -2.984 40.562 1 29.89 17 SER B N 1
ATOM 2453 C CA . SER B 1 17 ? 6.605 -1.635 40.188 1 29.89 17 SER B CA 1
ATOM 2454 C C . SER B 1 17 ? 5.309 -1.658 39.375 1 29.89 17 SER B C 1
ATOM 2456 O O . SER B 1 17 ? 4.562 -0.676 39.375 1 29.89 17 SER B O 1
ATOM 2458 N N . LEU B 1 18 ? 5.027 -2.742 38.75 1 30.22 18 LEU B N 1
ATOM 2459 C CA . LEU B 1 18 ? 3.775 -2.807 38 1 30.22 18 LEU B CA 1
ATOM 2460 C C . LEU B 1 18 ? 2.598 -3.039 38.938 1 30.22 18 LEU B C 1
ATOM 2462 O O . LEU B 1 18 ? 1.503 -2.52 38.719 1 30.22 18 LEU B O 1
ATOM 2466 N N . SER B 1 19 ? 2.793 -3.783 39.938 1 28.8 19 SER B N 1
ATOM 2467 C CA . SER B 1 19 ? 1.7 -4.188 40.812 1 28.8 19 SER B CA 1
ATOM 2468 C C . SER B 1 19 ? 1.234 -3.025 41.688 1 28.8 19 SER B C 1
ATOM 2470 O O . SER B 1 19 ? 0.115 -3.039 42.219 1 28.8 19 SER B O 1
ATOM 2472 N N . GLU B 1 20 ? 2.18 -2.299 42.312 1 30.95 20 GLU B N 1
ATOM 2473 C CA . GLU B 1 20 ? 1.731 -1.258 43.25 1 30.95 20 GLU B CA 1
ATOM 2474 C C . GLU B 1 20 ? 0.743 -0.313 42.562 1 30.95 20 GLU B C 1
ATOM 2476 O O . GLU B 1 20 ? 0.055 0.46 43.25 1 30.95 20 GLU B O 1
ATOM 2481 N N . LEU B 1 21 ? 0.805 -0.175 41.312 1 26.36 21 LEU B N 1
ATOM 2482 C CA . LEU B 1 21 ? -0.165 0.776 40.781 1 26.36 21 LEU B CA 1
ATOM 2483 C C . LEU B 1 21 ? -1.587 0.248 40.938 1 26.36 21 LEU B C 1
ATOM 2485 O O . LEU B 1 21 ? -2.551 1.013 40.844 1 26.36 21 LEU B O 1
ATOM 2489 N N . VAL B 1 22 ? -1.768 -1.085 41.062 1 26.83 22 VAL B N 1
ATOM 2490 C CA . VAL B 1 22 ? -3.146 -1.563 41.062 1 26.83 22 VAL B CA 1
ATOM 2491 C C . VAL B 1 22 ? -3.684 -1.604 42.5 1 26.83 22 VAL B C 1
ATOM 2493 O O . VAL B 1 22 ? -4.766 -2.139 42.75 1 26.83 22 VAL B O 1
ATOM 2496 N N . ASP B 1 23 ? -2.926 -1.36 43.469 1 24.83 23 ASP B N 1
ATOM 2497 C CA . ASP B 1 23 ? -3.496 -1.702 44.781 1 24.83 23 ASP B CA 1
ATOM 2498 C C . ASP B 1 23 ? -4.793 -0.938 45.031 1 24.83 23 ASP B C 1
ATOM 2500 O O . ASP B 1 23 ? -4.98 0.166 44.5 1 24.83 23 ASP B O 1
ATOM 2504 N N . ASP B 1 24 ? -5.75 -1.515 45.844 1 24.56 24 ASP B N 1
ATOM 2505 C CA . ASP B 1 24 ? -7.141 -1.524 46.281 1 24.56 24 ASP B CA 1
ATOM 2506 C C . ASP B 1 24 ? -7.484 -0.243 47.062 1 24.56 24 ASP B C 1
ATOM 2508 O O . ASP B 1 24 ? -8.625 -0.05 47.469 1 24.56 24 ASP B O 1
ATOM 2512 N N . LYS B 1 25 ? -6.672 0.108 48.094 1 25.78 25 LYS B N 1
ATOM 2513 C CA . LYS B 1 25 ? -7.387 0.807 49.156 1 25.78 25 LYS B CA 1
ATOM 2514 C C . LYS B 1 25 ? -8.117 2.031 48.594 1 25.78 25 LYS B C 1
ATOM 2516 O O . LYS B 1 25 ? -7.5 3.059 48.312 1 25.78 25 LYS B O 1
ATOM 2521 N N . PHE B 1 26 ? -9.383 1.823 47.844 1 24.62 26 PHE B N 1
ATOM 2522 C CA . PHE B 1 26 ? -10.477 2.566 47.219 1 24.62 26 PHE B CA 1
ATOM 2523 C C . PHE B 1 26 ? -11.117 3.523 48.219 1 24.62 26 PHE B C 1
ATOM 2525 O O . PHE B 1 26 ? -12.18 3.24 48.781 1 24.62 26 PHE B O 1
ATOM 2532 N N . GLY B 1 27 ? -10.461 3.881 49.312 1 23.58 27 GLY B N 1
ATOM 2533 C CA . GLY B 1 27 ? -11.336 4.695 50.156 1 23.58 27 GLY B CA 1
ATOM 2534 C C . GLY B 1 27 ? -12.172 5.68 49.344 1 23.58 27 GLY B C 1
ATOM 2535 O O . GLY B 1 27 ? -11.867 5.957 48.188 1 23.58 27 GLY B O 1
ATOM 2536 N N . ALA B 1 28 ? -13.414 6.203 49.969 1 24.23 28 ALA B N 1
ATOM 2537 C CA . ALA B 1 28 ? -14.648 6.855 49.531 1 24.23 28 ALA B CA 1
ATOM 2538 C C . ALA B 1 28 ? -14.352 8.109 48.719 1 24.23 28 ALA B C 1
ATOM 2540 O O . ALA B 1 28 ? -15.266 8.852 48.344 1 24.23 28 ALA B O 1
ATOM 2541 N N . SER B 1 29 ? -13.188 8.648 48.938 1 24.02 29 SER B N 1
ATOM 2542 C CA . SER B 1 29 ? -13.164 10.055 48.562 1 24.02 29 SER B CA 1
ATOM 2543 C C . SER B 1 29 ? -13.508 10.242 47.094 1 24.02 29 SER B C 1
ATOM 2545 O O . SER B 1 29 ? -13.023 9.492 46.219 1 24.02 29 SER B O 1
ATOM 2547 N N . ALA B 1 30 ? -14.609 10.977 46.688 1 23.56 30 ALA B N 1
ATOM 2548 C CA . ALA B 1 30 ? -15.375 11.266 45.469 1 23.56 30 ALA B CA 1
ATOM 2549 C C . ALA B 1 30 ? -14.453 11.609 44.312 1 23.56 30 ALA B C 1
ATOM 2551 O O . ALA B 1 30 ? -13.945 12.727 44.219 1 23.56 30 ALA B O 1
ATOM 2552 N N . LYS B 1 31 ? -13.516 10.922 44.125 1 26.95 31 LYS B N 1
ATOM 2553 C CA . LYS B 1 31 ? -12.555 11.43 43.156 1 26.95 31 LYS B CA 1
ATOM 2554 C C . LYS B 1 31 ? -13.25 11.797 41.844 1 26.95 31 LYS B C 1
ATOM 2556 O O . LYS B 1 31 ? -13.93 10.961 41.219 1 26.95 31 LYS B O 1
ATOM 2561 N N . LYS B 1 32 ? -13.477 13.133 41.594 1 24.02 32 LYS B N 1
ATOM 2562 C CA . LYS B 1 32 ? -14.141 13.797 40.5 1 24.02 32 LYS B CA 1
ATOM 2563 C C . LYS B 1 32 ? -13.711 13.188 39.156 1 24.02 32 LYS B C 1
ATOM 2565 O O . LYS B 1 32 ? -12.531 13.219 38.812 1 24.02 32 LYS B O 1
ATOM 2570 N N . VAL B 1 33 ? -14.219 12.102 38.812 1 27.08 33 VAL B N 1
ATOM 2571 C CA . VAL B 1 33 ? -14.172 11.445 37.5 1 27.08 33 VAL B CA 1
ATOM 2572 C C . VAL B 1 33 ? -14.305 12.492 36.406 1 27.08 33 VAL B C 1
ATOM 2574 O O . VAL B 1 33 ? -15.391 13.023 36.156 1 27.08 33 VAL B O 1
ATOM 2577 N N . THR B 1 34 ? -13.383 13.484 36.469 1 26.67 34 THR B N 1
ATOM 2578 C CA . THR B 1 34 ? -13.547 14.484 35.406 1 26.67 34 THR B CA 1
ATOM 2579 C C . THR B 1 34 ? -13.836 13.812 34.062 1 26.67 34 THR B C 1
ATOM 2581 O O . THR B 1 34 ? -13.109 12.906 33.656 1 26.67 34 THR B O 1
ATOM 2584 N N . ARG B 1 35 ? -15.008 13.617 33.75 1 27.47 35 ARG B N 1
ATOM 2585 C CA . ARG B 1 35 ? -15.594 13.227 32.469 1 27.47 35 ARG B CA 1
ATOM 2586 C C . ARG B 1 35 ? -14.711 13.641 31.312 1 27.47 35 ARG B C 1
ATOM 2588 O O . ARG B 1 35 ? -14.445 14.836 31.125 1 27.47 35 ARG B O 1
ATOM 2595 N N . ILE B 1 36 ? -13.656 12.891 31.078 1 31.36 36 ILE B N 1
ATOM 2596 C CA . ILE B 1 36 ? -12.859 13.125 29.875 1 31.36 36 ILE B CA 1
ATOM 2597 C C . ILE B 1 36 ? -13.781 13.352 28.672 1 31.36 36 ILE B C 1
ATOM 2599 O O . ILE B 1 36 ? -14.156 12.398 27.984 1 31.36 36 ILE B O 1
ATOM 2603 N N . VAL B 1 37 ? -15.109 13.57 28.781 1 29.3 37 VAL B N 1
ATOM 2604 C CA . VAL B 1 37 ? -16.141 13.812 27.781 1 29.3 37 VAL B CA 1
ATOM 2605 C C . VAL B 1 37 ? -15.594 14.688 26.672 1 29.3 37 VAL B C 1
ATOM 2607 O O . VAL B 1 37 ? -15.977 14.547 25.5 1 29.3 37 VAL B O 1
ATOM 2610 N N . ASP B 1 38 ? -15.242 15.953 27.062 1 32.19 38 ASP B N 1
ATOM 2611 C CA . ASP B 1 38 ? -15.148 17.078 26.125 1 32.19 38 ASP B CA 1
ATOM 2612 C C . ASP B 1 38 ? -14.062 16.828 25.078 1 32.19 38 ASP B C 1
ATOM 2614 O O . ASP B 1 38 ? -13.094 16.109 25.344 1 32.19 38 ASP B O 1
ATOM 2618 N N . SER B 1 39 ? -14.352 17 23.734 1 35 39 SER B N 1
ATOM 2619 C CA . SER B 1 39 ? -13.672 16.938 22.438 1 35 39 SER B CA 1
ATOM 2620 C C . SER B 1 39 ? -12.211 17.359 22.562 1 35 39 SER B C 1
ATOM 2622 O O . SER B 1 39 ? -11.562 17.641 21.547 1 35 39 SER B O 1
ATOM 2624 N N . SER B 1 40 ? -11.703 17.75 23.75 1 34.62 40 SER B N 1
ATOM 2625 C CA . SER B 1 40 ? -10.336 18.219 23.969 1 34.62 40 SER B CA 1
ATOM 2626 C C . SER B 1 40 ? -9.336 17.078 23.828 1 34.62 40 SER B C 1
ATOM 2628 O O . SER B 1 40 ? -9.43 16.062 24.531 1 34.62 40 SER B O 1
ATOM 2630 N N . ASN B 1 41 ? -8.969 16.656 22.625 1 37.34 41 ASN B N 1
ATOM 2631 C CA . ASN B 1 41 ? -7.848 15.75 22.391 1 37.34 41 ASN B CA 1
ATOM 2632 C C . ASN B 1 41 ? -6.801 15.852 23.5 1 37.34 41 ASN B C 1
ATOM 2634 O O . ASN B 1 41 ? -6.238 16.922 23.719 1 37.34 41 ASN B O 1
ATOM 2638 N N . PRO B 1 42 ? -6.895 15.117 24.594 1 42.62 42 PRO B N 1
ATOM 2639 C CA . PRO B 1 42 ? -5.91 15.133 25.688 1 42.62 42 PRO B CA 1
ATOM 2640 C C . PRO B 1 42 ? -4.5 15.477 25.203 1 42.62 42 PRO B C 1
ATOM 2642 O O . PRO B 1 42 ? -3.664 15.922 25.984 1 42.62 42 PRO B O 1
ATOM 2645 N N . PHE B 1 43 ? -4.195 14.992 24.094 1 40.31 43 PHE B N 1
ATOM 2646 C CA . PHE B 1 43 ? -2.887 15.352 23.562 1 40.31 43 PHE B CA 1
ATOM 2647 C C . PHE B 1 43 ? -2.83 16.828 23.219 1 40.31 43 PHE B C 1
ATOM 2649 O O . PHE B 1 43 ? -1.835 17.312 22.672 1 40.31 43 PHE B O 1
ATOM 2656 N N . LEU B 1 44 ? -4.016 17.375 23.203 1 45.59 44 LEU B N 1
ATOM 2657 C CA . LEU B 1 44 ? -4.031 18.812 22.938 1 45.59 44 LEU B CA 1
ATOM 2658 C C . LEU B 1 44 ? -3.568 19.594 24.156 1 45.59 44 LEU B C 1
ATOM 2660 O O . LEU B 1 44 ? -3.795 20.812 24.234 1 45.59 44 LEU B O 1
ATOM 2664 N N . ASP B 1 45 ? -3.369 19.047 25.297 1 45.97 45 ASP B N 1
ATOM 2665 C CA . ASP B 1 45 ? -2.744 20.062 26.141 1 45.97 45 ASP B CA 1
ATOM 2666 C C . ASP B 1 45 ? -1.722 20.875 25.344 1 45.97 45 ASP B C 1
ATOM 2668 O O . ASP B 1 45 ? -0.651 20.375 25 1 45.97 45 ASP B O 1
ATOM 2672 N N . ILE B 1 46 ? -2.172 21.578 24.344 1 49.5 46 ILE B N 1
ATOM 2673 C CA . ILE B 1 46 ? -1.289 22.484 23.609 1 49.5 46 ILE B CA 1
ATOM 2674 C C . ILE B 1 46 ? -0.418 23.266 24.609 1 49.5 46 ILE B C 1
ATOM 2676 O O . ILE B 1 46 ? -0.913 24.125 25.344 1 49.5 46 ILE B O 1
ATOM 2680 N N . PRO B 1 47 ? 0.438 22.578 25.297 1 44.91 47 PRO B N 1
ATOM 2681 C CA . PRO B 1 47 ? 1.313 23.5 26.016 1 44.91 47 PRO B CA 1
ATOM 2682 C C . PRO B 1 47 ? 1.663 24.75 25.219 1 44.91 47 PRO B C 1
ATOM 2684 O O . PRO B 1 47 ? 2.119 24.641 24.078 1 44.91 47 PRO B O 1
ATOM 2687 N N . GLN B 1 48 ? 0.742 25.625 25.203 1 50.62 48 GLN B N 1
ATOM 2688 C CA . GLN B 1 48 ? 1.068 26.938 24.656 1 50.62 48 GLN B CA 1
ATOM 2689 C C . GLN B 1 48 ? 2.498 27.344 25 1 50.62 48 GLN B C 1
ATOM 2691 O O . GLN B 1 48 ? 2.803 27.609 26.172 1 50.62 48 GLN B O 1
ATOM 2696 N N . ALA B 1 49 ? 3.377 26.641 24.469 1 53.09 49 ALA B N 1
ATOM 2697 C CA . ALA B 1 49 ? 4.672 27.219 24.828 1 53.09 49 ALA B CA 1
ATOM 2698 C C . ALA B 1 49 ? 4.73 28.703 24.484 1 53.09 49 ALA B C 1
ATOM 2700 O O . ALA B 1 49 ? 4.699 29.078 23.312 1 53.09 49 ALA B O 1
ATOM 2701 N N . LEU B 1 50 ? 4.168 29.562 25.359 1 56.06 50 LEU B N 1
ATOM 2702 C CA . LEU B 1 50 ? 4.27 31.016 25.281 1 56.06 50 LEU B CA 1
ATOM 2703 C C . LEU B 1 50 ? 5.543 31.422 24.547 1 56.06 50 LEU B C 1
ATOM 2705 O O . LEU B 1 50 ? 5.551 32.406 23.812 1 56.06 50 LEU B O 1
ATOM 2709 N N . ASN B 1 51 ? 6.617 30.594 24.625 1 69.5 51 ASN B N 1
ATOM 2710 C CA . ASN B 1 51 ? 7.883 31 24.047 1 69.5 51 ASN B CA 1
ATOM 2711 C C . ASN B 1 51 ? 8.211 30.203 22.781 1 69.5 51 ASN B C 1
ATOM 2713 O O . ASN B 1 51 ? 9.367 30.141 22.375 1 69.5 51 ASN B O 1
ATOM 2717 N N . ALA B 1 52 ? 7.055 29.797 22.062 1 81.56 52 ALA B N 1
ATOM 2718 C CA . ALA B 1 52 ? 7.344 29.016 20.875 1 81.56 52 ALA B CA 1
ATOM 2719 C C . ALA B 1 52 ? 7.59 29.938 19.672 1 81.56 52 ALA B C 1
ATOM 2721 O O . ALA B 1 52 ? 7.113 31.062 19.641 1 81.56 52 ALA B O 1
ATOM 2722 N N . ILE B 1 53 ? 8.422 29.516 18.781 1 88.12 53 ILE B N 1
ATOM 2723 C CA . ILE B 1 53 ? 8.773 30.25 17.562 1 88.12 53 ILE B CA 1
ATOM 2724 C C . ILE B 1 53 ? 7.582 30.266 16.609 1 88.12 53 ILE B C 1
ATOM 2726 O O . ILE B 1 53 ? 6.902 29.25 16.438 1 88.12 53 ILE B O 1
ATOM 2730 N N . THR B 1 54 ? 7.309 31.406 16.078 1 91.25 54 THR B N 1
ATOM 2731 C CA . THR B 1 54 ? 6.312 31.531 15.016 1 91.25 54 THR B CA 1
ATOM 2732 C C . THR B 1 54 ? 6.953 31.312 13.648 1 91.25 54 THR B C 1
ATOM 2734 O O . THR B 1 54 ? 7.891 32 13.273 1 91.25 54 THR B O 1
ATOM 2737 N N . TYR B 1 55 ? 6.422 30.391 12.883 1 94.12 55 TYR B N 1
ATOM 2738 C CA . TYR B 1 55 ? 7.031 30.031 11.609 1 94.12 55 TYR B CA 1
ATOM 2739 C C . TYR B 1 55 ? 6.316 30.703 10.453 1 94.12 55 TYR B C 1
ATOM 2741 O O . TYR B 1 55 ? 6.891 30.875 9.367 1 94.12 55 TYR B O 1
ATOM 2749 N N . LYS B 1 56 ? 5.066 30.984 10.688 1 95.06 56 LYS B N 1
ATOM 2750 C CA . LYS B 1 56 ? 4.301 31.672 9.648 1 95.06 56 LYS B CA 1
ATOM 2751 C C . LYS B 1 56 ? 2.982 32.188 10.203 1 95.06 56 LYS B C 1
ATOM 2753 O O . LYS B 1 56 ? 2.445 31.672 11.172 1 95.06 56 LYS B O 1
ATOM 2758 N N . HIS B 1 57 ? 2.477 33.281 9.68 1 94.44 57 HIS B N 1
ATOM 2759 C CA . HIS B 1 57 ? 1.153 33.812 9.992 1 94.44 57 HIS B CA 1
ATOM 2760 C C . HIS B 1 57 ? 0.521 34.469 8.766 1 94.44 57 HIS B C 1
ATOM 2762 O O . HIS B 1 57 ? 1.229 34.906 7.855 1 94.44 57 HIS B O 1
ATOM 2768 N N . GLY B 1 58 ? -0.732 34.438 8.664 1 95.06 58 GLY B N 1
ATOM 2769 C CA . GLY B 1 58 ? -1.459 35 7.547 1 95.06 58 GLY B CA 1
ATOM 2770 C C . GLY B 1 58 ? -2.92 34.594 7.504 1 95.06 58 GLY B C 1
ATOM 2771 O O . GLY B 1 58 ? -3.373 33.812 8.336 1 95.06 58 GLY B O 1
ATOM 2772 N N . VAL B 1 59 ? -3.592 35.156 6.59 1 95.31 59 VAL B N 1
ATOM 2773 C CA . VAL B 1 59 ? -5.023 34.906 6.461 1 95.31 59 VAL B CA 1
ATOM 2774 C C . VAL B 1 59 ? -5.254 33.625 5.629 1 95.31 59 VAL B C 1
ATOM 2776 O O . VAL B 1 59 ? -4.668 33.469 4.555 1 95.31 59 VAL B O 1
ATOM 2779 N N . LEU B 1 60 ? -6.074 32.75 6.164 1 96.75 60 LEU B N 1
ATOM 2780 C CA . LEU B 1 60 ? -6.5 31.531 5.461 1 96.75 60 LEU B CA 1
ATOM 2781 C C . LEU B 1 60 ? -8.008 31.328 5.594 1 96.75 60 LEU B C 1
ATOM 2783 O O . LEU B 1 60 ? -8.594 31.672 6.617 1 96.75 60 LEU B O 1
ATOM 2787 N N . THR B 1 61 ? -8.609 30.812 4.547 1 96.31 61 THR B N 1
ATOM 2788 C CA . THR B 1 61 ? -10 30.375 4.594 1 96.31 61 THR B CA 1
ATOM 2789 C C . THR B 1 61 ? -10.086 28.844 4.672 1 96.31 61 THR B C 1
ATOM 2791 O O . THR B 1 61 ? -9.547 28.156 3.812 1 96.31 61 THR B O 1
ATOM 2794 N N . ARG B 1 62 ? -10.75 28.406 5.738 1 96 62 ARG B N 1
ATOM 2795 C CA . ARG B 1 62 ? -10.656 26.984 6.051 1 96 62 ARG B CA 1
ATOM 2796 C C . ARG B 1 62 ? -12 26.281 5.855 1 96 62 ARG B C 1
ATOM 2798 O O . ARG B 1 62 ? -13.047 26.828 6.23 1 96 62 ARG B O 1
ATOM 2805 N N . LYS B 1 63 ? -11.953 25.047 5.367 1 94.31 63 LYS B N 1
ATOM 2806 C CA . LYS B 1 63 ? -13.062 24.109 5.309 1 94.31 63 LYS B CA 1
ATOM 2807 C C . LYS B 1 63 ? -12.672 22.766 5.922 1 94.31 63 LYS B C 1
ATOM 2809 O O . LYS B 1 63 ? -11.617 22.219 5.609 1 94.31 63 LYS B O 1
ATOM 2814 N N . THR B 1 64 ? -13.547 22.312 6.883 1 91.44 64 THR B N 1
ATOM 2815 C CA . THR B 1 64 ? -13.305 20.984 7.445 1 91.44 64 THR B CA 1
ATOM 2816 C C . THR B 1 64 ? -13.859 19.906 6.523 1 91.44 64 THR B C 1
ATOM 2818 O O . THR B 1 64 ? -15.055 19.891 6.211 1 91.44 64 THR B O 1
ATOM 2821 N N . HIS B 1 65 ? -13 19.047 6.043 1 90.19 65 HIS B N 1
ATOM 2822 C CA . HIS B 1 65 ? -13.367 18.016 5.078 1 90.19 65 HIS B CA 1
ATOM 2823 C C . HIS B 1 65 ? -13.633 16.672 5.77 1 90.19 65 HIS B C 1
ATOM 2825 O O . HIS B 1 65 ? -14.594 15.977 5.438 1 90.19 65 HIS B O 1
ATOM 2831 N N . ALA B 1 66 ? -12.781 16.281 6.629 1 89.56 66 ALA B N 1
ATOM 2832 C CA . ALA B 1 66 ? -12.953 15.039 7.391 1 89.56 66 ALA B CA 1
ATOM 2833 C C . ALA B 1 66 ? -12.578 15.242 8.852 1 89.56 66 ALA B C 1
ATOM 2835 O O . ALA B 1 66 ? -11.602 15.93 9.164 1 89.56 66 ALA B O 1
ATOM 2836 N N . ASP B 1 67 ? -13.32 14.531 9.711 1 86.44 67 ASP B N 1
ATOM 2837 C CA . ASP B 1 67 ? -13.039 14.562 11.141 1 86.44 67 ASP B CA 1
ATOM 2838 C C . ASP B 1 67 ? -12.203 13.359 11.562 1 86.44 67 ASP B C 1
ATOM 2840 O O . ASP B 1 67 ? -11.57 12.711 10.719 1 86.44 67 ASP B O 1
ATOM 2844 N N . MET B 1 68 ? -12.117 13.234 12.883 1 77.81 68 MET B N 1
ATOM 2845 C CA . MET B 1 68 ? -11.258 12.188 13.43 1 77.81 68 MET B CA 1
ATOM 2846 C C . MET B 1 68 ? -11.531 10.852 12.758 1 77.81 68 MET B C 1
ATOM 2848 O O . MET B 1 68 ? -12.68 10.5 12.5 1 77.81 68 MET B O 1
ATOM 2852 N N . ASP B 1 69 ? -10.438 10.133 12.352 1 74.56 69 ASP B N 1
ATOM 2853 C CA . ASP B 1 69 ? -10.438 8.805 11.742 1 74.56 69 ASP B CA 1
ATOM 2854 C C . ASP B 1 69 ? -11.109 8.836 10.375 1 74.56 69 ASP B C 1
ATOM 2856 O O . ASP B 1 69 ? -11.641 7.824 9.914 1 74.56 69 ASP B O 1
ATOM 2860 N N . GLY B 1 70 ? -11.18 10.008 9.852 1 75.69 70 GLY B N 1
ATOM 2861 C CA . GLY B 1 70 ? -11.641 10.125 8.477 1 75.69 70 GLY B CA 1
ATOM 2862 C C . GLY B 1 70 ? -13.148 10.195 8.352 1 75.69 70 GLY B C 1
ATOM 2863 O O . GLY B 1 70 ? -13.695 10.062 7.254 1 75.69 70 GLY B O 1
ATOM 2864 N N . LYS B 1 71 ? -13.781 10.305 9.461 1 77.69 71 LYS B N 1
ATOM 2865 C CA . LYS B 1 71 ? -15.234 10.414 9.422 1 77.69 71 LYS B CA 1
ATOM 2866 C C . LYS B 1 71 ? -15.672 11.703 8.719 1 77.69 71 LYS B C 1
ATOM 2868 O O . LYS B 1 71 ? -15.047 12.75 8.883 1 77.69 71 LYS B O 1
ATOM 2873 N N . ARG B 1 72 ? -16.734 11.461 7.977 1 80.81 72 ARG B N 1
ATOM 2874 C CA . ARG B 1 72 ? -17.219 12.641 7.258 1 80.81 72 ARG B CA 1
ATOM 2875 C C . ARG B 1 72 ? -17.656 13.727 8.227 1 80.81 72 ARG B C 1
ATOM 2877 O O . ARG B 1 72 ? -18.375 13.461 9.188 1 80.81 72 ARG B O 1
ATOM 2884 N N . THR B 1 73 ? -17.281 14.938 7.953 1 78.56 73 THR B N 1
ATOM 2885 C CA . THR B 1 73 ? -17.656 16.078 8.773 1 78.56 73 THR B CA 1
ATOM 2886 C C . THR B 1 73 ? -19.156 16.375 8.625 1 78.56 73 THR B C 1
ATOM 2888 O O . THR B 1 73 ? -19.688 16.344 7.516 1 78.56 73 THR B O 1
ATOM 2891 N N . PRO B 1 74 ? -19.781 16.578 9.711 1 72.44 74 PRO B N 1
ATOM 2892 C CA . PRO B 1 74 ? -21.203 16.938 9.633 1 72.44 74 PRO B CA 1
ATOM 2893 C C . PRO B 1 74 ? -21.453 18.156 8.75 1 72.44 74 PRO B C 1
ATOM 2895 O O . PRO B 1 74 ? -20.594 19.047 8.656 1 72.44 74 PRO B O 1
ATOM 2898 N N . ARG B 1 75 ? -22.578 18.266 8.125 1 75.31 75 ARG B N 1
ATOM 2899 C CA . ARG B 1 75 ? -22.922 19.297 7.148 1 75.31 75 ARG B CA 1
ATOM 2900 C C . ARG B 1 75 ? -22.812 20.688 7.75 1 75.31 75 ARG B C 1
ATOM 2902 O O . ARG B 1 75 ? -22.328 21.609 7.09 1 75.31 75 ARG B O 1
ATOM 2909 N N . GLY B 1 76 ? -23.203 21.062 8.945 1 72.5 76 GLY B N 1
ATOM 2910 C CA . GLY B 1 76 ? -23.188 22.375 9.57 1 72.5 76 GLY B CA 1
ATOM 2911 C C . GLY B 1 76 ? -21.781 22.891 9.836 1 72.5 76 GLY B C 1
ATOM 2912 O O . GLY B 1 76 ? -21.578 24.078 10.031 1 72.5 76 GLY B O 1
ATOM 2913 N N . ARG B 1 77 ? -20.812 22.047 9.727 1 76.56 77 ARG B N 1
ATOM 2914 C CA . ARG B 1 77 ? -19.453 22.422 10.062 1 76.56 77 ARG B CA 1
ATOM 2915 C C . ARG B 1 77 ? -18.562 22.406 8.82 1 76.56 77 ARG B C 1
ATOM 2917 O O . ARG B 1 77 ? -17.344 22.578 8.922 1 76.56 77 ARG B O 1
ATOM 2924 N N . ARG B 1 78 ? -19.109 22.328 7.594 1 80.75 78 ARG B N 1
ATOM 2925 C CA . ARG B 1 78 ? -18.328 22.125 6.375 1 80.75 78 ARG B CA 1
ATOM 2926 C C . ARG B 1 78 ? -18.156 23.422 5.605 1 80.75 78 ARG B C 1
ATOM 2928 O O . ARG B 1 78 ? -17.609 23.438 4.504 1 80.75 78 ARG B O 1
ATOM 2935 N N . GLY B 1 79 ? -18.609 24.5 6.105 1 87.56 79 GLY B N 1
ATOM 2936 C CA . GLY B 1 79 ? -18.516 25.75 5.367 1 87.56 79 GLY B CA 1
ATOM 2937 C C . GLY B 1 79 ? -17.125 26.375 5.422 1 87.56 79 GLY B C 1
ATOM 2938 O O . GLY B 1 79 ? -16.328 26.047 6.301 1 87.56 79 GLY B O 1
ATOM 2939 N N . TRP B 1 80 ? -16.797 27.172 4.391 1 93.5 80 TRP B N 1
ATOM 2940 C CA . TRP B 1 80 ? -15.555 27.922 4.363 1 93.5 80 TRP B CA 1
ATOM 2941 C C . TRP B 1 80 ? -15.594 29.078 5.359 1 93.5 80 TRP B C 1
ATOM 2943 O O . TRP B 1 80 ? -16.562 29.828 5.402 1 93.5 80 TRP B O 1
ATOM 2953 N N . LYS B 1 81 ? -14.641 29.188 6.25 1 93.44 81 LYS B N 1
ATOM 2954 C CA . LYS B 1 81 ? -14.531 30.234 7.246 1 93.44 81 LYS B CA 1
ATOM 2955 C C . LYS B 1 81 ? -13.148 30.891 7.211 1 93.44 81 LYS B C 1
ATOM 2957 O O . LYS B 1 81 ? -12.141 30.203 7.082 1 93.44 81 LYS B O 1
ATOM 2962 N N . LYS B 1 82 ? -13.195 32.219 7.305 1 94.06 82 LYS B N 1
ATOM 2963 C CA . LYS B 1 82 ? -11.953 32.969 7.27 1 94.06 82 LYS B CA 1
ATOM 2964 C C . LYS B 1 82 ? -11.305 33.031 8.648 1 94.06 82 LYS B C 1
ATOM 2966 O O . LYS B 1 82 ? -11.984 33.281 9.648 1 94.06 82 LYS B O 1
ATOM 2971 N N . PHE B 1 83 ? -9.984 32.812 8.75 1 94.25 83 PHE B N 1
ATOM 2972 C CA . PHE B 1 83 ? -9.211 32.875 9.984 1 94.25 83 PHE B CA 1
ATOM 2973 C C . PHE B 1 83 ? -7.898 33.594 9.766 1 94.25 83 PHE B C 1
ATOM 2975 O O . PHE B 1 83 ? -7.422 33.719 8.641 1 94.25 83 PHE B O 1
ATOM 2982 N N . TYR B 1 84 ? -7.453 34.219 10.82 1 93.94 84 TYR B N 1
ATOM 2983 C CA . TYR B 1 84 ? -6.035 34.531 10.891 1 93.94 84 TYR B CA 1
ATOM 2984 C C . TYR B 1 84 ? -5.234 33.375 11.461 1 93.94 84 TYR B C 1
ATOM 2986 O O . TYR B 1 84 ? -5.379 33 12.633 1 93.94 84 TYR B O 1
ATOM 2994 N N . ALA B 1 85 ? -4.438 32.75 10.609 1 95.25 85 ALA B N 1
ATOM 2995 C CA . ALA B 1 85 ? -3.697 31.547 10.977 1 95.25 85 ALA B CA 1
ATOM 2996 C C . ALA B 1 85 ? -2.295 31.891 11.469 1 95.25 85 ALA B C 1
ATOM 2998 O O . ALA B 1 85 ? -1.625 32.75 10.891 1 95.25 85 ALA B O 1
ATOM 2999 N N . VAL B 1 86 ? -1.9 31.281 12.578 1 92.81 86 VAL B N 1
ATOM 3000 C CA . VAL B 1 86 ? -0.558 31.438 13.125 1 92.81 86 VAL B CA 1
ATOM 3001 C C . VAL B 1 86 ? 0.067 30.062 13.383 1 92.81 86 VAL B C 1
ATOM 3003 O O . VAL B 1 86 ? -0.438 29.297 14.188 1 92.81 86 VAL B O 1
ATOM 3006 N N . LEU B 1 87 ? 1.11 29.781 12.602 1 94.19 87 LEU B N 1
ATOM 3007 C CA . LEU B 1 87 ? 1.881 28.578 12.859 1 94.19 87 LEU B CA 1
ATOM 3008 C C . LEU B 1 87 ? 2.953 28.828 13.914 1 94.19 87 LEU B C 1
ATOM 3010 O O . LEU B 1 87 ? 4.012 29.375 13.609 1 94.19 87 LEU B O 1
ATOM 3014 N N . LYS B 1 88 ? 2.662 28.453 15.125 1 90.81 88 LYS B N 1
ATOM 3015 C CA . LYS B 1 88 ? 3.535 28.641 16.281 1 90.81 88 LYS B CA 1
ATOM 3016 C C . LYS B 1 88 ? 3.904 27.297 16.922 1 90.81 88 LYS B C 1
ATOM 3018 O O . LYS B 1 88 ? 3.029 26.547 17.359 1 90.81 88 LYS B O 1
ATOM 3023 N N . GLY B 1 89 ? 5.246 27.062 16.953 1 89.5 89 GLY B N 1
ATOM 3024 C CA . GLY B 1 89 ? 5.633 25.703 17.312 1 89.5 89 GLY B CA 1
ATOM 3025 C C . GLY B 1 89 ? 5.102 24.656 16.359 1 89.5 89 GLY B C 1
ATOM 3026 O O . GLY B 1 89 ? 5.309 24.75 15.141 1 89.5 89 GLY B O 1
ATOM 3027 N N . THR B 1 90 ? 4.457 23.656 16.875 1 91.56 90 THR B N 1
ATOM 3028 C CA . THR B 1 90 ? 3.879 22.609 16.031 1 91.56 90 THR B CA 1
ATOM 3029 C C . THR B 1 90 ? 2.357 22.719 15.992 1 91.56 90 THR B C 1
ATOM 3031 O O . THR B 1 90 ? 1.662 21.734 15.758 1 91.56 90 THR B O 1
ATOM 3034 N N . ILE B 1 91 ? 1.913 23.906 16.25 1 90.5 91 ILE B N 1
ATOM 3035 C CA . ILE B 1 91 ? 0.469 24.109 16.312 1 90.5 91 ILE B CA 1
ATOM 3036 C C . ILE B 1 91 ? 0.06 25.203 15.328 1 90.5 91 ILE B C 1
ATOM 3038 O O . ILE B 1 91 ? 0.711 26.25 15.242 1 90.5 91 ILE B O 1
ATOM 3042 N N . LEU B 1 92 ? -0.933 25 14.555 1 94.38 92 LEU B N 1
ATOM 3043 C CA . LEU B 1 92 ? -1.579 25.984 13.703 1 94.38 92 LEU B CA 1
ATOM 3044 C C . LEU B 1 92 ? -2.809 26.578 14.391 1 94.38 92 LEU B C 1
ATOM 3046 O O . LEU B 1 92 ? -3.842 25.922 14.5 1 94.38 92 LEU B O 1
ATOM 3050 N N . TYR B 1 93 ? -2.627 27.766 14.891 1 90.81 93 TYR B N 1
ATOM 3051 C CA . TYR B 1 93 ? -3.74 28.453 15.531 1 90.81 93 TYR B CA 1
ATOM 3052 C C . TYR B 1 93 ? -4.598 29.172 14.508 1 90.81 93 TYR B C 1
ATOM 3054 O O . TYR B 1 93 ? -4.074 29.859 13.617 1 90.81 93 TYR B O 1
ATOM 3062 N N . LEU B 1 94 ? -5.91 29 14.617 1 93 94 LEU B N 1
ATOM 3063 C CA . LEU B 1 94 ? -6.867 29.656 13.734 1 93 94 LEU B CA 1
ATOM 3064 C C . LEU B 1 94 ? -7.738 30.641 14.516 1 93 94 LEU B C 1
ATOM 3066 O O . LEU B 1 94 ? -8.656 30.219 15.227 1 93 94 LEU B O 1
ATOM 3070 N N . GLN B 1 95 ? -7.375 31.844 14.32 1 90.31 95 GLN B N 1
ATOM 3071 C CA . GLN B 1 95 ? -8.062 32.875 15.078 1 90.31 95 GLN B CA 1
ATOM 3072 C C . GLN B 1 95 ? -9.164 33.531 14.242 1 90.31 95 GLN B C 1
ATOM 3074 O O . GLN B 1 95 ? -8.922 33.969 13.117 1 90.31 95 GLN B O 1
ATOM 3079 N N . LYS B 1 96 ? -10.375 33.5 14.586 1 83.75 96 LYS B N 1
ATOM 3080 C CA . LYS B 1 96 ? -11.516 34.062 13.867 1 83.75 96 LYS B CA 1
ATOM 3081 C C . LYS B 1 96 ? -11.453 35.594 13.836 1 83.75 96 LYS B C 1
ATOM 3083 O O . LYS B 1 96 ? -11.781 36.219 12.82 1 83.75 96 LYS B O 1
ATOM 3088 N N . ASP B 1 97 ? -11.039 36.25 14.891 1 73.12 97 ASP B N 1
ATOM 3089 C CA . ASP B 1 97 ? -11.039 37.719 14.953 1 73.12 97 ASP B CA 1
ATOM 3090 C C . ASP B 1 97 ? -9.703 38.281 14.492 1 73.12 97 ASP B C 1
ATOM 3092 O O . ASP B 1 97 ? -8.797 37.531 14.117 1 73.12 97 ASP B O 1
ATOM 3096 N N . GLU B 1 98 ? -9.633 39.562 14.344 1 68.69 98 GLU B N 1
ATOM 3097 C CA . GLU B 1 98 ? -8.398 40.25 13.984 1 68.69 98 GLU B CA 1
ATOM 3098 C C . GLU B 1 98 ? -7.234 39.781 14.867 1 68.69 98 GLU B C 1
ATOM 3100 O O . GLU B 1 98 ? -7.395 39.625 16.078 1 68.69 98 GLU B O 1
ATOM 3105 N N . TYR B 1 99 ? -6.266 39.25 14.086 1 69.5 99 TYR B N 1
ATOM 3106 C CA . TYR B 1 99 ? -5.059 38.844 14.805 1 69.5 99 TYR B CA 1
ATOM 3107 C C . TYR B 1 99 ? -4.562 40 15.695 1 69.5 99 TYR B C 1
ATOM 3109 O O . TYR B 1 99 ? -4.465 41.125 15.242 1 69.5 99 TYR B O 1
ATOM 3117 N N . LYS B 1 100 ? -4.492 39.781 17.031 1 66.62 100 LYS B N 1
ATOM 3118 C CA . LYS B 1 100 ? -3.785 40.688 17.922 1 66.62 100 LYS B CA 1
ATOM 3119 C C . LYS B 1 100 ? -2.627 40 18.625 1 66.62 100 LYS B C 1
ATOM 3121 O O . LYS B 1 100 ? -2.84 39.062 19.406 1 66.62 100 LYS B O 1
ATOM 3126 N N . PRO B 1 101 ? -1.351 40.312 18.109 1 63.25 101 PRO B N 1
ATOM 3127 C CA . PRO B 1 101 ? -0.167 39.656 18.656 1 63.25 101 PRO B CA 1
ATOM 3128 C C . PRO B 1 101 ? -0.215 39.5 20.172 1 63.25 101 PRO B C 1
ATOM 3130 O O . PRO B 1 101 ? 0.297 38.5 20.719 1 63.25 101 PRO B O 1
ATOM 3133 N N . ASP B 1 102 ? -0.784 40.531 20.859 1 60.78 102 ASP B N 1
ATOM 3134 C CA . ASP B 1 102 ? -0.686 40.562 22.312 1 60.78 102 ASP B CA 1
ATOM 3135 C C . ASP B 1 102 ? -1.949 40 22.969 1 60.78 102 ASP B C 1
ATOM 3137 O O . ASP B 1 102 ? -2.09 40.031 24.188 1 60.78 102 ASP B O 1
ATOM 3141 N N . LYS B 1 103 ? -2.771 39.5 22.125 1 67.19 103 LYS B N 1
ATOM 3142 C CA . LYS B 1 103 ? -4.004 39 22.719 1 67.19 103 LYS B CA 1
ATOM 3143 C C . LYS B 1 103 ? -3.895 37.5 22.984 1 67.19 103 LYS B C 1
ATOM 3145 O O . LYS B 1 103 ? -3.318 36.75 22.188 1 67.19 103 LYS B O 1
ATOM 3150 N N . ASP B 1 104 ? -4.312 37.188 24.219 1 73.69 104 ASP B N 1
ATOM 3151 C CA . ASP B 1 104 ? -4.363 35.781 24.609 1 73.69 104 ASP B CA 1
ATOM 3152 C C . ASP B 1 104 ? -5.301 35 23.703 1 73.69 104 ASP B C 1
ATOM 3154 O O . ASP B 1 104 ? -6.305 35.531 23.234 1 73.69 104 ASP B O 1
ATOM 3158 N N . LEU B 1 105 ? -4.91 33.812 23.344 1 76.31 105 LEU B N 1
ATOM 3159 C CA . LEU B 1 105 ? -5.754 32.938 22.547 1 76.31 105 LEU B CA 1
ATOM 3160 C C . LEU B 1 105 ? -7.074 32.656 23.266 1 76.31 105 LEU B C 1
ATOM 3162 O O . LEU B 1 105 ? -7.09 32.375 24.469 1 76.31 105 LEU B O 1
ATOM 3166 N N . SER B 1 106 ? -8.172 32.875 22.594 1 77.94 106 SER B N 1
ATOM 3167 C CA . SER B 1 106 ? -9.492 32.562 23.141 1 77.94 106 SER B CA 1
ATOM 3168 C C . SER B 1 106 ? -9.727 31.062 23.172 1 77.94 106 SER B C 1
ATOM 3170 O O . SER B 1 106 ? -8.945 30.297 22.625 1 77.94 106 SER B O 1
ATOM 3172 N N . GLU B 1 107 ? -10.695 30.672 23.922 1 79.44 107 GLU B N 1
ATOM 3173 C CA . GLU B 1 107 ? -11.086 29.281 23.984 1 79.44 107 GLU B CA 1
ATOM 3174 C C . GLU B 1 107 ? -11.453 28.734 22.594 1 79.44 107 GLU B C 1
ATOM 3176 O O . GLU B 1 107 ? -11.156 27.594 22.281 1 79.44 107 GLU B O 1
ATOM 3181 N N . VAL B 1 108 ? -12.109 29.641 21.891 1 80.88 108 VAL B N 1
ATOM 3182 C CA . VAL B 1 108 ? -12.531 29.25 20.547 1 80.88 108 VAL B CA 1
ATOM 3183 C C . VAL B 1 108 ? -11.305 29.016 19.672 1 80.88 108 VAL B C 1
ATOM 3185 O O . VAL B 1 108 ? -11.273 28.094 18.875 1 80.88 108 VAL B O 1
ATOM 3188 N N . ASP B 1 109 ? -10.297 29.859 19.844 1 81.69 109 ASP B N 1
ATOM 3189 C CA . ASP B 1 109 ? -9.055 29.703 19.078 1 81.69 109 ASP B CA 1
ATOM 3190 C C . ASP B 1 109 ? -8.375 28.375 19.391 1 81.69 109 ASP B C 1
ATOM 3192 O O . ASP B 1 109 ? -7.852 27.719 18.5 1 81.69 109 ASP B O 1
ATOM 3196 N N . LEU B 1 110 ? -8.469 28.062 20.625 1 80.38 110 LEU B N 1
ATOM 3197 C CA . LEU B 1 110 ? -7.848 26.812 21.062 1 80.38 110 LEU B CA 1
ATOM 3198 C C . LEU B 1 110 ? -8.602 25.609 20.5 1 80.38 110 LEU B C 1
ATOM 3200 O O . LEU B 1 110 ? -7.988 24.594 20.156 1 80.38 110 LEU B O 1
ATOM 3204 N N . LYS B 1 111 ? -9.883 25.75 20.438 1 83.56 111 LYS B N 1
ATOM 3205 C CA . LYS B 1 111 ? -10.719 24.688 19.891 1 83.56 111 LYS B CA 1
ATOM 3206 C C . LYS B 1 111 ? -10.445 24.484 18.406 1 83.56 111 LYS B C 1
ATOM 3208 O O . LYS B 1 111 ? -10.539 23.375 17.891 1 83.56 111 LYS B O 1
ATOM 3213 N N . ASN B 1 112 ? -10.039 25.578 17.719 1 88.5 112 ASN B N 1
ATOM 3214 C CA . ASN B 1 112 ? -9.812 25.531 16.281 1 88.5 112 ASN B CA 1
ATOM 3215 C C . ASN B 1 112 ? -8.359 25.219 15.961 1 88.5 112 ASN B C 1
ATOM 3217 O O . ASN B 1 112 ? -7.992 25.078 14.789 1 88.5 112 ASN B O 1
ATOM 3221 N N . ALA B 1 113 ? -7.535 25.109 17 1 90.31 113 ALA B N 1
ATOM 3222 C CA . ALA B 1 113 ? -6.109 24.875 16.797 1 90.31 113 ALA B CA 1
ATOM 3223 C C . ALA B 1 113 ? -5.859 23.484 16.234 1 90.31 113 ALA B C 1
ATOM 3225 O O . ALA B 1 113 ? -6.551 22.516 16.594 1 90.31 113 ALA B O 1
ATOM 3226 N N . ILE B 1 114 ? -4.914 23.328 15.328 1 92.25 114 ILE B N 1
ATOM 3227 C CA . ILE B 1 114 ? -4.582 22.078 14.68 1 92.25 114 ILE B CA 1
ATOM 3228 C C . ILE B 1 114 ? -3.137 21.688 14.992 1 92.25 114 ILE B C 1
ATOM 3230 O O . ILE B 1 114 ? -2.215 22.469 14.719 1 92.25 114 ILE B O 1
ATOM 3234 N N . ARG B 1 115 ? -2.934 20.547 15.602 1 89.75 115 ARG B N 1
ATOM 3235 C CA . ARG B 1 115 ? -1.59 20.016 15.805 1 89.75 115 ARG B CA 1
ATOM 3236 C C . ARG B 1 115 ? -1.017 19.469 14.5 1 89.75 115 ARG B C 1
ATOM 3238 O O . ARG B 1 115 ? -1.635 18.625 13.844 1 89.75 115 ARG B O 1
ATOM 3245 N N . VAL B 1 116 ? 0.181 19.922 14.148 1 93.81 116 VAL B N 1
ATOM 3246 C CA . VAL B 1 116 ? 0.667 19.562 12.82 1 93.81 116 VAL B CA 1
ATOM 3247 C C . VAL B 1 116 ? 1.724 18.469 12.93 1 93.81 116 VAL B C 1
ATOM 3249 O O . VAL B 1 116 ? 2.32 18.062 11.93 1 93.81 116 VAL B O 1
ATOM 3252 N N . HIS B 1 117 ? 1.957 17.891 14.211 1 91.19 117 HIS B N 1
ATOM 3253 C CA . HIS B 1 117 ? 2.82 16.719 14.328 1 91.19 117 HIS B CA 1
ATOM 3254 C C . HIS B 1 117 ? 2.373 15.602 13.383 1 91.19 117 HIS B C 1
ATOM 3256 O O . HIS B 1 117 ? 1.2 15.227 13.383 1 91.19 117 HIS B O 1
ATOM 3262 N N . HIS B 1 118 ? 3.365 15.086 12.602 1 91.38 118 HIS B N 1
ATOM 3263 C CA . HIS B 1 118 ? 3.137 13.93 11.734 1 91.38 118 HIS B CA 1
ATOM 3264 C C . HIS B 1 118 ? 2.061 14.227 10.695 1 91.38 118 HIS B C 1
ATOM 3266 O O . HIS B 1 118 ? 1.436 13.305 10.164 1 91.38 118 HIS B O 1
ATOM 3272 N N . ALA B 1 119 ? 1.79 15.523 10.5 1 93.62 119 ALA B N 1
ATOM 3273 C CA . ALA B 1 119 ? 0.804 15.906 9.492 1 93.62 119 ALA B CA 1
ATOM 3274 C C . ALA B 1 119 ? 1.452 16.047 8.117 1 93.62 119 ALA B C 1
ATOM 3276 O O . ALA B 1 119 ? 2.68 16.031 7.996 1 93.62 119 ALA B O 1
ATOM 3277 N N . LEU B 1 120 ? 0.667 16.141 7.098 1 96.75 120 LEU B N 1
ATOM 3278 C CA . LEU B 1 120 ? 1.138 16.359 5.734 1 96.75 120 LEU B CA 1
ATOM 3279 C C . LEU B 1 120 ? 0.227 17.344 5 1 96.75 120 LEU B C 1
ATOM 3281 O O . LEU B 1 120 ? -0.983 17.125 4.91 1 96.75 120 LEU B O 1
ATOM 3285 N N . ALA B 1 121 ? 0.807 18.422 4.594 1 97.81 121 ALA B N 1
ATOM 3286 C CA . ALA B 1 121 ? 0.118 19.391 3.748 1 97.81 121 ALA B CA 1
ATOM 3287 C C . ALA B 1 121 ? 0.493 19.203 2.281 1 97.81 121 ALA B C 1
ATOM 3289 O O . ALA B 1 121 ? 1.667 19.016 1.953 1 97.81 121 ALA B O 1
ATOM 3290 N N . THR B 1 122 ? -0.483 19.188 1.435 1 96.75 122 THR B N 1
ATOM 3291 C CA . THR B 1 122 ? -0.289 19.047 -0.005 1 96.75 122 THR B CA 1
ATOM 3292 C C . THR B 1 122 ? -1.248 19.969 -0.767 1 96.75 122 THR B C 1
ATOM 3294 O O . THR B 1 122 ? -2.203 20.484 -0.19 1 96.75 122 THR B O 1
ATOM 3297 N N . LYS B 1 123 ? -0.878 20.172 -1.976 1 95.12 123 LYS B N 1
ATOM 3298 C CA . LYS B 1 123 ? -1.838 20.859 -2.832 1 95.12 123 LYS B CA 1
ATOM 3299 C C . LYS B 1 123 ? -3.1 20.031 -3.027 1 95.12 123 LYS B C 1
ATOM 3301 O O . LYS B 1 123 ? -3.023 18.812 -3.232 1 95.12 123 LYS B O 1
ATOM 3306 N N . ALA B 1 124 ? -4.195 20.688 -2.885 1 94.44 124 ALA B N 1
ATOM 3307 C CA . ALA B 1 124 ? -5.453 19.984 -3.145 1 94.44 124 ALA B CA 1
ATOM 3308 C C . ALA B 1 124 ? -5.711 19.859 -4.645 1 94.44 124 ALA B C 1
ATOM 3310 O O . ALA B 1 124 ? -6.504 20.609 -5.207 1 94.44 124 ALA B O 1
ATOM 3311 N N . SER B 1 125 ? -5.148 18.906 -5.273 1 87 125 SER B N 1
ATOM 3312 C CA . SER B 1 125 ? -5.238 18.766 -6.723 1 87 125 SER B CA 1
ATOM 3313 C C . SER B 1 125 ? -6.617 18.266 -7.145 1 87 125 SER B C 1
ATOM 3315 O O . SER B 1 125 ? -7.047 18.5 -8.273 1 87 125 SER B O 1
ATOM 3317 N N . ASP B 1 126 ? -7.277 17.625 -6.32 1 80.88 126 ASP B N 1
ATOM 3318 C CA . ASP B 1 126 ? -8.594 17.078 -6.621 1 80.88 126 ASP B CA 1
ATOM 3319 C C . ASP B 1 126 ? -9.688 18.109 -6.363 1 80.88 126 ASP B C 1
ATOM 3321 O O . ASP B 1 126 ? -10.875 17.844 -6.59 1 80.88 126 ASP B O 1
ATOM 3325 N N . TYR B 1 127 ? -9.258 19.172 -5.812 1 81.56 127 TYR B N 1
ATOM 3326 C CA . TYR B 1 127 ? -10.227 20.219 -5.5 1 81.56 127 TYR B CA 1
ATOM 3327 C C . TYR B 1 127 ? -10.18 21.328 -6.539 1 81.56 127 TYR B C 1
ATOM 3329 O O . TYR B 1 127 ? -9.156 22 -6.691 1 81.56 127 TYR B O 1
ATOM 3337 N N . SER B 1 128 ? -11.195 21.484 -7.352 1 84.94 128 SER B N 1
ATOM 3338 C CA . SER B 1 128 ? -11.18 22.406 -8.477 1 84.94 128 SER B CA 1
ATOM 3339 C C . SER B 1 128 ? -12.086 23.609 -8.219 1 84.94 128 SER B C 1
ATOM 3341 O O . SER B 1 128 ? -12.047 24.594 -8.953 1 84.94 128 SER B O 1
ATOM 3343 N N . LYS B 1 129 ? -12.859 23.703 -7.238 1 87.44 129 LYS B N 1
ATOM 3344 C CA . LYS B 1 129 ? -13.844 24.75 -7.012 1 87.44 129 LYS B CA 1
ATOM 3345 C C . LYS B 1 129 ? -13.164 26.047 -6.582 1 87.44 129 LYS B C 1
ATOM 3347 O O . LYS B 1 129 ? -13.68 27.141 -6.852 1 87.44 129 LYS B O 1
ATOM 3352 N N . LYS B 1 130 ? -12.094 25.969 -5.891 1 92.06 130 LYS B N 1
ATOM 3353 C CA . LYS B 1 130 ? -11.344 27.125 -5.434 1 92.06 130 LYS B CA 1
ATOM 3354 C C . LYS B 1 130 ? -9.867 27.031 -5.82 1 92.06 130 LYS B C 1
ATOM 3356 O O . LYS B 1 130 ? -9.336 25.922 -5.949 1 92.06 130 LYS B O 1
ATOM 3361 N N . SER B 1 131 ? -9.359 28.172 -6.039 1 94.06 131 SER B N 1
ATOM 3362 C CA . SER B 1 131 ? -7.945 28.219 -6.395 1 94.06 131 SER B CA 1
ATOM 3363 C C . SER B 1 131 ? -7.062 28.297 -5.152 1 94.06 131 SER B C 1
ATOM 3365 O O . SER B 1 131 ? -7.52 28.703 -4.086 1 94.06 131 SER B O 1
ATOM 3367 N N . ASN B 1 132 ? -5.859 27.875 -5.258 1 96.75 132 ASN B N 1
ATOM 3368 C CA . ASN B 1 132 ? -4.824 27.984 -4.238 1 96.75 132 ASN B CA 1
ATOM 3369 C C . ASN B 1 132 ? -5.242 27.312 -2.934 1 96.75 132 ASN B C 1
ATOM 3371 O O . ASN B 1 132 ? -5.133 27.906 -1.859 1 96.75 132 ASN B O 1
ATOM 3375 N N . VAL B 1 133 ? -5.758 26.109 -3.086 1 97.69 133 VAL B N 1
ATOM 3376 C CA . VAL B 1 133 ? -6.246 25.359 -1.934 1 97.69 133 VAL B CA 1
ATOM 3377 C C . VAL B 1 133 ? -5.223 24.297 -1.534 1 97.69 133 VAL B C 1
ATOM 3379 O O . VAL B 1 133 ? -4.715 23.562 -2.385 1 97.69 133 VAL B O 1
ATOM 3382 N N . LEU B 1 134 ? -4.7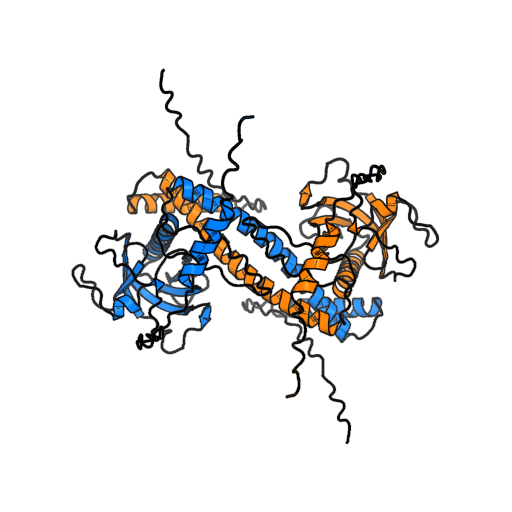89 24.344 -0.245 1 97.19 134 LEU B N 1
ATOM 3383 C CA . LEU B 1 134 ? -3.957 23.266 0.285 1 97.19 134 LEU B CA 1
ATOM 3384 C C . LEU B 1 134 ? -4.781 22.312 1.148 1 97.19 134 LEU B C 1
ATOM 3386 O O . LEU B 1 134 ? -5.781 22.719 1.742 1 97.19 134 LEU B O 1
ATOM 3390 N N . LYS B 1 135 ? -4.449 21.078 1.156 1 97.38 135 LYS B N 1
ATOM 3391 C CA . LYS B 1 135 ? -5.047 20.016 1.965 1 97.38 135 LYS B CA 1
ATOM 3392 C C . LYS B 1 135 ? -4.125 19.625 3.115 1 97.38 135 LYS B C 1
ATOM 3394 O O . LYS B 1 135 ? -2.941 19.344 2.904 1 97.38 135 LYS B O 1
ATOM 3399 N N . LEU B 1 136 ? -4.645 19.734 4.285 1 96.88 136 LEU B N 1
ATOM 3400 C CA . LEU B 1 136 ? -3.895 19.344 5.477 1 96.88 136 LEU B CA 1
ATOM 3401 C C . LEU B 1 136 ? -4.496 18.094 6.109 1 96.88 136 LEU B C 1
ATOM 3403 O O . LEU B 1 136 ? -5.652 18.109 6.531 1 96.88 136 LEU B O 1
ATOM 3407 N N . LYS B 1 137 ? -3.727 17.031 6.078 1 94.88 137 LYS B N 1
ATOM 3408 C CA . LYS B 1 137 ? -4.117 15.812 6.766 1 94.88 137 LYS B CA 1
ATOM 3409 C C . LYS B 1 137 ? -3.291 15.609 8.039 1 94.88 137 LYS B C 1
ATOM 3411 O O . LYS B 1 137 ? -2.061 15.633 7.992 1 94.88 137 LYS B O 1
ATOM 3416 N N . THR B 1 138 ? -3.957 15.422 9.164 1 91.62 138 THR B N 1
ATOM 3417 C CA . THR B 1 138 ? -3.273 15.305 10.453 1 91.62 138 THR B CA 1
ATOM 3418 C C . THR B 1 138 ? -3.047 13.836 10.805 1 91.62 138 THR B C 1
ATOM 3420 O O . THR B 1 138 ? -3.521 12.945 10.102 1 91.62 138 THR B O 1
ATOM 3423 N N . ALA B 1 139 ? -2.277 13.594 11.898 1 85 139 ALA B N 1
ATOM 3424 C CA . ALA B 1 139 ? -1.915 12.25 12.344 1 85 139 ALA B CA 1
ATOM 3425 C C . ALA B 1 139 ? -3.156 11.422 12.672 1 85 139 ALA B C 1
ATOM 3427 O O . ALA B 1 139 ? -3.166 10.203 12.492 1 85 139 ALA B O 1
ATOM 3428 N N . ASP B 1 140 ? -4.168 12.078 13.148 1 80.25 140 ASP B N 1
ATOM 3429 C CA . ASP B 1 140 ? -5.398 11.375 13.516 1 80.25 140 ASP B CA 1
ATOM 3430 C C . ASP B 1 140 ? -6.371 11.328 12.344 1 80.25 140 ASP B C 1
ATOM 3432 O O . ASP B 1 140 ? -7.574 11.141 12.539 1 80.25 140 ASP B O 1
ATOM 3436 N N . TRP B 1 141 ? -5.961 11.68 11.188 1 86.69 141 TRP B N 1
ATOM 3437 C CA . TRP B 1 141 ? -6.641 11.484 9.906 1 86.69 141 TRP B CA 1
ATOM 3438 C C . TRP B 1 141 ? -7.723 12.531 9.695 1 86.69 141 TRP B C 1
ATOM 3440 O O . TRP B 1 141 ? -8.648 12.328 8.906 1 86.69 141 TRP B O 1
ATOM 3450 N N . ARG B 1 142 ? -7.68 13.633 10.391 1 88.25 142 ARG B N 1
ATOM 3451 C CA . ARG B 1 142 ? -8.508 14.773 10.023 1 88.25 142 ARG B CA 1
ATOM 3452 C C . ARG B 1 142 ? -8 15.438 8.75 1 88.25 142 ARG B C 1
ATOM 3454 O O . ARG B 1 142 ? -6.801 15.391 8.461 1 88.25 142 ARG B O 1
ATOM 3461 N N . VAL B 1 143 ? -8.961 15.914 7.988 1 93.62 143 VAL B N 1
ATOM 3462 C CA . VAL B 1 143 ? -8.578 16.578 6.746 1 93.62 143 VAL B CA 1
ATOM 3463 C C . VAL B 1 143 ? -9.188 17.984 6.703 1 93.62 143 VAL B C 1
ATOM 3465 O O . VAL B 1 143 ? -10.391 18.156 6.941 1 93.62 143 VAL B O 1
ATOM 3468 N N . PHE B 1 144 ? -8.336 18.969 6.477 1 94.5 144 PHE B N 1
ATOM 3469 C CA . PHE B 1 144 ? -8.75 20.359 6.324 1 94.5 144 PHE B CA 1
ATOM 3470 C C . PHE B 1 144 ? -8.352 20.891 4.953 1 94.5 144 PHE B C 1
ATOM 3472 O O . PHE B 1 144 ? -7.301 20.531 4.422 1 94.5 144 PHE B O 1
ATOM 3479 N N . LEU B 1 145 ? -9.18 21.688 4.441 1 96.06 145 LEU B N 1
ATOM 3480 C CA . LEU B 1 145 ? -8.836 22.469 3.256 1 96.06 145 LEU B CA 1
ATOM 3481 C C . LEU B 1 145 ? -8.641 23.938 3.607 1 96.06 145 LEU B C 1
ATOM 3483 O O . LEU B 1 145 ? -9.422 24.5 4.379 1 96.06 145 LEU B O 1
ATOM 3487 N N . PHE B 1 146 ? -7.582 24.531 3.113 1 97.56 146 PHE B N 1
ATOM 3488 C CA . PHE B 1 146 ? -7.285 25.938 3.32 1 97.56 146 PHE B CA 1
ATOM 3489 C C . PHE B 1 146 ? -7.094 26.656 1.989 1 97.56 146 PHE B C 1
ATOM 3491 O O . PHE B 1 146 ? -6.281 26.234 1.163 1 97.56 146 PHE B O 1
ATOM 3498 N N . GLN B 1 147 ? -7.812 27.672 1.85 1 97.38 147 GLN B N 1
ATOM 3499 C CA . GLN B 1 147 ? -7.582 28.531 0.691 1 97.38 147 GLN B CA 1
ATOM 3500 C C . GLN B 1 147 ? -6.664 29.688 1.044 1 97.38 147 GLN B C 1
ATOM 3502 O O . GLN B 1 147 ? -6.914 30.422 2.008 1 97.38 147 GLN B O 1
ATOM 3507 N N . ALA B 1 148 ? -5.566 29.828 0.349 1 97.81 148 ALA B N 1
ATOM 3508 C CA . ALA B 1 148 ? -4.633 30.938 0.513 1 97.81 148 ALA B CA 1
ATOM 3509 C C . ALA B 1 148 ? -4.926 32.062 -0.481 1 97.81 148 ALA B C 1
ATOM 3511 O O . ALA B 1 148 ? -5.559 31.828 -1.515 1 97.81 148 ALA B O 1
ATOM 3512 N N . PRO B 1 149 ? -4.469 33.25 -0.145 1 96.5 149 PRO B N 1
ATOM 3513 C CA . PRO B 1 149 ? -4.734 34.375 -1.022 1 96.5 149 PRO B CA 1
ATOM 3514 C C . PRO B 1 149 ? -4.043 34.281 -2.377 1 96.5 149 PRO B C 1
ATOM 3516 O O . PRO B 1 149 ? -4.484 34.875 -3.357 1 96.5 149 PRO B O 1
ATOM 3519 N N . SER B 1 150 ? -2.947 33.531 -2.482 1 96.69 150 SER B N 1
ATOM 3520 C CA . SER B 1 150 ? -2.211 33.344 -3.729 1 96.69 150 SER B CA 1
ATOM 3521 C C . SER B 1 150 ? -1.561 31.984 -3.789 1 96.69 150 SER B C 1
ATOM 3523 O O . SER B 1 150 ? -1.483 31.281 -2.779 1 96.69 150 SER B O 1
ATOM 3525 N N . LYS B 1 151 ? -1.117 31.594 -4.984 1 95.25 151 LYS B N 1
ATOM 3526 C CA . LYS B 1 151 ? -0.404 30.328 -5.172 1 95.25 151 LYS B CA 1
ATOM 3527 C C . LYS B 1 151 ? 0.893 30.312 -4.371 1 95.25 151 LYS B C 1
ATOM 3529 O O . LYS B 1 151 ? 1.244 29.281 -3.779 1 95.25 151 LYS B O 1
ATOM 3534 N N . GLU B 1 152 ? 1.582 31.422 -4.371 1 94.62 152 GLU B N 1
ATOM 3535 C CA . GLU B 1 152 ? 2.836 31.547 -3.635 1 94.62 152 GLU B CA 1
ATOM 3536 C C . GLU B 1 152 ? 2.619 31.344 -2.139 1 94.62 152 GLU B C 1
ATOM 3538 O O . GLU B 1 152 ? 3.383 30.625 -1.485 1 94.62 152 GLU B O 1
ATOM 3543 N N . GLU B 1 153 ? 1.555 31.969 -1.696 1 96.75 153 GLU B N 1
ATOM 3544 C CA . GLU B 1 153 ? 1.229 31.812 -0.281 1 96.75 153 GLU B CA 1
ATOM 3545 C C . GLU B 1 153 ? 0.842 30.375 0.047 1 96.75 153 GLU B C 1
ATOM 3547 O O . GLU B 1 153 ? 1.218 29.844 1.097 1 96.75 153 GLU B O 1
ATOM 3552 N N . MET B 1 154 ? 0.054 29.797 -0.829 1 97.25 154 MET B N 1
ATOM 3553 C CA . MET B 1 154 ? -0.348 28.406 -0.646 1 97.25 154 MET B CA 1
ATOM 3554 C C . MET B 1 154 ? 0.871 27.5 -0.519 1 97.25 154 MET B C 1
ATOM 3556 O O . MET B 1 154 ? 0.962 26.703 0.417 1 97.25 154 MET B O 1
ATOM 3560 N N . LEU B 1 155 ? 1.812 27.641 -1.426 1 95.81 155 LEU B N 1
ATOM 3561 C CA . LEU B 1 155 ? 3.018 26.812 -1.449 1 95.81 155 LEU B CA 1
ATOM 3562 C C . LEU B 1 155 ? 3.883 27.078 -0.223 1 95.81 155 LEU B C 1
ATOM 3564 O O . LEU B 1 155 ? 4.488 26.156 0.327 1 95.81 155 LEU B O 1
ATOM 3568 N N . SER B 1 156 ? 3.947 28.312 0.17 1 96.38 156 SER B N 1
ATOM 3569 C CA . SER B 1 156 ? 4.707 28.672 1.361 1 96.38 156 SER B CA 1
ATOM 3570 C C . SER B 1 156 ? 4.129 28.016 2.609 1 96.38 156 SER B C 1
ATOM 3572 O O . SER B 1 156 ? 4.875 27.484 3.439 1 96.38 156 SER B O 1
ATOM 3574 N N . TRP B 1 157 ? 2.822 28.047 2.729 1 97.88 157 TRP B N 1
ATOM 3575 C CA . TRP B 1 157 ? 2.17 27.391 3.859 1 97.88 157 TRP B CA 1
ATOM 3576 C C . TRP B 1 157 ? 2.457 25.891 3.861 1 97.88 157 TRP B C 1
ATOM 3578 O O . TRP B 1 157 ? 2.779 25.312 4.902 1 97.88 157 TRP B O 1
ATOM 3588 N N . ILE B 1 158 ? 2.33 25.297 2.717 1 97.56 158 ILE B N 1
ATOM 3589 C CA . ILE B 1 158 ? 2.58 23.859 2.594 1 97.56 158 ILE B CA 1
ATOM 3590 C C . ILE B 1 158 ? 4.004 23.547 3.053 1 97.56 158 ILE B C 1
ATOM 3592 O O . ILE B 1 158 ? 4.211 22.641 3.859 1 97.56 158 ILE B O 1
ATOM 3596 N N . LEU B 1 159 ? 4.926 24.328 2.574 1 96 159 LEU B N 1
ATOM 3597 C CA . LEU B 1 159 ? 6.332 24.094 2.898 1 96 159 LEU B CA 1
ATOM 3598 C C . LEU B 1 159 ? 6.578 24.266 4.395 1 96 159 LEU B C 1
ATOM 3600 O O . LEU B 1 159 ? 7.219 23.422 5.023 1 96 159 LEU B O 1
ATOM 3604 N N . ARG B 1 160 ? 6.113 25.312 4.969 1 96.12 160 ARG B N 1
ATOM 3605 C CA . ARG B 1 160 ? 6.395 25.625 6.363 1 96.12 160 ARG B CA 1
ATOM 3606 C C . ARG B 1 160 ? 5.742 24.609 7.297 1 96.12 160 ARG B C 1
ATOM 3608 O O . ARG B 1 160 ? 6.348 24.188 8.281 1 96.12 160 ARG B O 1
ATOM 3615 N N . ILE B 1 161 ? 4.523 24.266 7 1 96.88 161 ILE B N 1
ATOM 3616 C CA . ILE B 1 161 ? 3.828 23.281 7.809 1 96.88 161 ILE B CA 1
ATOM 3617 C C . ILE B 1 161 ? 4.602 21.953 7.781 1 96.88 161 ILE B C 1
ATOM 3619 O O . ILE B 1 161 ? 4.852 21.359 8.828 1 96.88 161 ILE B O 1
ATOM 3623 N N . ASN B 1 162 ? 4.93 21.531 6.609 1 95.94 162 ASN B N 1
ATOM 3624 C CA . ASN B 1 162 ? 5.637 20.266 6.461 1 95.94 162 ASN B CA 1
ATOM 3625 C C . ASN B 1 162 ? 7.027 20.328 7.086 1 95.94 162 ASN B C 1
ATOM 3627 O O . ASN B 1 162 ? 7.512 19.328 7.633 1 95.94 162 ASN B O 1
ATOM 3631 N N . LEU B 1 163 ? 7.672 21.453 6.953 1 93.88 163 LEU B N 1
ATOM 3632 C CA . LEU B 1 163 ? 8.992 21.625 7.543 1 93.88 163 LEU B CA 1
ATOM 3633 C C . LEU B 1 163 ? 8.938 21.484 9.062 1 93.88 163 LEU B C 1
ATOM 3635 O O . LEU B 1 163 ? 9.734 20.75 9.648 1 93.88 163 LEU B O 1
ATOM 3639 N N . VAL B 1 164 ? 8.039 22.141 9.656 1 92.88 164 VAL B N 1
ATOM 3640 C CA . VAL B 1 164 ? 7.855 22.094 11.102 1 92.88 164 VAL B CA 1
ATOM 3641 C C . VAL B 1 164 ? 7.555 20.656 11.539 1 92.88 164 VAL B C 1
ATOM 3643 O O . VAL B 1 164 ? 8.156 20.156 12.484 1 92.88 164 VAL B O 1
ATOM 3646 N N . ALA B 1 165 ? 6.656 20.047 10.875 1 93.56 165 ALA B N 1
ATOM 3647 C CA . ALA B 1 165 ? 6.312 18.672 11.203 1 93.56 165 ALA B CA 1
ATOM 3648 C C . ALA B 1 165 ? 7.52 17.75 11.039 1 93.56 165 ALA B C 1
ATOM 3650 O O . ALA B 1 165 ? 7.75 16.875 11.875 1 93.56 165 ALA B O 1
ATOM 3651 N N . ALA B 1 166 ? 8.273 17.922 9.984 1 92.5 166 ALA B N 1
ATOM 3652 C CA . ALA B 1 166 ? 9.438 17.094 9.703 1 92.5 166 ALA B CA 1
ATOM 3653 C C . ALA B 1 166 ? 10.492 17.234 10.797 1 92.5 166 ALA B C 1
ATOM 3655 O O . ALA B 1 166 ? 11.07 16.234 11.242 1 92.5 166 ALA B O 1
ATOM 3656 N N . ILE B 1 167 ? 10.695 18.406 11.234 1 89 167 ILE B N 1
ATOM 3657 C CA . ILE B 1 167 ? 11.781 18.719 12.156 1 89 167 ILE B CA 1
ATOM 3658 C C . ILE B 1 167 ? 11.406 18.281 13.57 1 89 167 ILE B C 1
ATOM 3660 O O . ILE B 1 167 ? 12.258 17.797 14.32 1 89 167 ILE B O 1
ATOM 3664 N N . PHE B 1 168 ? 10.188 18.391 13.898 1 88.81 168 PHE B N 1
ATOM 3665 C CA . PHE B 1 168 ? 9.906 18.344 15.328 1 88.81 168 PHE B CA 1
ATOM 3666 C C . PHE B 1 168 ? 9.125 17.078 15.688 1 88.81 168 PHE B C 1
ATOM 3668 O O . PHE B 1 168 ? 9.023 16.719 16.859 1 88.81 168 PHE B O 1
ATOM 3675 N N . SER B 1 169 ? 8.531 16.438 14.695 1 88.38 169 SER B N 1
ATOM 3676 C CA . SER B 1 169 ? 7.758 15.25 15.008 1 88.38 169 SER B CA 1
ATOM 3677 C C . SER B 1 169 ? 8.656 14.133 15.547 1 88.38 169 SER B C 1
ATOM 3679 O O . SER B 1 169 ? 9.672 13.797 14.938 1 88.38 169 SER B O 1
ATOM 3681 N N . ALA B 1 170 ? 8.25 13.57 16.625 1 84.5 170 ALA B N 1
ATOM 3682 C CA . ALA B 1 170 ? 9 12.469 17.234 1 84.5 170 ALA B CA 1
ATOM 3683 C C . ALA B 1 170 ? 8.688 11.148 16.531 1 84.5 170 ALA B C 1
ATOM 3685 O O . ALA B 1 170 ? 7.594 10.961 16 1 84.5 170 ALA B O 1
ATOM 3686 N N . PRO B 1 171 ? 9.688 10.305 16.562 1 76.75 171 PRO B N 1
ATOM 3687 C CA . PRO B 1 171 ? 9.453 9 15.93 1 76.75 171 PRO B CA 1
ATOM 3688 C C . PRO B 1 171 ? 8.289 8.242 16.562 1 76.75 171 PRO B C 1
ATOM 3690 O O . PRO B 1 171 ? 8.016 8.391 17.75 1 76.75 171 PRO B O 1
ATOM 3693 N N . ALA B 1 172 ? 7.695 7.531 15.672 1 73.62 172 ALA B N 1
ATOM 3694 C CA . ALA B 1 172 ? 6.562 6.719 16.109 1 73.62 172 ALA B CA 1
ATOM 3695 C C . ALA B 1 172 ? 6.996 5.668 17.125 1 73.62 172 ALA B C 1
ATOM 3697 O O . ALA B 1 172 ? 8.148 5.23 17.125 1 73.62 172 ALA B O 1
ATOM 3698 N N . PHE B 1 173 ? 6.004 5.344 18 1 61.69 173 PHE B N 1
ATOM 3699 C CA . PHE B 1 173 ? 6.258 4.285 18.969 1 61.69 173 PHE B CA 1
ATOM 3700 C C . PHE B 1 173 ? 6.266 2.918 18.297 1 61.69 173 PHE B C 1
ATOM 3702 O O . PHE B 1 173 ? 5.559 2.709 17.297 1 61.69 173 PHE B O 1
ATOM 3709 N N . PRO B 1 174 ? 7.207 2.064 18.703 1 55.53 174 PRO B N 1
ATOM 3710 C CA . PRO B 1 174 ? 7.16 0.709 18.156 1 55.53 174 PRO B CA 1
ATOM 3711 C C . PRO B 1 174 ? 5.773 0.076 18.266 1 55.53 174 PRO B C 1
ATOM 3713 O O . PRO B 1 174 ? 5.047 0.331 19.219 1 55.53 174 PRO B O 1
ATOM 3716 N N . ALA B 1 175 ? 5.234 -0.347 17.125 1 53.28 175 ALA B N 1
ATOM 3717 C CA . ALA B 1 175 ? 3.908 -0.957 17.078 1 53.28 175 ALA B CA 1
ATOM 3718 C C . ALA B 1 175 ? 3.713 -1.931 18.234 1 53.28 175 ALA B C 1
ATOM 3720 O O . ALA B 1 175 ? 4.629 -2.676 18.594 1 53.28 175 ALA B O 1
ATOM 3721 N N . ALA B 1 176 ? 2.832 -1.503 19.125 1 45.38 176 ALA B N 1
ATOM 3722 C CA . ALA B 1 176 ? 2.463 -2.492 20.125 1 45.38 176 ALA B CA 1
ATOM 3723 C C . ALA B 1 176 ? 2.072 -3.816 19.484 1 45.38 176 ALA B C 1
ATOM 3725 O O . ALA B 1 176 ? 1.531 -3.838 18.375 1 45.38 176 ALA B O 1
ATOM 3726 N N . ILE B 1 177 ? 2.805 -4.816 19.609 1 43.59 177 ILE B N 1
ATOM 3727 C CA . ILE B 1 177 ? 2.455 -6.172 19.188 1 43.59 177 ILE B CA 1
ATOM 3728 C C . ILE B 1 177 ? 0.954 -6.391 19.375 1 43.59 177 ILE B C 1
ATOM 3730 O O . ILE B 1 177 ? 0.448 -6.395 20.5 1 43.59 177 ILE B O 1
ATOM 3734 N N . CYS B 1 178 ? 0.238 -5.535 18.875 1 41.38 178 CYS B N 1
ATOM 3735 C CA . CYS B 1 178 ? -1.143 -5.914 19.156 1 41.38 178 CYS B CA 1
ATOM 3736 C C . CYS B 1 178 ? -1.568 -7.094 18.297 1 41.38 178 CYS B C 1
ATOM 3738 O O . CYS B 1 178 ? -1.098 -7.242 17.156 1 41.38 178 CYS B O 1
ATOM 3740 N N . SER B 1 179 ? -1.767 -8.156 18.875 1 40.5 179 SER B N 1
ATOM 3741 C CA . SER B 1 179 ? -2.365 -9.391 18.375 1 40.5 179 SER B CA 1
ATOM 3742 C C . SER B 1 179 ? -3.424 -9.102 17.312 1 40.5 179 SER B C 1
ATOM 3744 O O . SER B 1 179 ? -4.148 -10.008 16.891 1 40.5 179 SER B O 1
ATOM 3746 N N . MET B 1 180 ? -3.756 -7.789 17.062 1 44.91 180 MET B N 1
ATOM 3747 C CA . MET B 1 180 ? -5.102 -7.656 16.516 1 44.91 180 MET B CA 1
ATOM 3748 C C . MET B 1 180 ? -5.105 -7.957 15.023 1 44.91 180 MET B C 1
ATOM 3750 O O . MET B 1 180 ? -4.203 -7.539 14.297 1 44.91 180 MET B O 1
ATOM 3754 N N . LYS B 1 181 ? -5.926 -8.898 14.617 1 56.41 181 LYS B N 1
ATOM 3755 C CA . LYS B 1 181 ? -6.359 -9.367 13.305 1 56.41 181 LYS B CA 1
ATOM 3756 C C . LYS B 1 181 ? -6.719 -8.195 12.391 1 56.41 181 LYS B C 1
ATOM 3758 O O . LYS B 1 181 ? -6.484 -8.25 11.18 1 56.41 181 LYS B O 1
ATOM 3763 N N . LYS B 1 182 ? -7.27 -7.082 13.102 1 64 182 LYS B N 1
ATOM 3764 C CA . LYS B 1 182 ? -7.754 -5.973 12.281 1 64 182 LYS B CA 1
ATOM 3765 C C . LYS B 1 182 ? -6.762 -4.812 12.289 1 64 182 LYS B C 1
ATOM 3767 O O . LYS B 1 182 ? -6.125 -4.539 13.305 1 64 182 LYS B O 1
ATOM 3772 N N . PHE B 1 183 ? -6.547 -4.258 11.234 1 70.62 183 PHE B N 1
ATOM 3773 C CA . PHE B 1 183 ? -5.641 -3.123 11.094 1 70.62 183 PHE B CA 1
ATOM 3774 C C . PHE B 1 183 ? -6.059 -1.978 12.008 1 70.62 183 PHE B C 1
ATOM 3776 O O . PHE B 1 183 ? -7.23 -1.6 12.039 1 70.62 183 PHE B O 1
ATOM 3783 N N . CYS B 1 184 ? -5.145 -1.564 12.906 1 66.06 184 CYS B N 1
ATOM 3784 C CA . CYS B 1 184 ? -5.309 -0.352 13.703 1 66.06 184 CYS B CA 1
ATOM 3785 C C . CYS B 1 184 ? -4.184 0.638 13.422 1 66.06 184 CYS B C 1
ATOM 3787 O O . CYS B 1 184 ? -3.014 0.258 13.375 1 66.06 184 CYS B O 1
ATOM 3789 N N . ARG B 1 185 ? -4.531 1.901 13.18 1 69.56 185 ARG B N 1
ATOM 3790 C CA . ARG B 1 185 ? -3.541 2.947 12.938 1 69.56 185 ARG B CA 1
ATOM 3791 C C . ARG B 1 185 ? -2.664 3.17 14.164 1 69.56 185 ARG B C 1
ATOM 3793 O O . ARG B 1 185 ? -3.172 3.314 15.273 1 69.56 185 ARG B O 1
ATOM 3800 N N . PRO B 1 186 ? -1.447 3.154 13.953 1 67.19 186 PRO B N 1
ATOM 3801 C CA . PRO B 1 186 ? -0.555 3.408 15.086 1 67.19 186 PRO B CA 1
ATOM 3802 C C . PRO B 1 186 ? -0.749 4.797 15.695 1 67.19 186 PRO B C 1
ATOM 3804 O O . PRO B 1 186 ? -1.053 5.75 14.969 1 67.19 186 PRO B O 1
ATOM 3807 N N . LEU B 1 187 ? -0.606 4.844 17.016 1 68.38 187 LEU B N 1
ATOM 3808 C CA . LEU B 1 187 ? -0.639 6.137 17.688 1 68.38 187 LEU B CA 1
ATOM 3809 C C . LEU B 1 187 ? 0.692 6.867 17.531 1 68.38 187 LEU B C 1
ATOM 3811 O O . LEU B 1 187 ? 1.756 6.27 17.719 1 68.38 187 LEU B O 1
ATOM 3815 N N . LEU B 1 188 ? 0.646 8.047 17.109 1 74.62 188 LEU B N 1
ATOM 3816 C CA . LEU B 1 188 ? 1.844 8.852 16.906 1 74.62 188 LEU B CA 1
ATOM 3817 C C . LEU B 1 188 ? 1.994 9.898 18 1 74.62 188 LEU B C 1
ATOM 3819 O O . LEU B 1 188 ? 1.003 10.469 18.469 1 74.62 188 LEU B O 1
ATOM 3823 N N . PRO B 1 189 ? 3.209 10.117 18.5 1 72.75 189 PRO B N 1
ATOM 3824 C CA . PRO B 1 189 ? 3.436 11.078 19.578 1 72.75 189 PRO B CA 1
ATOM 3825 C C . PRO B 1 189 ? 3.189 12.523 19.156 1 72.75 189 PRO B C 1
ATOM 3827 O O . PRO B 1 189 ? 3.367 12.859 17.984 1 72.75 189 PRO B O 1
ATOM 3830 N N . SER B 1 190 ? 2.783 13.328 20.141 1 74.19 190 SER B N 1
ATOM 3831 C CA . SER B 1 190 ? 2.629 14.766 19.922 1 74.19 190 SER B CA 1
ATOM 3832 C C . SER B 1 190 ? 3.783 15.547 20.547 1 74.19 190 SER B C 1
ATOM 3834 O O . SER B 1 190 ? 3.807 16.781 20.484 1 74.19 190 SER B O 1
ATOM 3836 N N . SER B 1 191 ? 4.762 14.82 2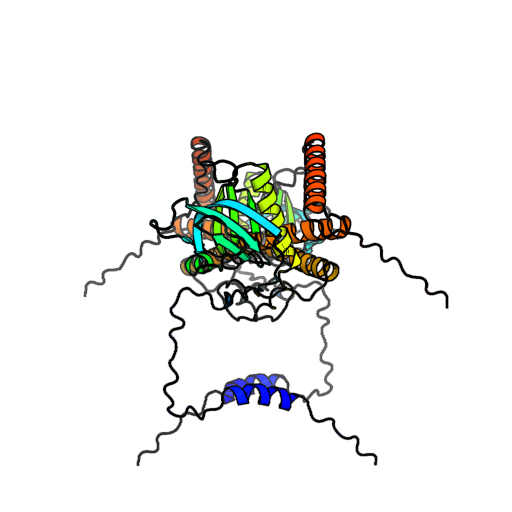1.047 1 74.06 191 SER B N 1
ATOM 3837 C CA . SER B 1 191 ? 5.93 15.461 21.641 1 74.06 191 SER B CA 1
ATOM 3838 C C . SER B 1 191 ? 7.004 15.75 20.594 1 74.06 191 SER B C 1
ATOM 3840 O O . SER B 1 191 ? 7.008 15.141 19.531 1 74.06 191 SER B O 1
ATOM 3842 N N . MET B 1 192 ? 7.883 16.703 20.922 1 79.12 192 MET B N 1
ATOM 3843 C CA . MET B 1 192 ? 8.977 17.047 20.031 1 79.12 192 MET B CA 1
ATOM 3844 C C . MET B 1 192 ? 10.102 16.016 20.109 1 79.12 192 MET B C 1
ATOM 3846 O O . MET B 1 192 ? 10.406 15.508 21.188 1 79.12 192 MET B O 1
ATOM 3850 N N . THR B 1 193 ? 10.609 15.805 19 1 83.38 193 THR B N 1
ATOM 3851 C CA . THR B 1 193 ? 11.695 14.828 18.938 1 83.38 193 THR B CA 1
ATOM 3852 C C . THR B 1 193 ? 12.93 15.352 19.688 1 83.38 193 THR B C 1
ATOM 3854 O O . THR B 1 193 ? 13.18 16.547 19.703 1 83.38 193 THR B O 1
ATOM 3857 N N . LYS B 1 194 ? 13.664 14.445 20.25 1 83.69 194 LYS B N 1
ATOM 3858 C CA . LYS B 1 194 ? 14.914 14.773 20.906 1 83.69 194 LYS B CA 1
ATOM 3859 C C . LYS B 1 194 ? 16.109 14.469 20.016 1 83.69 194 LYS B C 1
ATOM 3861 O O . LYS B 1 194 ? 17.266 14.711 20.406 1 83.69 194 LYS B O 1
ATOM 3866 N N . LEU B 1 195 ? 15.867 14.023 18.859 1 84.19 195 LEU B N 1
ATOM 3867 C CA . LEU B 1 195 ? 16.922 13.648 17.922 1 84.19 195 LEU B CA 1
ATOM 3868 C C . LEU B 1 195 ? 17.359 14.844 17.094 1 84.19 195 LEU B C 1
ATOM 3870 O O . LEU B 1 195 ? 16.547 15.719 16.781 1 84.19 195 LEU B O 1
ATOM 3874 N N . CYS B 1 196 ? 18.656 14.828 16.859 1 89.25 196 CYS B N 1
ATOM 3875 C CA . CYS B 1 196 ? 19.156 15.859 15.953 1 89.25 196 CYS B CA 1
ATOM 3876 C C . CYS B 1 196 ? 18.703 15.602 14.523 1 89.25 196 CYS B C 1
ATOM 3878 O O . CYS B 1 196 ? 18.156 14.531 14.227 1 89.25 196 CYS B O 1
ATOM 3880 N N . GLN B 1 197 ? 18.859 16.547 13.688 1 87.56 197 GLN B N 1
ATOM 3881 C CA . GLN B 1 197 ? 18.344 16.484 12.328 1 87.56 197 GLN B CA 1
ATOM 3882 C C . GLN B 1 197 ? 18.953 15.305 11.562 1 87.56 197 GLN B C 1
ATOM 3884 O O . GLN B 1 197 ? 18.266 14.617 10.812 1 87.56 197 GLN B O 1
ATOM 3889 N N . GLU B 1 198 ? 20.266 15.016 11.766 1 87.38 198 GLU B N 1
ATOM 3890 C CA . GLU B 1 198 ? 20.938 13.914 11.094 1 87.38 198 GLU B CA 1
ATOM 3891 C C . GLU B 1 198 ? 20.391 12.562 11.555 1 87.38 198 GLU B C 1
ATOM 3893 O O . GLU B 1 198 ? 20.188 11.656 10.742 1 87.38 198 GLU B O 1
ATOM 3898 N N . GLU B 1 199 ? 20.172 12.555 12.812 1 88.94 199 GLU B N 1
ATOM 3899 C CA . GLU B 1 199 ? 19.609 11.328 13.367 1 88.94 199 GLU B CA 1
ATOM 3900 C C . GLU B 1 199 ? 18.188 11.109 12.867 1 88.94 199 GLU B C 1
ATOM 3902 O O . GLU B 1 199 ? 17.797 9.977 12.57 1 88.94 199 GLU B O 1
ATOM 3907 N N . GLN B 1 200 ? 17.469 12.188 12.789 1 89.19 200 GLN B N 1
ATOM 3908 C CA . GLN B 1 200 ? 16.094 12.109 12.273 1 89.19 200 GLN B CA 1
ATOM 3909 C C . GLN B 1 200 ? 16.078 11.641 10.82 1 89.19 200 GLN B C 1
ATOM 3911 O O . GLN B 1 200 ? 15.258 10.812 10.438 1 89.19 200 GLN B O 1
ATOM 3916 N N . LEU B 1 201 ? 16.953 12.273 10.102 1 89.31 201 LEU B N 1
ATOM 3917 C CA . LEU B 1 201 ? 17.047 11.906 8.688 1 89.31 201 LEU B CA 1
ATOM 3918 C C . LEU B 1 201 ? 17.344 10.422 8.531 1 89.31 201 LEU B C 1
ATOM 3920 O O . LEU B 1 201 ? 16.719 9.742 7.711 1 89.31 201 LEU B O 1
ATOM 3924 N N . SER B 1 202 ? 18.25 9.875 9.289 1 90.25 202 SER B N 1
ATOM 3925 C CA . SER B 1 202 ? 18.594 8.461 9.234 1 90.25 202 SER B CA 1
ATOM 3926 C C . SER B 1 202 ? 17.406 7.582 9.617 1 90.25 202 SER B C 1
ATOM 3928 O O . SER B 1 202 ? 17.109 6.605 8.93 1 90.25 202 SER B O 1
ATOM 3930 N N . LEU B 1 203 ? 16.812 7.98 10.633 1 86.75 203 LEU B N 1
ATOM 3931 C CA . LEU B 1 203 ? 15.695 7.195 11.133 1 86.75 203 LEU B CA 1
ATOM 3932 C C . LEU B 1 203 ? 14.516 7.242 10.164 1 86.75 203 LEU B C 1
ATOM 3934 O O . LEU B 1 203 ? 13.922 6.211 9.852 1 86.75 203 LEU B O 1
ATOM 3938 N N . LYS B 1 204 ? 14.141 8.414 9.711 1 88.88 204 LYS B N 1
ATOM 3939 C CA . LYS B 1 204 ? 13.016 8.57 8.789 1 88.88 204 LYS B CA 1
ATOM 3940 C C . LYS B 1 204 ? 13.281 7.84 7.473 1 88.88 204 LYS B C 1
ATOM 3942 O O . LYS B 1 204 ? 12.359 7.293 6.863 1 88.88 204 LYS B O 1
ATOM 3947 N N . SER B 1 205 ? 14.547 7.824 7.086 1 90.06 205 SER B N 1
ATOM 3948 C CA . SER B 1 205 ? 14.898 7.105 5.867 1 90.06 205 SER B CA 1
ATOM 3949 C C . SER B 1 205 ? 14.703 5.602 6.031 1 90.06 205 SER B C 1
ATOM 3951 O O . SER B 1 205 ? 14.195 4.934 5.129 1 90.06 205 SER B O 1
ATOM 3953 N N . LYS B 1 206 ? 15.078 5.109 7.113 1 87.31 206 LYS B N 1
ATOM 3954 C CA . LYS B 1 206 ? 14.875 3.691 7.402 1 87.31 206 LYS B CA 1
ATOM 3955 C C . LYS B 1 206 ? 13.391 3.344 7.445 1 87.31 206 LYS B C 1
ATOM 3957 O O . LYS B 1 206 ? 12.977 2.318 6.898 1 87.31 206 LYS B O 1
ATOM 3962 N N . GLU B 1 207 ? 12.688 4.207 8.078 1 84.19 207 GLU B N 1
ATOM 3963 C CA . GLU B 1 207 ? 11.242 3.994 8.172 1 84.19 207 GLU B CA 1
ATOM 3964 C C . GLU B 1 207 ? 10.594 4.039 6.789 1 84.19 207 GLU B C 1
ATOM 3966 O O . GLU B 1 207 ? 9.695 3.246 6.492 1 84.19 207 GLU B O 1
ATOM 3971 N N . ALA B 1 208 ? 11.047 4.98 6.012 1 87.69 208 ALA B N 1
ATOM 3972 C CA . ALA B 1 208 ? 10.508 5.105 4.656 1 87.69 208 ALA B CA 1
ATOM 3973 C C . ALA B 1 208 ? 10.766 3.834 3.85 1 87.69 208 ALA B C 1
ATOM 3975 O O . ALA B 1 208 ? 9.898 3.396 3.084 1 87.69 208 ALA B O 1
ATOM 3976 N N . GLU B 1 209 ? 11.922 3.225 3.992 1 87.12 209 GLU B N 1
ATOM 3977 C CA . GLU B 1 209 ? 12.234 1.979 3.301 1 87.12 209 GLU B CA 1
ATOM 3978 C C . GLU B 1 209 ? 11.328 0.845 3.758 1 87.12 209 GLU B C 1
ATOM 3980 O O . GLU B 1 209 ? 10.867 0.04 2.941 1 87.12 209 GLU B O 1
ATOM 3985 N N . GLU B 1 210 ? 11.055 0.84 4.996 1 83.44 210 GLU B N 1
ATOM 3986 C CA . GLU B 1 210 ? 10.156 -0.172 5.535 1 83.44 210 GLU B CA 1
ATOM 3987 C C . GLU B 1 210 ? 8.742 -0.014 4.973 1 83.44 210 GLU B C 1
ATOM 3989 O O . GLU B 1 210 ? 8.094 -1.003 4.629 1 83.44 210 GLU B O 1
ATOM 3994 N N . TYR B 1 211 ? 8.312 1.189 4.898 1 83.69 211 TYR B N 1
ATOM 3995 C CA . TYR B 1 211 ? 6.988 1.446 4.348 1 83.69 211 TYR B CA 1
ATOM 3996 C C . TYR B 1 211 ? 6.926 1.063 2.875 1 83.69 211 TYR B C 1
ATOM 3998 O O . TYR B 1 211 ? 5.898 0.567 2.4 1 83.69 211 TYR B O 1
ATOM 4006 N N . ARG B 1 212 ? 8.008 1.312 2.197 1 86.19 212 ARG B N 1
ATOM 4007 C CA . ARG B 1 212 ? 8.055 0.941 0.787 1 86.19 212 ARG B CA 1
ATOM 4008 C C . ARG B 1 212 ? 7.926 -0.568 0.613 1 86.19 212 ARG B C 1
ATOM 4010 O O . ARG B 1 212 ? 7.191 -1.039 -0.259 1 86.19 212 ARG B O 1
ATOM 4017 N N . LEU B 1 213 ? 8.641 -1.292 1.429 1 82.69 213 LEU B N 1
ATOM 4018 C CA . LEU B 1 213 ? 8.594 -2.75 1.369 1 82.69 213 LEU B CA 1
ATOM 4019 C C . LEU B 1 213 ? 7.195 -3.258 1.703 1 82.69 213 LEU B C 1
ATOM 4021 O O . LEU B 1 213 ? 6.668 -4.137 1.018 1 82.69 213 LEU B O 1
ATOM 4025 N N . LYS B 1 214 ? 6.645 -2.688 2.699 1 84.25 214 LYS B N 1
ATOM 4026 C CA . LYS B 1 214 ? 5.293 -3.066 3.102 1 84.25 214 LYS B CA 1
ATOM 4027 C C . LYS B 1 214 ? 4.285 -2.754 1.999 1 84.25 214 LYS B C 1
ATOM 4029 O O . LYS B 1 214 ? 3.371 -3.543 1.746 1 84.25 214 LYS B O 1
ATOM 4034 N N . GLU B 1 215 ? 4.465 -1.675 1.448 1 84.94 215 GLU B N 1
ATOM 4035 C CA . GLU B 1 215 ? 3.572 -1.285 0.361 1 84.94 215 GLU B CA 1
ATOM 4036 C C . GLU B 1 215 ? 3.637 -2.283 -0.79 1 84.94 215 GLU B C 1
ATOM 4038 O O . GLU B 1 215 ? 2.604 -2.676 -1.338 1 84.94 215 GLU B O 1
ATOM 4043 N N . HIS B 1 216 ? 4.852 -2.623 -1.129 1 84.38 216 HIS B N 1
ATOM 4044 C CA . HIS B 1 216 ? 5.027 -3.6 -2.199 1 84.38 216 HIS B CA 1
ATOM 4045 C C . HIS B 1 216 ? 4.293 -4.898 -1.884 1 84.38 216 HIS B C 1
ATOM 4047 O O . HIS B 1 216 ? 3.596 -5.449 -2.74 1 84.38 216 HIS B O 1
ATOM 4053 N N . TYR B 1 217 ? 4.492 -5.32 -0.732 1 85.06 217 TYR B N 1
ATOM 4054 C CA . TYR B 1 217 ? 3.805 -6.523 -0.28 1 85.06 217 TYR B CA 1
ATOM 4055 C C . TYR B 1 217 ? 2.291 -6.352 -0.357 1 85.06 217 TYR B C 1
ATOM 4057 O O . TYR B 1 217 ? 1.586 -7.223 -0.872 1 85.06 217 TYR B O 1
ATOM 4065 N N . LEU B 1 218 ? 1.794 -5.266 0.093 1 85.38 218 LEU B N 1
ATOM 4066 C CA . LEU B 1 218 ? 0.355 -5.039 0.169 1 85.38 218 LEU B CA 1
ATOM 4067 C C . LEU B 1 218 ? -0.249 -4.91 -1.225 1 85.38 218 LEU B C 1
ATOM 4069 O O . LEU B 1 218 ? -1.384 -5.336 -1.455 1 85.38 218 LEU B O 1
ATOM 4073 N N . ILE B 1 219 ? 0.487 -4.273 -2.088 1 86.06 219 ILE B N 1
ATOM 4074 C CA . ILE B 1 219 ? 0.018 -4.141 -3.463 1 86.06 219 ILE B CA 1
ATOM 4075 C C . ILE B 1 219 ? -0.187 -5.523 -4.074 1 86.06 219 ILE B C 1
ATOM 4077 O O . ILE B 1 219 ? -1.213 -5.785 -4.707 1 86.06 219 ILE B O 1
ATOM 4081 N N . PHE B 1 220 ? 0.746 -6.41 -3.83 1 86.81 220 PHE B N 1
ATOM 4082 C CA . PHE B 1 220 ? 0.645 -7.777 -4.332 1 86.81 220 PHE B CA 1
ATOM 4083 C C . PHE B 1 220 ? -0.53 -8.5 -3.691 1 86.81 220 PHE B C 1
ATOM 4085 O O . PHE B 1 220 ? -1.335 -9.125 -4.387 1 86.81 220 PHE B O 1
ATOM 4092 N N . GLU B 1 221 ? -0.577 -8.484 -2.432 1 86.88 221 GLU B N 1
ATOM 4093 C CA . GLU B 1 221 ? -1.626 -9.203 -1.711 1 86.88 221 GLU B CA 1
ATOM 4094 C C . GLU B 1 221 ? -3.01 -8.695 -2.109 1 86.88 221 GLU B C 1
ATOM 4096 O O . GLU B 1 221 ? -3.939 -9.484 -2.281 1 86.88 221 GLU B O 1
ATOM 4101 N N . LYS B 1 222 ? -3.154 -7.41 -2.203 1 88.56 222 LYS B N 1
ATOM 4102 C CA . LYS B 1 222 ? -4.426 -6.844 -2.646 1 88.56 222 LYS B CA 1
ATOM 4103 C C . LYS B 1 222 ? -4.812 -7.383 -4.023 1 88.56 222 LYS B C 1
ATOM 4105 O O . LYS B 1 222 ? -5.961 -7.781 -4.234 1 88.56 222 LYS B O 1
ATOM 4110 N N . SER B 1 223 ? -3.912 -7.348 -4.957 1 90.75 223 SER B N 1
ATOM 4111 C CA . SER B 1 223 ? -4.156 -7.852 -6.305 1 90.75 223 SER B CA 1
ATOM 4112 C C . SER B 1 223 ? -4.52 -9.336 -6.285 1 90.75 223 SER B C 1
ATOM 4114 O O . SER B 1 223 ? -5.445 -9.766 -6.98 1 90.75 223 SER B O 1
ATOM 4116 N N . ARG B 1 224 ? -3.816 -10.078 -5.52 1 91.62 224 ARG B N 1
ATOM 4117 C CA . ARG B 1 224 ? -4.062 -11.508 -5.391 1 91.62 224 ARG B CA 1
ATOM 4118 C C . ARG B 1 224 ? -5.469 -11.781 -4.867 1 91.62 224 ARG B C 1
ATOM 4120 O O . ARG B 1 224 ? -6.227 -12.539 -5.477 1 91.62 224 ARG B O 1
ATOM 4127 N N . TYR B 1 225 ? -5.867 -11.117 -3.811 1 91.12 225 TYR B N 1
ATOM 4128 C CA . TYR B 1 225 ? -7.18 -11.328 -3.213 1 91.12 225 TYR B CA 1
ATOM 4129 C C . TYR B 1 225 ? -8.289 -10.867 -4.148 1 91.12 225 TYR B C 1
ATOM 4131 O O . TYR B 1 225 ? -9.336 -11.516 -4.254 1 91.12 225 TYR B O 1
ATOM 4139 N N . GLU B 1 226 ? -8.055 -9.75 -4.785 1 91.31 226 GLU B N 1
ATOM 4140 C CA . GLU B 1 226 ? -9.047 -9.266 -5.734 1 91.31 226 GLU B CA 1
ATOM 4141 C C . GLU B 1 226 ? -9.273 -10.273 -6.859 1 91.31 226 GLU B C 1
ATOM 4143 O O . GLU B 1 226 ? -10.414 -10.523 -7.25 1 91.31 226 GLU B O 1
ATOM 4148 N N . THR B 1 227 ? -8.227 -10.797 -7.379 1 92.56 227 THR B N 1
ATOM 4149 C CA . THR B 1 227 ? -8.312 -11.805 -8.43 1 92.56 227 THR B CA 1
ATOM 4150 C C . THR B 1 227 ? -9.039 -13.047 -7.922 1 92.56 227 THR B C 1
ATOM 4152 O O . THR B 1 227 ? -9.938 -13.562 -8.586 1 92.56 227 THR B O 1
ATOM 4155 N N . TYR B 1 228 ? -8.688 -13.57 -6.734 1 92.94 228 TYR B N 1
ATOM 4156 C CA . TYR B 1 228 ? -9.305 -14.75 -6.145 1 92.94 228 TYR B CA 1
ATOM 4157 C C . TYR B 1 228 ? -10.805 -14.547 -5.945 1 92.94 228 TYR B C 1
ATOM 4159 O O . TYR B 1 228 ? -11.602 -15.422 -6.27 1 92.94 228 TYR B O 1
ATOM 4167 N N . ILE B 1 229 ? -11.125 -13.391 -5.402 1 91.62 229 ILE B N 1
ATOM 4168 C CA . ILE B 1 229 ? -12.523 -13.07 -5.129 1 91.62 229 ILE B CA 1
ATOM 4169 C C . ILE B 1 229 ? -13.312 -13.07 -6.434 1 91.62 229 ILE B C 1
ATOM 4171 O O . ILE B 1 229 ? -14.406 -13.641 -6.508 1 91.62 229 ILE B O 1
ATOM 4175 N N . ASN B 1 230 ? -12.766 -12.391 -7.426 1 90.94 230 ASN B N 1
ATOM 4176 C CA . ASN B 1 230 ? -13.43 -12.336 -8.727 1 90.94 230 ASN B CA 1
ATOM 4177 C C . ASN B 1 230 ? -13.664 -13.734 -9.289 1 90.94 230 ASN B C 1
ATOM 4179 O O . ASN B 1 230 ? -14.75 -14.031 -9.797 1 90.94 230 ASN B O 1
ATOM 4183 N N . LEU B 1 231 ? -12.727 -14.609 -9.195 1 92.19 231 LEU B N 1
ATOM 4184 C CA . LEU B 1 231 ? -12.812 -15.953 -9.75 1 92.19 231 LEU B CA 1
ATOM 4185 C C . LEU B 1 231 ? -13.773 -16.812 -8.938 1 92.19 231 LEU B C 1
ATOM 4187 O O . LEU B 1 231 ? -14.539 -17.594 -9.508 1 92.19 231 LEU B O 1
ATOM 4191 N N . LEU B 1 232 ? -13.703 -16.703 -7.609 1 91.12 232 LEU B N 1
ATOM 4192 C CA . LEU B 1 232 ? -14.617 -17.453 -6.758 1 91.12 232 LEU B CA 1
ATOM 4193 C C . LEU B 1 232 ? -16.062 -17.031 -7.02 1 91.12 232 LEU B C 1
ATOM 4195 O O . LEU B 1 232 ? -16.953 -17.891 -7.086 1 91.12 232 LEU B O 1
ATOM 4199 N N . CYS B 1 233 ? -16.234 -15.727 -7.145 1 90.19 233 CYS B N 1
ATOM 4200 C CA . CYS B 1 233 ? -17.562 -15.219 -7.457 1 90.19 233 CYS B CA 1
ATOM 4201 C C . CYS B 1 233 ? -18.078 -15.805 -8.766 1 90.19 233 CYS B C 1
ATOM 4203 O O . CYS B 1 233 ? -19.234 -16.234 -8.844 1 90.19 233 CYS B O 1
ATOM 4205 N N . MET B 1 234 ? -17.25 -15.805 -9.758 1 88.44 234 MET B N 1
ATOM 4206 C CA . MET B 1 234 ? -17.625 -16.359 -11.055 1 88.44 234 MET B CA 1
ATOM 4207 C C . MET B 1 234 ? -17.938 -17.844 -10.945 1 88.44 234 MET B C 1
ATOM 4209 O O . MET B 1 234 ? -18.922 -18.328 -11.523 1 88.44 234 MET B O 1
ATOM 4213 N N . LYS B 1 235 ? -17.125 -18.547 -10.234 1 90 235 LYS B N 1
ATOM 4214 C CA . LYS B 1 235 ? -17.328 -19.984 -10.062 1 90 235 LYS B CA 1
ATOM 4215 C C . LYS B 1 235 ? -18.672 -20.266 -9.398 1 90 235 LYS B C 1
ATOM 4217 O O . LYS B 1 235 ? -19.391 -21.188 -9.805 1 90 235 LYS B O 1
ATOM 4222 N N . ILE B 1 236 ? -18.969 -19.5 -8.43 1 89.19 236 ILE B N 1
ATOM 4223 C CA . ILE B 1 236 ? -20.219 -19.672 -7.695 1 89.19 236 ILE B CA 1
ATOM 4224 C C . ILE B 1 236 ? -21.391 -19.344 -8.602 1 89.19 236 ILE B C 1
ATOM 4226 O O . ILE B 1 236 ? -22.406 -20.047 -8.594 1 89.19 236 ILE B O 1
ATOM 4230 N N . LYS B 1 237 ? -21.25 -18.344 -9.375 1 89.56 237 LYS B N 1
ATOM 4231 C CA . LYS B 1 237 ? -22.328 -17.906 -10.266 1 89.56 237 LYS B CA 1
ATOM 4232 C C . LYS B 1 237 ? -22.578 -18.922 -11.367 1 89.56 237 LYS B C 1
ATOM 4234 O O . LYS B 1 237 ? -23.734 -19.203 -11.695 1 89.56 237 LYS B O 1
ATOM 4239 N N . VAL B 1 238 ? -21.578 -19.438 -11.922 1 90.19 238 VAL B N 1
ATOM 4240 C CA . VAL B 1 238 ? -21.734 -20.406 -13.008 1 90.19 238 VAL B CA 1
ATOM 4241 C C . VAL B 1 238 ? -22.266 -21.719 -12.453 1 90.19 238 VAL B C 1
ATOM 4243 O O . VAL B 1 238 ? -23.031 -22.422 -13.125 1 90.19 238 VAL B O 1
ATOM 4246 N N . GLY B 1 239 ? -21.875 -22.141 -11.234 1 88.5 239 GLY B N 1
ATOM 4247 C CA . GLY B 1 239 ? -22.438 -23.281 -10.539 1 88.5 239 GLY B CA 1
ATOM 4248 C C . GLY B 1 239 ? -22.031 -24.609 -11.148 1 88.5 239 GLY B C 1
ATOM 4249 O O . GLY B 1 239 ? -22.844 -25.547 -11.219 1 88.5 239 GLY B O 1
ATOM 4250 N N . THR B 1 240 ? -20.875 -24.625 -11.867 1 88.75 240 THR B N 1
ATOM 4251 C CA . THR B 1 240 ? -20.375 -25.859 -12.453 1 88.75 240 THR B CA 1
ATOM 4252 C C . THR B 1 240 ? -18.891 -26.047 -12.141 1 88.75 240 THR B C 1
ATOM 4254 O O . THR B 1 240 ? -18.203 -25.094 -11.781 1 88.75 240 THR B O 1
ATOM 4257 N N . ASP B 1 241 ? -18.484 -27.281 -12.172 1 87.12 241 ASP B N 1
ATOM 4258 C CA . ASP B 1 241 ? -17.062 -27.578 -11.992 1 87.12 241 ASP B CA 1
ATOM 4259 C C . ASP B 1 241 ? -16.375 -27.797 -13.336 1 87.12 241 ASP B C 1
ATOM 4261 O O . ASP B 1 241 ? -15.18 -28.109 -13.383 1 87.12 241 ASP B O 1
ATOM 4265 N N . ASP B 1 242 ? -17.172 -27.594 -14.336 1 90.94 242 ASP B N 1
ATOM 4266 C CA . ASP B 1 242 ? -16.609 -27.719 -15.68 1 90.94 242 ASP B CA 1
ATOM 4267 C C . ASP B 1 242 ? -15.695 -26.531 -16 1 90.94 242 ASP B C 1
ATOM 4269 O O . ASP B 1 242 ? -16.172 -25.422 -16.188 1 90.94 242 ASP B O 1
ATOM 4273 N N . LEU B 1 243 ? -14.477 -26.766 -16.156 1 89.44 243 LEU B N 1
ATOM 4274 C CA . LEU B 1 243 ? -13.461 -25.734 -16.328 1 89.44 243 LEU B CA 1
ATOM 4275 C C . LEU B 1 243 ? -13.656 -24.9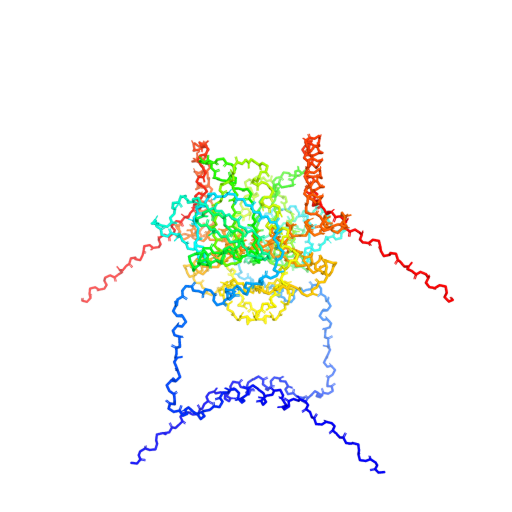84 -17.641 1 89.44 243 LEU B C 1
ATOM 4277 O O . LEU B 1 243 ? -13.422 -23.766 -17.719 1 89.44 243 LEU B O 1
ATOM 4281 N N . GLU B 1 244 ? -14.078 -25.688 -18.656 1 91.19 244 GLU B N 1
ATOM 4282 C CA . GLU B 1 244 ? -14.305 -25.062 -19.953 1 91.19 244 GLU B CA 1
ATOM 4283 C C . GLU B 1 244 ? -15.453 -24.062 -19.875 1 91.19 244 GLU B C 1
ATOM 4285 O O . GLU B 1 244 ? -15.383 -22.969 -20.453 1 91.19 244 GLU B O 1
ATOM 4290 N N . ARG B 1 245 ? -16.531 -24.438 -19.172 1 90.69 245 ARG B N 1
ATOM 4291 C CA . ARG B 1 245 ? -17.672 -23.547 -19.016 1 90.69 245 ARG B CA 1
ATOM 4292 C C . ARG B 1 245 ? -17.297 -22.328 -18.172 1 90.69 245 ARG B C 1
ATOM 4294 O O . ARG B 1 245 ? -17.734 -21.203 -18.469 1 90.69 245 ARG B O 1
ATOM 4301 N N . ILE B 1 246 ? -16.531 -22.594 -17.188 1 89.12 246 ILE B N 1
ATOM 4302 C CA . ILE B 1 246 ? -16.094 -21.5 -16.312 1 89.12 246 ILE B CA 1
ATOM 4303 C C . ILE B 1 246 ? -15.242 -20.516 -17.109 1 89.12 246 ILE B C 1
ATOM 4305 O O . ILE B 1 246 ? -15.453 -19.297 -17.031 1 89.12 246 ILE B O 1
ATOM 4309 N N . GLU B 1 247 ? -14.367 -21 -17.938 1 91.38 247 GLU B N 1
ATOM 4310 C CA . GLU B 1 247 ? -13.484 -20.172 -18.75 1 91.38 247 GLU B CA 1
ATOM 4311 C C . GLU B 1 247 ? -14.273 -19.328 -19.75 1 91.38 247 GLU B C 1
ATOM 4313 O O . GLU B 1 247 ? -14.016 -18.141 -19.891 1 91.38 247 GLU B O 1
ATOM 4318 N N . THR B 1 248 ? -15.164 -19.984 -20.375 1 91.5 248 THR B N 1
ATOM 4319 C CA . THR B 1 248 ? -15.984 -19.297 -21.359 1 91.5 248 THR B CA 1
ATOM 4320 C C . THR B 1 248 ? -16.797 -18.188 -20.719 1 91.5 248 THR B C 1
ATOM 4322 O O . THR B 1 248 ? -16.906 -17.094 -21.266 1 91.5 248 THR B O 1
ATOM 4325 N N . SER B 1 249 ? -17.375 -18.516 -19.594 1 89.38 249 SER B N 1
ATOM 4326 C CA . SER B 1 249 ? -18.141 -17.516 -18.875 1 89.38 249 SER B CA 1
ATOM 4327 C C . SER B 1 249 ? -17.281 -16.328 -18.453 1 89.38 249 SER B C 1
ATOM 4329 O O . SER B 1 249 ? -17.688 -15.18 -18.547 1 89.38 249 SER B O 1
ATOM 4331 N N . PHE B 1 250 ? -16.125 -16.641 -18.016 1 88.88 250 PHE B N 1
ATOM 4332 C CA . PHE B 1 250 ? -15.203 -15.609 -17.547 1 88.88 250 PHE B CA 1
ATOM 4333 C C . PHE B 1 250 ? -14.82 -14.672 -18.703 1 88.88 250 PHE B C 1
ATOM 4335 O O . PHE B 1 250 ? -14.867 -13.453 -18.547 1 88.88 250 PHE B O 1
ATOM 4342 N N . PHE B 1 251 ? -14.438 -15.188 -19.766 1 89.56 251 PHE B N 1
ATOM 4343 C CA . PHE B 1 251 ? -13.961 -14.383 -20.891 1 89.56 251 PHE B CA 1
ATOM 4344 C C . PHE B 1 251 ? -15.102 -13.594 -21.516 1 89.56 251 PHE B C 1
ATOM 4346 O O . PHE B 1 251 ? -14.898 -12.5 -22.031 1 89.56 251 PHE B O 1
ATOM 4353 N N . LYS B 1 252 ? -16.281 -14.148 -21.375 1 87.94 252 LYS B N 1
ATOM 4354 C CA . LYS B 1 252 ? -17.453 -13.406 -21.844 1 87.94 252 LYS B CA 1
ATOM 4355 C C . LYS B 1 252 ? -17.703 -12.172 -20.984 1 87.94 252 LYS B C 1
ATOM 4357 O O . LYS B 1 252 ? -17.953 -11.078 -21.516 1 87.94 252 LYS B O 1
ATOM 4362 N N . VAL B 1 253 ? -17.641 -12.383 -19.688 1 84.44 253 VAL B N 1
ATOM 4363 C CA . VAL B 1 253 ? -17.875 -11.289 -18.75 1 84.44 253 VAL B CA 1
ATOM 4364 C C . VAL B 1 253 ? -16.797 -10.219 -18.922 1 84.44 253 VAL B C 1
ATOM 4366 O O . VAL B 1 253 ? -17.094 -9.023 -18.906 1 84.44 253 VAL B O 1
ATOM 4369 N N . GLU B 1 254 ? -15.562 -10.648 -19.062 1 83.56 254 GLU B N 1
ATOM 4370 C CA . GLU B 1 254 ? -14.453 -9.719 -19.25 1 83.56 254 GLU B CA 1
ATOM 4371 C C . GLU B 1 254 ? -14.609 -8.93 -20.547 1 83.56 254 GLU B C 1
ATOM 4373 O O . GLU B 1 254 ? -14.312 -7.73 -20.594 1 83.56 254 GLU B O 1
ATOM 4378 N N . ALA B 1 255 ? -15 -9.578 -21.531 1 83.38 255 ALA B N 1
ATOM 4379 C CA . ALA B 1 255 ? -15.227 -8.922 -22.812 1 83.38 255 ALA B CA 1
ATOM 4380 C C . ALA B 1 255 ? -16.344 -7.883 -22.719 1 83.38 255 ALA B C 1
ATOM 4382 O O . ALA B 1 255 ? -16.234 -6.797 -23.281 1 83.38 255 ALA B O 1
ATOM 4383 N N . ASP B 1 256 ? -17.359 -8.18 -22 1 81.62 256 ASP B N 1
ATOM 4384 C CA . ASP B 1 256 ? -18.484 -7.266 -21.812 1 81.62 256 ASP B CA 1
ATOM 4385 C C . ASP B 1 256 ? -18.062 -6.039 -21.016 1 81.62 256 ASP B C 1
ATOM 4387 O O . ASP B 1 256 ? -18.484 -4.918 -21.297 1 81.62 256 ASP B O 1
ATOM 4391 N N . ASP B 1 257 ? -17.297 -6.312 -20.078 1 76.19 257 ASP B N 1
ATOM 4392 C CA . ASP B 1 257 ? -16.812 -5.219 -19.25 1 76.19 257 ASP B CA 1
ATOM 4393 C C . ASP B 1 257 ? -15.93 -4.266 -20.047 1 76.19 257 ASP B C 1
ATOM 4395 O O . ASP B 1 257 ? -16.016 -3.045 -19.891 1 76.19 257 ASP B O 1
ATOM 4399 N N . ILE B 1 258 ? -15.078 -4.75 -20.797 1 73.81 258 ILE B N 1
ATOM 4400 C CA . ILE B 1 258 ? -14.203 -3.947 -21.656 1 73.81 258 ILE B CA 1
ATOM 4401 C C . ILE B 1 258 ? -15.047 -3.143 -22.641 1 73.81 258 ILE B C 1
ATOM 4403 O O . ILE B 1 258 ? -14.773 -1.965 -22.875 1 73.81 258 ILE B O 1
ATOM 4407 N N . ALA B 1 259 ? -16.016 -3.764 -23.094 1 73.44 259 ALA B N 1
ATOM 4408 C CA . ALA B 1 259 ? -16.906 -3.1 -24.031 1 73.44 259 ALA B CA 1
ATOM 4409 C C . ALA B 1 259 ? -17.672 -1.961 -23.359 1 73.44 259 ALA B C 1
ATOM 4411 O O . ALA B 1 259 ? -17.859 -0.894 -23.953 1 73.44 259 ALA B O 1
ATOM 4412 N N . LEU B 1 260 ? -18 -2.209 -22.141 1 69.88 260 LEU B N 1
ATOM 4413 C CA . LEU B 1 260 ? -18.719 -1.187 -21.391 1 69.88 260 LEU B CA 1
ATOM 4414 C C . LEU B 1 260 ? -17.812 -0.018 -21.047 1 69.88 260 LEU B C 1
ATOM 4416 O O . LEU B 1 260 ? -18.234 1.14 -21.078 1 69.88 260 LEU B O 1
ATOM 4420 N N . ARG B 1 261 ? -16.641 -0.36 -20.75 1 68 261 ARG B N 1
ATOM 4421 C CA . ARG B 1 261 ? -15.672 0.682 -20.422 1 68 261 ARG B CA 1
ATOM 4422 C C . ARG B 1 261 ? -15.328 1.521 -21.641 1 68 261 ARG B C 1
ATOM 4424 O O . ARG B 1 261 ? -15.117 2.73 -21.531 1 68 261 ARG B O 1
ATOM 4431 N N . LYS B 1 262 ? -15.156 1.003 -22.781 1 64.44 262 LYS B N 1
ATOM 4432 C CA . LYS B 1 262 ? -14.906 1.722 -24.031 1 64.44 262 LYS B CA 1
ATOM 4433 C C . LYS B 1 262 ? -16.062 2.648 -24.375 1 64.44 262 LYS B C 1
ATOM 4435 O O . LYS B 1 262 ? -15.859 3.736 -24.922 1 64.44 262 LYS B O 1
ATOM 4440 N N . THR B 1 263 ? -17.188 2.152 -24.125 1 60.59 263 THR B N 1
ATOM 4441 C CA . THR B 1 263 ? -18.344 3.002 -24.422 1 60.59 263 THR B CA 1
ATOM 4442 C C . THR B 1 263 ? -18.422 4.152 -23.422 1 60.59 263 THR B C 1
ATOM 4444 O O . THR B 1 263 ? -18.875 5.25 -23.766 1 60.59 263 THR B O 1
ATOM 4447 N N . HIS B 1 264 ? -18.031 3.836 -22.172 1 49.06 264 HIS B N 1
ATOM 4448 C CA . HIS B 1 264 ? -18.094 4.887 -21.172 1 49.06 264 HIS B CA 1
ATOM 4449 C C . HIS B 1 264 ? -16.797 5.672 -21.094 1 49.06 264 HIS B C 1
ATOM 4451 O O . HIS B 1 264 ? -16.453 6.234 -20.047 1 49.06 264 HIS B O 1
ATOM 4457 N N . SER B 1 265 ? -15.953 5.5 -21.969 1 42.78 265 SER B N 1
ATOM 4458 C CA . SER B 1 265 ? -14.75 6.324 -21.938 1 42.78 265 SER B CA 1
ATOM 4459 C C . SER B 1 265 ? -15.094 7.805 -21.812 1 42.78 265 SER B C 1
ATOM 4461 O O . SER B 1 265 ? -14.328 8.664 -22.234 1 42.78 265 SER B O 1
ATOM 4463 N N . SER B 1 266 ? -16.344 8.172 -21.531 1 36.16 266 SER B N 1
ATOM 4464 C CA . SER B 1 266 ? -16.328 9.539 -21.031 1 36.16 266 SER B CA 1
ATOM 4465 C C . SER B 1 266 ? -15.539 9.641 -19.734 1 36.16 266 SER B C 1
ATOM 4467 O O . SER B 1 266 ? -15.508 8.695 -18.938 1 36.16 266 SER B O 1
ATOM 4469 N N . PRO B 1 267 ? -14.617 10.789 -19.516 1 36.53 267 PRO B N 1
ATOM 4470 C CA . PRO B 1 267 ? -13.688 11 -18.406 1 36.53 267 PRO B CA 1
ATOM 4471 C C . PRO B 1 267 ? -14.312 10.703 -17.047 1 36.53 267 PRO B C 1
ATOM 4473 O O . PRO B 1 267 ? -13.789 11.125 -16.016 1 36.53 267 PRO B O 1
ATOM 4476 N N . SER B 1 268 ? -15.555 10.234 -16.891 1 32.78 268 SER B N 1
ATOM 4477 C CA . SER B 1 268 ? -16.047 10.32 -15.531 1 32.78 268 SER B CA 1
ATOM 4478 C C . SER B 1 268 ? -15.203 9.484 -14.578 1 32.78 268 SER B C 1
ATOM 4480 O O . SER B 1 268 ? -14.719 8.414 -14.945 1 32.78 268 SER B O 1
ATOM 4482 N N . LEU B 1 269 ? -14.508 10.102 -13.562 1 33.97 269 LEU B N 1
ATOM 4483 C CA . LEU B 1 269 ? -13.664 9.828 -12.406 1 33.97 269 LEU B CA 1
ATOM 4484 C C . LEU B 1 269 ? -14.195 8.633 -11.617 1 33.97 269 LEU B C 1
ATOM 4486 O O . LEU B 1 269 ? -13.781 8.406 -10.477 1 33.97 269 LEU B O 1
ATOM 4490 N N . SER B 1 270 ? -15.367 8.008 -12.031 1 31.28 270 SER B N 1
ATOM 4491 C CA . SER B 1 270 ? -15.906 7.113 -11.016 1 31.28 270 SER B CA 1
ATOM 4492 C C . SER B 1 270 ? -15.039 5.867 -10.859 1 31.28 270 SER B C 1
ATOM 4494 O O . SER B 1 270 ? -14.859 5.105 -11.812 1 31.28 270 SER B O 1
ATOM 4496 N N . GLN B 1 271 ? -13.938 5.957 -10.312 1 33.69 271 GLN B N 1
ATOM 4497 C CA . GLN B 1 271 ? -13.211 4.805 -9.789 1 33.69 271 GLN B CA 1
ATOM 4498 C C . GLN B 1 271 ? -14.164 3.762 -9.219 1 33.69 271 GLN B C 1
ATOM 4500 O O . GLN B 1 271 ? -14.469 3.781 -8.023 1 33.69 271 GLN B O 1
ATOM 4505 N N . GLY B 1 272 ? -15.344 3.482 -9.836 1 31.58 272 GLY B N 1
ATOM 4506 C CA . GLY B 1 272 ? -16.25 2.48 -9.289 1 31.58 272 GLY B CA 1
ATOM 4507 C C . GLY B 1 272 ? -15.602 1.112 -9.148 1 31.58 272 GLY B C 1
ATOM 4508 O O . GLY B 1 272 ? -14.93 0.64 -10.07 1 31.58 272 GLY B O 1
ATOM 4509 N N . HIS B 1 273 ? -15.133 0.735 -7.992 1 35.09 273 HIS B N 1
ATOM 4510 C CA . HIS B 1 273 ? -14.906 -0.654 -7.609 1 35.09 273 HIS B CA 1
ATOM 4511 C C . HIS B 1 273 ? -15.969 -1.57 -8.203 1 35.09 273 HIS B C 1
ATOM 4513 O O . HIS B 1 273 ? -17.156 -1.387 -7.945 1 35.09 273 HIS B O 1
ATOM 4519 N N . MET B 1 274 ? -15.961 -1.972 -9.398 1 35.12 274 MET B N 1
ATOM 4520 C CA . MET B 1 274 ? -16.828 -3.053 -9.867 1 35.12 274 MET B CA 1
ATOM 4521 C C . MET B 1 274 ? -16.984 -4.129 -8.797 1 35.12 274 MET B C 1
ATOM 4523 O O . MET B 1 274 ? -16.047 -4.891 -8.531 1 35.12 274 MET B O 1
ATOM 4527 N N . SER B 1 275 ? -17.625 -3.861 -7.66 1 36.94 275 SER B N 1
ATOM 4528 C CA . SER B 1 275 ? -18.094 -4.891 -6.738 1 36.94 275 SER B CA 1
ATOM 4529 C C . SER B 1 275 ? -18.969 -5.914 -7.457 1 36.94 275 SER B C 1
ATOM 4531 O O . SER B 1 275 ? -20.016 -5.566 -8 1 36.94 275 SER B O 1
ATOM 4533 N N . VAL B 1 276 ? -18.516 -6.836 -8.125 1 41.47 276 VAL B N 1
ATOM 4534 C CA . VAL B 1 276 ? -19.391 -7.965 -8.43 1 41.47 276 VAL B CA 1
ATOM 4535 C C . VAL B 1 276 ? -20.188 -8.352 -7.188 1 41.47 276 VAL B C 1
ATOM 4537 O O . VAL B 1 276 ? -19.609 -8.742 -6.168 1 41.47 276 VAL B O 1
ATOM 4540 N N . SER B 1 277 ? -21.328 -7.773 -6.961 1 40.66 277 SER B N 1
ATOM 4541 C CA . SER B 1 277 ? -22.312 -8.25 -5.988 1 40.66 277 SER B CA 1
ATOM 4542 C C . SER B 1 277 ? -22.562 -9.75 -6.141 1 40.66 277 SER B C 1
ATOM 4544 O O . SER B 1 277 ? -23.156 -10.188 -7.133 1 40.66 277 SER B O 1
ATOM 4546 N N . CYS B 1 278 ? -21.75 -10.641 -5.762 1 44.47 278 CYS B N 1
ATOM 4547 C CA . CYS B 1 278 ? -22.094 -12.039 -5.566 1 44.47 278 CYS B CA 1
ATOM 4548 C C . CYS B 1 278 ? -23.188 -12.188 -4.512 1 44.47 278 CYS B C 1
ATOM 4550 O O . CYS B 1 278 ? -22.891 -12.297 -3.32 1 44.47 278 CYS B O 1
ATOM 4552 N N . LYS B 1 279 ? -24.484 -11.578 -4.625 1 39.59 279 LYS B N 1
ATOM 4553 C CA . LYS B 1 279 ? -25.609 -11.93 -3.77 1 39.59 279 LYS B CA 1
ATOM 4554 C C . LYS B 1 279 ? -25.922 -13.43 -3.855 1 39.59 279 LYS B C 1
ATOM 4556 O O . LYS B 1 279 ? -26.281 -13.93 -4.918 1 39.59 279 LYS B O 1
ATOM 4561 N N . VAL B 1 280 ? -25.359 -14.219 -3.033 1 39.56 280 VAL B N 1
ATOM 4562 C CA . VAL B 1 280 ? -25.891 -15.555 -2.783 1 39.56 280 VAL B CA 1
ATOM 4563 C C . VAL B 1 280 ? -27.344 -15.469 -2.359 1 39.56 280 VAL B C 1
ATOM 4565 O O . VAL B 1 280 ? -27.672 -14.812 -1.372 1 39.56 280 VAL B O 1
ATOM 4568 N N . GLU B 1 281 ? -28.391 -15.594 -3.137 1 35.34 281 GLU B N 1
ATOM 4569 C CA . GLU B 1 281 ? -29.781 -15.781 -2.748 1 35.34 281 GLU B CA 1
ATOM 4570 C C . GLU B 1 281 ? -29.922 -16.891 -1.705 1 35.34 281 GLU B C 1
ATOM 4572 O O . GLU B 1 281 ? -29.5 -18.016 -1.938 1 35.34 281 GLU B O 1
ATOM 4577 N N . LYS B 1 282 ? -29.969 -16.672 -0.456 1 36.84 282 LYS B N 1
ATOM 4578 C CA . LYS B 1 282 ? -30.516 -17.547 0.575 1 36.84 282 LYS B CA 1
ATOM 4579 C C . LYS B 1 282 ? -31.906 -18.062 0.185 1 36.84 282 LYS B C 1
ATOM 4581 O O . LYS B 1 282 ? -32.875 -17.297 0.167 1 36.84 282 LYS B O 1
ATOM 4586 N N . ASP B 1 283 ? -32.094 -18.953 -0.694 1 31.77 283 ASP B N 1
ATOM 4587 C CA . ASP B 1 283 ? -33.375 -19.656 -0.666 1 31.77 283 ASP B CA 1
ATOM 4588 C C . ASP B 1 283 ? -33.656 -20.25 0.716 1 31.77 283 ASP B C 1
ATOM 4590 O O . ASP B 1 283 ? -32.875 -21.094 1.196 1 31.77 283 ASP B O 1
ATOM 4594 N N . ILE B 1 284 ? -34.25 -19.547 1.713 1 33.03 284 ILE B N 1
ATOM 4595 C CA . ILE B 1 284 ? -35.031 -19.984 2.848 1 33.03 284 ILE B CA 1
ATOM 4596 C C . ILE B 1 284 ? -36 -21.094 2.406 1 33.03 284 ILE B C 1
ATOM 4598 O O . ILE B 1 284 ? -36.875 -20.875 1.576 1 33.03 284 ILE B O 1
ATOM 4602 N N . ILE B 1 285 ? -35.531 -22.344 2.404 1 32.53 285 ILE B N 1
ATOM 4603 C CA . ILE B 1 285 ? -36.469 -23.438 2.551 1 32.53 285 ILE B CA 1
ATOM 4604 C C . ILE B 1 285 ? -37.406 -23.172 3.732 1 32.53 285 ILE B C 1
ATOM 4606 O O . ILE B 1 285 ? -36.938 -23.078 4.875 1 32.53 285 ILE B O 1
ATOM 4610 N N . GLU B 1 286 ? -38.531 -22.438 3.58 1 31.34 286 GLU B N 1
ATOM 4611 C CA . GLU B 1 286 ? -39.781 -22.531 4.332 1 31.34 286 GLU B CA 1
ATOM 4612 C C . GLU B 1 286 ? -40.125 -23.984 4.609 1 31.34 286 GLU B C 1
ATOM 4614 O O . GLU B 1 286 ? -40.406 -24.75 3.68 1 31.34 286 GLU B O 1
ATOM 4619 N N . GLN B 1 287 ? -39.438 -24.703 5.477 1 26.12 287 GLN B N 1
ATOM 4620 C CA . GLN B 1 287 ? -40.094 -25.844 6.121 1 26.12 287 GLN B CA 1
ATOM 4621 C C . GLN B 1 287 ? -41.406 -25.438 6.75 1 26.12 287 GLN B C 1
ATOM 4623 O O . GLN B 1 287 ? -41.469 -24.484 7.539 1 26.12 287 GLN B O 1
ATOM 4628 N N . ASN B 1 288 ? -42.531 -25.656 6.043 1 27.88 288 ASN B N 1
ATOM 4629 C CA . ASN B 1 288 ? -43.906 -25.938 6.438 1 27.88 288 ASN B CA 1
ATOM 4630 C C . ASN B 1 288 ? -43.969 -26.875 7.641 1 27.88 288 ASN B C 1
ATOM 4632 O O . ASN B 1 288 ? -43.562 -28.031 7.555 1 27.88 288 ASN B O 1
ATOM 4636 N N . THR B 1 289 ? -43.438 -26.531 8.875 1 24.5 289 THR B N 1
ATOM 4637 C CA . THR B 1 289 ? -44.281 -26.938 9.977 1 24.5 289 THR B CA 1
ATOM 4638 C C . THR B 1 289 ? -45.406 -25.922 10.18 1 24.5 289 THR B C 1
ATOM 4640 O O . THR B 1 289 ? -45.219 -24.719 10.031 1 24.5 289 THR B O 1
#

Sequence (578 aa):
MSSLNLFPSDEDELRKSLSELVDDKFGASAKKVTRIVDSSNPFLDIPQALNAITYKHGVLTRKTHADMDGKRTPRGRRGWKKFYAVLKGTILYLQKDEYKPDKDLSEVDLKNAIRVHHALATKASDYSKKSNVLKLKTADWRVFLFQAPSKEEMLSWILRINLVAAIFSAPAFPAAICSMKKFCRPLLPSSMTKLCQEEQLSLKSKEAEEYRLKEHYLIFEKSRYETYINLLCMKIKVGTDDLERIETSFFKVEADDIALRKTHSSPSLSQGHMSVSCKVEKDIIEQNTMSSLNLFPSDEDELRKSLSELVDDKFGASAKKVTRIVDSSNPFLDIPQALNAITYKHGVLTRKTHADMDGKRTPRGRRGWKKFYAVLKGTILYLQKDEYKPDKDLSEVDLKNAIRVHHALATKASDYSKKSNVLKLKTADWRVFLFQAPSKEEMLSWILRINLVAAIFSAPAFPAAICSMKKFCRPLLPSSMTKLCQEEQLSLKSKEAEEYRLKEHYLIFEKSRYETYINLLCMKIKVGTDDLERIETSFFKVEADDIALRKTHSSPSLSQGHMSVSCKVEKDIIEQNT

Solvent-accessible surface area (backbone atoms only — not comparable to full-atom values): 33695 Å² total; per-residue (Å²): 134,83,78,78,77,73,74,78,70,71,67,61,64,62,55,50,69,61,49,65,74,64,65,67,92,73,65,82,73,77,68,75,74,68,67,84,70,67,90,66,53,76,81,52,66,61,71,68,55,87,84,46,57,71,78,47,69,47,65,35,33,36,25,48,58,22,30,71,76,51,36,74,47,57,77,93,62,42,56,78,42,67,24,34,33,36,32,39,56,59,32,38,34,35,30,72,56,82,80,48,94,87,52,78,81,47,72,67,24,59,71,53,39,41,64,34,37,67,24,41,47,40,73,35,81,87,51,78,90,55,70,35,34,31,30,38,36,33,64,59,39,27,29,34,36,34,33,30,91,37,60,68,53,27,52,49,50,32,50,50,51,31,43,43,16,45,67,34,34,28,77,64,60,77,70,69,56,55,72,60,91,61,90,70,83,78,73,68,52,84,49,69,40,89,60,52,69,69,55,43,45,54,50,46,50,54,50,37,52,48,41,50,53,51,43,54,51,42,54,50,52,38,53,41,37,51,50,27,44,54,46,50,45,49,45,60,69,69,68,60,87,50,63,68,58,51,50,53,52,50,55,49,52,53,50,50,49,52,53,50,47,64,70,49,63,56,84,73,80,72,78,66,75,81,68,77,79,73,74,76,78,77,77,74,78,77,72,85,121,133,83,78,77,80,74,75,76,69,72,66,59,64,60,56,49,67,61,50,66,72,65,66,68,92,71,69,82,71,77,69,77,72,69,69,84,69,66,90,64,55,76,82,50,68,62,73,69,55,86,83,46,59,71,78,46,70,49,65,33,33,36,25,46,58,22,31,72,76,52,35,76,46,58,76,92,61,42,56,77,43,65,24,34,32,34,32,40,56,58,31,38,35,34,29,71,56,82,82,46,96,87,53,77,80,47,72,66,25,58,71,52,40,39,64,34,37,66,25,40,46,41,73,35,81,88,51,78,91,54,69,36,34,30,30,39,34,32,65,60,40,25,30,36,37,34,33,29,92,37,60,68,52,27,52,49,50,31,50,50,52,31,43,42,16,44,68,33,36,29,77,63,60,76,71,69,54,55,71,61,90,61,88,69,83,78,74,67,52,83,51,70,40,88,61,52,71,68,54,42,45,54,50,44,50,52,49,38,51,48,39,52,53,49,43,55,52,42,55,50,51,38,51,38,38,52,53,26,45,54,45,51,44,50,44,60,69,70,68,60,87,49,63,68,61,52,49,52,52,48,54,49,52,53,52,50,49,52,53,51,48,64,70,50,62,57,84,72,78,73,78,66,76,81,66,77,79,71,75,76,77,77,77,74,78,77,73,85,122

Foldseek 3Di:
DDDPPDPPDCVVVVVVVVPVVPDDPPPDDPPCPVPPPDPCPVLLPVVPPVPFDWQDKDKKWKAWQADFQRHGDDPVRGDTAIFTWICTQQKIFTHRDPDDVPDDQDPVRSVVIDGLAVKAKDCPPVDDPDPLWIWIAHLRGTIMIIHDPDVVVSVSVRVSSVVSNLQFFADFDDPDPPPDPDDDRGDGHSGGHPDHNVVSVVVVVVVVVVVVVVVVVVVVVVVVVVVVVVLVLLCVVQVDPDPVSSVVSVVVVVVVVVVVCVVVPPPDPPPPPPPPPSPPPPPPPPPPD/DDDPPDPPDCVVVVVVVVPVVPDDPPPPDPPCPVPPPDPCPVLLPVVPPVPFDWQDKDKKWKAWQADFQRHGDDPVRGDTAIFTWICTQQKIFTHRDPDDVPDDQDPVRSVVIDGLAVKAKDCPPVDDPDPLWIWIAHLRGTIMIIHDPDVVVSVSVRVSNVVSNLQFFADFDDPDPPPDPDDDRGDGHSGGHPDHNVVSVVVVVVVVVVVVVVVVVVVVVVVVVVVVVVLVLLCVVQVDPDPVSSVVSVVVVVVVVVVVCVVVPPPPPPPPPPPPPSPPPPPPPPPPD

Organism: Meleagris gallopavo (NCBI:txid9103)

InterPro domains:
  IPR001605 Pleckstrin homology domain, spectrin-type [PR00683] (56-75)
  IPR001605 Pleckstrin homology domain, spectrin-type [PR00683] (121-138)
  IPR001605 Pleckstrin homology domain, spectrin-type [PR00683] (141-159)
  IPR001849 Pleckstrin homology domain [PS50003] (53-166)
  IPR001849 Pleckstrin homology domain [SM00233] (54-168)
  IPR011993 PH-like domain superfamily [G3DSA:2.30.29.30] (50-173)
  IPR041681 Pleckstrin homology domain 9 [PF15410] (55-166)

Nearest PDB structures (foldseek):
  2p0d-assembly1_A  TM=8.723E-01  e=2.287E-08  Homo sapiens
  2p0h-assembly1_A  TM=8.017E-01  e=5.950E-08  Homo sapiens
  4k2p-assembly4_D  TM=6.257E-01  e=2.154E-08  Homo sapiens
  3a8p-assembly3_C  TM=5.454E-01  e=1.696E-08  Mus musculus
  3a8q-assembly4_D  TM=5.341E-01  e=2.029E-08  Mus musculus